Protein AF-0000000081288080 (afdb_homodimer)

Secondary structure (DSSP, 8-state):
----------------------TTTTTT-EE-HHHHHHHHTT--EEEE-SHHHHHSS-TTHHHHHHHHHHHHHHHTT-EEEEEEEETTEEEES--HHHHHHHHHHGGGSEEE-GGGHHHHHHTT--EEE-HHHHHHHHHHTT--EEE-S-B--BBTTHHHH--B-HHHHHHTTS--EEEESBB-TTB-HHHHHHHHHHTT-EEEEES-SBPPBTTBS--S-B-SEEE-SHHHHHHHHHHHHHTT----EEEE-PPPGGG---HHHHHHHHHHHHHHHHHTT--GGGHHHHHHHHHHHHTTTHHHHHHHHHHHHHHHHHHHHHHHHHHHHHHHHHHT-/-GGGGGSTTGGG----------TTTTTT-EE-HHHHHHHHTT--EEEE-SHHHHHSS-TTHHHHHHHHHHHHHHHTT-EEEEEEEETTEEEES--HHHHHHHHHHGGGSEEE-GGGHHHHHHTT--EEE-HHHHHHHHHHTT--EEE-S-B--BPTTHHHH--B-HHHHHHTTS--EEEESBB-TTS-HHHHHHHHHHTT-EEEEES-SBPPBTTBS--S-B-SEEE-SHHHHHHHHHHHHHTT----EEEE-PPPGGG---HHHHHHHHHHHHHHHHHTT--GGGHHHHHHHHHHHHTTTHHHHHHHHHHHHHHHHHHHHHHHHHHHHHHHHHHT-

Nearest PDB structures (foldseek):
  8k07-assembly1_B  TM=9.884E-01  e=4.188E-47  Arabidopsis thaliana
  8k05-assembly1_A  TM=9.373E-01  e=7.970E-45  Arabidopsis thaliana
  4gil-assembly1_C  TM=9.895E-01  e=1.368E-37  Escherichia coli
  4gim-assembly1_C  TM=9.884E-01  e=1.419E-36  Escherichia coli
  4gij-assembly1_A  TM=9.857E-01  e=8.991E-37  Escherichia coli

InterPro domains:
  IPR007342 Pseudouridine-5'-phosphate glycosidase [MF_01876] (33-327)
  IPR007342 Pseudouridine-5'-phosphate glycosidase [PF04227] (34-323)
  IPR022830 Indigoidine synthase A-like [G3DSA:3.40.1790.10] (25-330)
  IPR022830 Indigoidine synthase A-like [SSF110581] (27-325)

Organism: NCBI:txid529605

Radius of gyration: 26.55 Å; Cα contacts (8 Å, |Δi|>4): 1440; chains: 2; bounding box: 75×71×62 Å

pLDDT: mean 89.88, std 18.44, range [20.34, 98.94]

Sequence (674 aa):
MALARLTNLNNHLNPAKTFVPKDGITGLIRMSNEVSEALSCGGAVVALESTIISHGMPYPENLEVAKAVEAIVRHHGAVPATVAILDGIPFIGLDSQQLERLAKLGPKVRKTARRDIAHVVATRGNGATTVSATMVFASMVGIPIFVTGGIGGVHRHGENTMDVSSDLTELGRTPVAVVSAGVKSILDIPRTLEYLETQGVCVAAYKTDEFPAFFTPISGCKAPCRIDTPEDCARLIDGNLKLNLQSGILIAVPIPQKHSASGNMIESAIQQAIQEARERRVTGSAETPFLLARVNELTGGASLFANIALVKNNAAIGAQAAVALAKLRRATGADSCMALARLTNLNNHLNPAKTFVPKDGITGLIRMSNEVSEALSCGGAVVALESTIISHGMPYPENLEVAKAVEAIVRHHGAVPATVAILDGIPFIGLDSQQLERLAKLGPKVRKTARRDIAHVVATRGNGATTVSATMVFASMVGIPIFVTGGIGGVHRHGENTMDVSSDLTELGRTPVAVVSAGVKSILDIPRTLEYLETQGVCVAAYKTDEFPAFFTPISGCKAPCRIDTPEDCARLIDGNLKLNLQSGILIAVPIPQKHSASGNMIESAIQQAIQEARERRVTGSAETPFLLARVNELTGGASLFANIALVKNNAAIGAQAAVALAKLRRATGADSC

Solvent-accessible surface area (backbone atoms only — not comparable to full-atom values): 32852 Å² total; per-residue (Å²): 137,89,82,68,89,73,76,82,84,73,70,84,73,75,72,80,78,65,84,61,53,65,80,80,56,60,81,61,49,47,62,29,69,69,51,50,52,31,56,76,70,52,43,22,45,34,34,30,51,27,26,57,29,21,62,63,40,58,75,65,56,16,44,52,50,53,52,49,37,41,49,43,13,42,72,48,64,14,43,53,23,40,24,35,26,56,63,27,32,40,32,40,25,62,53,73,66,57,47,48,51,48,22,70,50,18,72,77,37,39,80,20,38,59,88,40,47,65,57,33,38,75,65,44,28,46,26,21,15,29,70,30,27,34,46,53,56,31,46,60,71,67,38,51,35,32,32,41,48,47,41,62,38,25,36,72,65,16,66,78,71,66,46,58,38,61,35,45,61,37,32,28,58,38,57,30,35,36,23,14,16,27,38,42,63,80,35,30,62,72,42,28,52,30,45,31,45,24,42,32,28,28,47,31,11,51,72,38,60,41,27,23,24,31,55,22,49,60,60,89,43,74,30,86,31,67,36,76,46,40,57,49,49,17,40,29,53,47,39,34,59,58,65,60,66,48,28,14,33,42,39,21,36,48,30,56,74,91,51,40,46,59,58,65,62,51,48,53,28,40,53,52,28,52,52,50,31,58,75,67,65,51,57,75,86,56,32,60,54,51,39,55,53,45,26,19,62,68,51,74,44,47,52,52,54,25,49,54,50,34,29,43,51,25,24,42,52,42,16,39,18,30,34,38,31,30,53,52,52,51,54,53,56,50,68,74,96,134,84,79,69,81,72,64,83,74,68,72,76,68,73,73,79,72,69,75,62,49,65,83,82,38,63,84,61,48,48,63,30,69,69,50,50,51,30,55,76,69,52,42,22,44,34,33,28,51,27,26,57,29,22,61,63,39,59,76,65,58,16,45,54,50,52,50,50,36,40,48,42,13,41,73,48,64,14,43,53,23,38,24,34,28,54,64,27,32,40,32,39,25,62,53,74,66,57,46,49,50,47,22,70,50,19,72,76,35,40,80,20,39,52,29,39,47,29,54,34,37,49,66,43,30,46,27,22,15,30,69,30,28,33,47,54,58,31,46,56,69,59,36,51,35,33,32,42,49,45,41,61,39,23,35,70,63,17,72,70,52,44,41,37,37,31,34,46,53,38,32,30,58,37,57,29,33,37,24,16,15,27,38,42,62,80,37,31,63,72,59,28,52,53,50,31,53,75,41,64,35,50,47,31,9,52,71,38,62,42,28,23,24,30,54,20,47,60,60,88,43,72,32,87,34,68,36,75,46,40,56,50,48,18,53,52,50,48,52,44,58,75,67,60,67,45,30,13,32,40,38,23,36,45,29,56,74,91,50,40,47,60,58,65,60,50,49,52,28,38,54,52,30,52,54,50,32,58,75,67,68,53,58,75,87,56,31,58,57,50,38,55,53,44,26,20,60,68,51,75,43,47,53,54,54,25,49,54,49,34,29,44,50,24,26,42,50,40,13,38,17,31,33,37,32,29,51,53,51,51,56,53,54,54,67,73,97

Foldseek 3Di:
DPPDDPDDPPDDLPDPPLPPQPVPCVVQAAEDPVVVVCSVVLHFEEEEFQLCLQQVDAPPVSVVLVVLLQVLLVVLRYGYFYWWQAQLGIYTRDDSVRSVVSNVCRPVAAADAPVCNVVCNVRRGIYGYALRRSLVVCQSNPNAEYEDAAHEAQADVCVPVVQGDVNLLSQLAGRHEYQYQYHALLGDRVRRVVSNVVSVEAEEEECDQARGHSLAHHDPDGTPYYDYALLSLLVVSVVCVVVVSRGYYYYHYHQDPVLRDDPVQLVVQSVVQVVVCVVVVPDHPRSVSSSSVSSCVSNVNSSVSSSSRRSSVSSNSRSNSSRSNSVVVVVVSVVSD/DVPPPPPDPPPPLPDDPLPPQPVPCVVQAAEDPVQVVCSVVLHFEEEEFQLCLQQVDAPPVSLVLVVLLQVLLVVLRYHYFYWWQAQLGIYTRDDSVRSVVSNVCRPVAAADAPVCNVVCNVRRGIYTYALRRRLVVCQSNPNAEYEDAAHEAQADVCVPVVQGDCNLLSLLAGRHEYQYQYHALLGDRVRRVVSNVVSVEAEEEECDQARGHSLFHHDPDGTPYYDYALLSLLVVSSVCVSVVSRGYYYYHYHQDPVLRDDPVLLVVQSVVQVVVCVVVVPDHPRSVSSSSVSSCVSNVNSSVSSSSRRSSVSSNSRSNSSRSNSVVVVVVVVVVD

Structure (mmCIF, N/CA/C/O backbone):
data_AF-0000000081288080-model_v1
#
loop_
_entity.id
_entity.type
_entity.pdbx_description
1 polymer OLC1v1026735C1
#
loop_
_atom_site.group_PDB
_atom_site.id
_atom_site.type_symbol
_atom_site.label_atom_id
_atom_site.label_alt_id
_atom_site.label_comp_id
_atom_site.label_asym_id
_atom_site.label_entity_id
_atom_site.label_seq_id
_atom_site.pdbx_PDB_ins_code
_atom_site.Cartn_x
_atom_site.Cartn_y
_atom_site.Cartn_z
_atom_site.occupancy
_atom_site.B_iso_or_equiv
_atom_site.auth_seq_id
_atom_site.auth_comp_id
_atom_site.auth_asym_id
_atom_site.auth_atom_id
_atom_site.pdbx_PDB_model_num
ATOM 1 N N . MET A 1 1 ? 42.614 36.399 -30.601 1 20.34 1 MET A N 1
ATOM 2 C CA . MET A 1 1 ? 43.258 35.578 -29.58 1 20.34 1 MET A CA 1
ATOM 3 C C . MET A 1 1 ? 42.22 34.834 -28.746 1 20.34 1 MET A C 1
ATOM 5 O O . MET A 1 1 ? 42.567 34.155 -27.778 1 20.34 1 MET A O 1
ATOM 9 N N . ALA A 1 2 ? 40.936 35.307 -28.717 1 20.51 2 ALA A N 1
ATOM 10 C CA . ALA A 1 2 ? 39.794 35.077 -27.836 1 20.51 2 ALA A CA 1
ATOM 11 C C . ALA A 1 2 ? 39.262 33.655 -27.989 1 20.51 2 ALA A C 1
ATOM 13 O O . ALA A 1 2 ? 38.182 33.332 -27.487 1 20.51 2 ALA A O 1
ATOM 14 N N . LEU A 1 3 ? 39.81 32.663 -28.767 1 22.35 3 LEU A N 1
ATOM 15 C CA . LEU A 1 3 ? 39.349 31.384 -29.296 1 22.35 3 LEU A CA 1
ATOM 16 C C . LEU A 1 3 ? 39.231 30.347 -28.184 1 22.35 3 LEU A C 1
ATOM 18 O O . LEU A 1 3 ? 38.923 29.182 -28.446 1 22.35 3 LEU A O 1
ATOM 22 N N . ALA A 1 4 ? 39.839 30.465 -26.928 1 21.25 4 ALA A N 1
ATOM 23 C CA . ALA A 1 4 ? 40.394 29.332 -26.193 1 21.25 4 ALA A CA 1
ATOM 24 C C . ALA A 1 4 ? 39.286 28.469 -25.597 1 21.25 4 ALA A C 1
ATOM 26 O O . ALA A 1 4 ? 39.386 27.24 -25.586 1 21.25 4 ALA A O 1
ATOM 27 N N . ARG A 1 5 ? 38.388 28.903 -24.654 1 21.84 5 ARG A N 1
ATOM 28 C CA . ARG A 1 5 ? 38.078 28.116 -23.465 1 21.84 5 ARG A CA 1
ATOM 29 C C . ARG A 1 5 ? 37.024 27.057 -23.767 1 21.84 5 ARG A C 1
ATOM 31 O O . ARG A 1 5 ? 35.835 27.27 -23.522 1 21.84 5 ARG A O 1
ATOM 38 N N . LEU A 1 6 ? 36.848 26.46 -24.914 1 23.69 6 LEU A N 1
ATOM 39 C CA . LEU A 1 6 ? 35.742 25.594 -25.308 1 23.69 6 LEU A CA 1
ATOM 40 C C . LEU A 1 6 ? 35.766 24.288 -24.522 1 23.69 6 LEU A C 1
ATOM 42 O O . LEU A 1 6 ? 35.09 23.325 -24.889 1 23.69 6 LEU A O 1
ATOM 46 N N . THR A 1 7 ? 36.692 24.108 -23.496 1 23.06 7 THR A N 1
ATOM 47 C CA . THR A 1 7 ? 37.082 22.728 -23.232 1 23.06 7 THR A CA 1
ATOM 48 C C . THR A 1 7 ? 35.864 21.878 -22.883 1 23.06 7 THR A C 1
ATOM 50 O O . THR A 1 7 ? 34.793 22.412 -22.584 1 23.06 7 THR A O 1
ATOM 53 N N . ASN A 1 8 ? 36.018 20.696 -21.99 1 23.54 8 ASN A N 1
ATOM 54 C CA . ASN A 1 8 ? 35.872 19.255 -21.809 1 23.54 8 ASN A CA 1
ATOM 55 C C . ASN A 1 8 ? 34.626 18.915 -20.997 1 23.54 8 ASN A C 1
ATOM 57 O O . ASN A 1 8 ? 34.707 18.706 -19.786 1 23.54 8 ASN A O 1
ATOM 61 N N . LEU A 1 9 ? 33.54 19.679 -20.948 1 24.07 9 LEU A N 1
ATOM 62 C CA . LEU A 1 9 ? 32.509 19.358 -19.967 1 24.07 9 LEU A CA 1
ATOM 63 C C . LEU A 1 9 ? 31.891 17.994 -20.255 1 24.07 9 LEU A C 1
ATOM 65 O O . LEU A 1 9 ? 30.747 17.909 -20.709 1 24.07 9 LEU A O 1
ATOM 69 N N . ASN A 1 10 ? 32.581 17.023 -20.933 1 24.02 10 ASN A N 1
ATOM 70 C CA . ASN A 1 10 ? 32.038 15.76 -21.422 1 24.02 10 ASN A CA 1
ATOM 71 C C . ASN A 1 10 ? 31.491 14.907 -20.281 1 24.02 10 ASN A C 1
ATOM 73 O O . ASN A 1 10 ? 30.867 13.872 -20.519 1 24.02 10 ASN A O 1
ATOM 77 N N . ASN A 1 11 ? 32.078 14.825 -19.101 1 23.66 11 ASN A N 1
ATOM 78 C CA . ASN A 1 11 ? 32.28 13.526 -18.469 1 23.66 11 ASN A CA 1
ATOM 79 C C . ASN A 1 11 ? 30.977 12.969 -17.904 1 23.66 11 ASN A C 1
ATOM 81 O O . ASN A 1 11 ? 30.861 11.764 -17.673 1 23.66 11 ASN A O 1
ATOM 85 N N . HIS A 1 12 ? 30.201 13.666 -17.014 1 24.08 12 HIS A N 1
ATOM 86 C CA . HIS A 1 12 ? 29.707 12.934 -15.853 1 24.08 12 HIS A CA 1
ATOM 87 C C . HIS A 1 12 ? 28.431 12.168 -16.187 1 24.08 12 HIS A C 1
ATOM 89 O O . HIS A 1 12 ? 27.335 12.584 -15.807 1 24.08 12 HIS A O 1
ATOM 95 N N . LEU A 1 13 ? 28.217 11.772 -17.39 1 27.26 13 LEU A N 1
ATOM 96 C CA . LEU A 1 13 ? 27.031 11.008 -17.761 1 27.26 13 LEU A CA 1
ATOM 97 C C . LEU A 1 13 ? 26.91 9.747 -16.913 1 27.26 13 LEU A C 1
ATOM 99 O O . LEU A 1 13 ? 27.758 8.855 -16.994 1 27.26 13 LEU A O 1
ATOM 103 N N . ASN A 1 14 ? 26.474 9.935 -15.686 1 27.05 14 ASN A N 1
ATOM 104 C CA . ASN A 1 14 ? 26.402 8.829 -14.737 1 27.05 14 ASN A CA 1
ATOM 105 C C . ASN A 1 14 ? 25.585 7.666 -15.292 1 27.05 14 ASN A C 1
ATOM 107 O O . ASN A 1 14 ? 24.445 7.851 -15.721 1 27.05 14 ASN A O 1
ATOM 111 N N . PRO A 1 15 ? 26.158 6.484 -15.658 1 26.04 15 PRO A N 1
ATOM 112 C CA . PRO A 1 15 ? 25.629 5.215 -16.164 1 26.04 15 PRO A CA 1
ATOM 113 C C . PRO A 1 15 ? 24.355 4.778 -15.445 1 26.04 15 PRO A C 1
ATOM 115 O O . PRO A 1 15 ? 24.084 5.232 -14.331 1 26.04 15 PRO A O 1
ATOM 118 N N . ALA A 1 16 ? 23.382 4.277 -16.102 1 29.1 16 ALA A N 1
ATOM 119 C CA . ALA A 1 16 ? 22.319 3.348 -15.727 1 29.1 16 ALA A CA 1
ATOM 120 C C . ALA A 1 16 ? 22.775 2.416 -14.607 1 29.1 16 ALA A C 1
ATOM 122 O O . ALA A 1 16 ? 23.586 1.515 -14.833 1 29.1 16 ALA A O 1
ATOM 123 N N . LYS A 1 17 ? 22.826 2.862 -13.392 1 33.48 17 LYS A N 1
ATOM 124 C CA . LYS A 1 17 ? 23.245 1.943 -12.338 1 33.48 17 LYS A CA 1
ATOM 125 C C . LYS A 1 17 ? 22.564 0.585 -12.491 1 33.48 17 LYS A C 1
ATOM 127 O O . LYS A 1 17 ? 21.348 0.472 -12.321 1 33.48 17 LYS A O 1
ATOM 132 N N . THR A 1 18 ? 23.005 -0.27 -13.409 1 29.85 18 THR A N 1
ATOM 133 C CA . THR A 1 18 ? 22.685 -1.693 -13.457 1 29.85 18 THR A CA 1
ATOM 134 C C . THR A 1 18 ? 22.483 -2.249 -12.051 1 29.85 18 THR A C 1
ATOM 136 O O . THR A 1 18 ? 23.315 -2.035 -11.167 1 29.85 18 THR A O 1
ATOM 139 N N . PHE A 1 19 ? 21.233 -2.597 -11.703 1 31.15 19 PHE A N 1
ATOM 140 C CA . PHE A 1 19 ? 21.068 -3.361 -10.471 1 31.15 19 PHE A CA 1
ATOM 141 C C . PHE A 1 19 ? 22.162 -4.412 -10.335 1 31.15 19 PHE A C 1
ATOM 143 O O . PHE A 1 19 ? 22.238 -5.345 -11.138 1 31.15 19 PHE A O 1
ATOM 150 N N . VAL A 1 20 ? 23.313 -4.052 -9.91 1 37.55 20 VAL A N 1
ATOM 151 C CA . VAL A 1 20 ? 24.279 -5.053 -9.471 1 37.55 20 VAL A CA 1
ATOM 152 C C . VAL A 1 20 ? 23.757 -5.764 -8.224 1 37.55 20 VAL A C 1
ATOM 154 O O . VAL A 1 20 ? 23.393 -5.116 -7.239 1 37.55 20 VAL A O 1
ATOM 157 N N . PRO A 1 21 ? 23.268 -7.015 -8.399 1 45.92 21 PRO A N 1
ATOM 158 C CA . PRO A 1 21 ? 22.921 -7.696 -7.149 1 45.92 21 PRO A CA 1
ATOM 159 C C . PRO A 1 21 ? 23.821 -7.288 -5.985 1 45.92 21 PRO A C 1
ATOM 161 O O . PRO A 1 21 ? 25.001 -6.99 -6.187 1 45.92 21 PRO A O 1
ATOM 164 N N . LYS A 1 22 ? 23.245 -6.933 -5.009 1 45.22 22 LYS A N 1
ATOM 165 C CA . LYS A 1 22 ? 24.106 -6.635 -3.868 1 45.22 22 LYS A CA 1
ATOM 166 C C . LYS A 1 22 ? 25.277 -7.612 -3.794 1 45.22 22 LYS A C 1
ATOM 168 O O . LYS A 1 22 ? 25.094 -8.821 -3.949 1 45.22 22 LYS A O 1
ATOM 173 N N . ASP A 1 23 ? 26.39 -7.382 -3.962 1 47.13 23 ASP A N 1
ATOM 174 C CA . ASP A 1 23 ? 27.668 -8.083 -4.037 1 47.13 23 ASP A CA 1
ATOM 175 C C . ASP A 1 23 ? 27.594 -9.438 -3.336 1 47.13 23 ASP A C 1
ATOM 177 O O . ASP A 1 23 ? 28.117 -10.433 -3.841 1 47.13 23 ASP A O 1
ATOM 181 N N . GLY A 1 24 ? 27.033 -9.607 -2.151 1 47.81 24 GLY A N 1
ATOM 182 C CA . GLY A 1 24 ? 27.213 -10.791 -1.326 1 47.81 24 GLY A CA 1
ATOM 183 C C . GLY A 1 24 ? 26.196 -11.879 -1.615 1 47.81 24 GLY A C 1
ATOM 184 O O . GLY A 1 24 ? 26.299 -12.988 -1.087 1 47.81 24 GLY A O 1
ATOM 185 N N . ILE A 1 25 ? 25.064 -11.599 -2.154 1 57.29 25 ILE A N 1
ATOM 186 C CA . ILE A 1 25 ? 23.977 -12.556 -2.335 1 57.29 25 ILE A CA 1
ATOM 187 C C . ILE A 1 25 ? 24.262 -13.435 -3.551 1 57.29 25 ILE A C 1
ATOM 189 O O . ILE A 1 25 ? 23.762 -14.559 -3.642 1 57.29 25 ILE A O 1
ATOM 193 N N . THR A 1 26 ? 25.066 -13.025 -4.461 1 58.2 26 THR A N 1
ATOM 194 C CA . THR A 1 26 ? 25.257 -13.683 -5.749 1 58.2 26 THR A CA 1
ATOM 195 C C . THR A 1 26 ? 25.738 -15.119 -5.556 1 58.2 26 THR A C 1
ATOM 197 O O . THR A 1 26 ? 25.367 -16.011 -6.322 1 58.2 26 THR A O 1
ATOM 200 N N . GLY A 1 27 ? 26.281 -15.355 -4.457 1 70.28 27 GLY A N 1
ATOM 201 C CA . GLY A 1 27 ? 26.777 -16.718 -4.357 1 70.28 27 GLY A CA 1
ATOM 202 C C . GLY A 1 27 ? 25.739 -17.694 -3.836 1 70.28 27 GLY A C 1
ATOM 203 O O . GLY A 1 27 ? 25.87 -18.905 -4.022 1 70.28 27 GLY A O 1
ATOM 204 N N . LEU A 1 28 ? 24.598 -17.226 -3.433 1 87.04 28 LEU A N 1
ATOM 205 C CA . LEU A 1 28 ? 23.628 -18.093 -2.775 1 87.04 28 LEU A CA 1
ATOM 206 C C . LEU A 1 28 ? 22.451 -18.391 -3.698 1 87.04 28 LEU A C 1
ATOM 208 O O . LEU A 1 28 ? 21.678 -19.318 -3.446 1 87.04 28 LEU A O 1
ATOM 212 N N . ILE A 1 29 ? 22.35 -17.723 -4.82 1 94.49 29 ILE A N 1
ATOM 213 C CA . ILE A 1 29 ? 21.269 -17.886 -5.786 1 94.49 29 ILE A CA 1
ATOM 214 C C . ILE A 1 29 ? 21.847 -18.27 -7.147 1 94.49 29 ILE A C 1
ATOM 216 O O . ILE A 1 29 ? 22.865 -17.72 -7.574 1 94.49 29 ILE A O 1
ATOM 220 N N . ARG A 1 30 ? 21.283 -19.263 -7.743 1 96.47 30 ARG A N 1
ATOM 221 C CA . ARG A 1 30 ? 21.68 -19.666 -9.088 1 96.47 30 ARG A CA 1
ATOM 222 C C . ARG A 1 30 ? 20.657 -19.208 -10.122 1 96.47 30 ARG A C 1
ATOM 224 O O . ARG A 1 30 ? 19.452 -19.385 -9.931 1 96.47 30 ARG A O 1
ATOM 231 N N . MET A 1 31 ? 21.115 -18.591 -11.147 1 96.51 31 MET A N 1
ATOM 232 C CA . MET A 1 31 ? 20.28 -18.127 -12.251 1 96.51 31 MET A CA 1
ATOM 233 C C . MET A 1 31 ? 20.631 -18.857 -13.543 1 96.51 31 MET A C 1
ATOM 235 O O . MET A 1 31 ? 21.807 -19.076 -13.838 1 96.51 31 MET A O 1
ATOM 239 N N . SER A 1 32 ? 19.671 -19.289 -14.278 1 97.05 32 SER A N 1
ATOM 240 C CA . SER A 1 32 ? 19.958 -19.905 -15.569 1 97.05 32 SER A CA 1
ATOM 241 C C . SER A 1 32 ? 20.667 -18.928 -16.502 1 97.05 32 SER A C 1
ATOM 243 O O . SER A 1 32 ? 20.539 -17.712 -16.349 1 97.05 32 SER A O 1
ATOM 245 N N . ASN A 1 33 ? 21.382 -19.461 -17.466 1 96.36 33 ASN A N 1
ATOM 246 C CA . ASN A 1 33 ? 22.085 -18.624 -18.433 1 96.36 33 ASN A CA 1
ATOM 247 C C . ASN A 1 33 ? 21.118 -17.743 -19.219 1 96.36 33 ASN A C 1
ATOM 249 O O . ASN A 1 33 ? 21.405 -16.571 -19.471 1 96.36 33 ASN A O 1
ATOM 253 N N . GLU A 1 34 ? 20.054 -18.306 -19.543 1 97.25 34 GLU A N 1
ATOM 254 C CA . GLU A 1 34 ? 19.062 -17.58 -20.331 1 97.25 34 GLU A CA 1
ATOM 255 C C . GLU A 1 34 ? 18.54 -16.362 -19.574 1 97.25 34 GLU A C 1
ATOM 257 O O . GLU A 1 34 ? 18.44 -15.27 -20.138 1 97.25 34 GLU A O 1
ATOM 262 N N . VAL A 1 35 ? 18.232 -16.538 -18.321 1 98 35 VAL A N 1
ATOM 263 C CA . VAL A 1 35 ? 17.698 -15.459 -17.497 1 98 35 VAL A CA 1
ATOM 264 C C . VAL A 1 35 ? 18.776 -14.403 -17.265 1 98 35 VAL A C 1
ATOM 266 O O . VAL A 1 35 ? 18.519 -13.204 -17.399 1 98 35 VAL A O 1
ATOM 269 N N . SER A 1 36 ? 19.952 -14.866 -16.964 1 96.67 36 SER A N 1
ATOM 270 C CA . SER A 1 36 ? 21.065 -13.956 -16.714 1 96.67 36 SER A CA 1
ATOM 271 C C . SER A 1 36 ? 21.351 -13.084 -17.932 1 96.67 36 SER A C 1
ATOM 273 O O . SER A 1 36 ? 21.55 -11.874 -17.803 1 96.67 36 SER A O 1
ATOM 275 N N . GLU A 1 37 ? 21.363 -13.675 -19.064 1 96.6 37 GLU A N 1
ATOM 276 C CA . GLU A 1 37 ? 21.626 -12.956 -20.307 1 96.6 37 GLU A CA 1
ATOM 277 C C . GLU A 1 37 ? 20.529 -11.935 -20.596 1 96.6 37 GLU A C 1
ATOM 279 O O . GLU A 1 37 ? 20.816 -10.802 -20.987 1 96.6 37 GLU A O 1
ATOM 284 N N . ALA A 1 38 ? 19.348 -12.362 -20.417 1 97.22 38 ALA A N 1
ATOM 285 C CA . ALA A 1 38 ? 18.226 -11.464 -20.674 1 97.22 38 ALA A CA 1
ATOM 286 C C . ALA A 1 38 ? 18.285 -10.238 -19.767 1 97.22 38 ALA A C 1
ATOM 288 O O . ALA A 1 38 ? 18.106 -9.108 -20.227 1 97.22 38 ALA A O 1
ATOM 289 N N . LEU A 1 39 ? 18.527 -10.464 -18.51 1 95.64 39 LEU A N 1
ATOM 290 C CA . LEU A 1 39 ? 18.577 -9.363 -17.553 1 95.64 39 LEU A CA 1
ATOM 291 C C . LEU A 1 39 ? 19.733 -8.42 -17.868 1 95.64 39 LEU A C 1
ATOM 293 O O . LEU A 1 39 ? 19.579 -7.199 -17.803 1 95.64 39 LEU A O 1
ATOM 297 N N . SER A 1 40 ? 20.885 -8.953 -18.214 1 94.45 40 SER A N 1
ATOM 298 C CA . SER A 1 40 ? 22.071 -8.151 -18.493 1 94.45 40 SER A CA 1
ATOM 299 C C . SER A 1 40 ? 21.873 -7.281 -19.73 1 94.45 40 SER A C 1
ATOM 301 O O . SER A 1 40 ? 22.459 -6.202 -19.837 1 94.45 40 SER A O 1
ATOM 303 N N . CYS A 1 41 ? 21.022 -7.7 -20.597 1 94.45 41 CYS A N 1
ATOM 304 C CA . CYS A 1 41 ? 20.802 -6.97 -21.84 1 94.45 41 CYS A CA 1
ATOM 305 C C . CYS A 1 41 ? 19.545 -6.112 -21.754 1 94.45 41 CYS A C 1
ATOM 307 O O . CYS A 1 41 ? 19.1 -5.554 -22.758 1 94.45 41 CYS A O 1
ATOM 309 N N . GLY A 1 42 ? 18.974 -6.144 -20.649 1 93.49 42 GLY A N 1
ATOM 310 C CA . GLY A 1 42 ? 17.777 -5.34 -20.46 1 93.49 42 GLY A CA 1
ATOM 311 C C . GLY A 1 42 ? 16.539 -5.958 -21.082 1 93.49 42 GLY A C 1
ATOM 312 O O . GLY A 1 42 ? 15.603 -5.247 -21.454 1 93.49 42 GLY A O 1
ATOM 313 N N . GLY A 1 43 ? 16.609 -7.238 -21.254 1 96.12 43 GLY A N 1
ATOM 314 C CA . GLY A 1 43 ? 15.499 -7.961 -21.855 1 96.12 43 GLY A CA 1
ATOM 315 C C . GLY A 1 43 ? 14.355 -8.207 -20.889 1 96.12 43 GLY A C 1
ATOM 316 O O . GLY A 1 43 ? 14.47 -7.917 -19.696 1 96.12 43 GLY A O 1
ATOM 317 N N . ALA A 1 44 ? 13.242 -8.66 -21.438 1 98.48 44 ALA A N 1
ATOM 318 C CA . ALA A 1 44 ? 12.032 -8.946 -20.671 1 98.48 44 ALA A CA 1
ATOM 319 C C . ALA A 1 44 ? 12.118 -10.315 -20.002 1 98.48 44 ALA A C 1
ATOM 321 O O . ALA A 1 44 ? 12.366 -11.323 -20.667 1 98.48 44 ALA A O 1
ATOM 322 N N . VAL A 1 45 ? 12.008 -10.347 -18.727 1 98.83 45 VAL A N 1
ATOM 323 C CA . VAL A 1 45 ? 11.989 -11.586 -17.956 1 98.83 45 VAL A CA 1
ATOM 324 C C . VAL A 1 45 ? 10.735 -11.634 -17.086 1 98.83 45 VAL A C 1
ATOM 326 O O . VAL A 1 45 ? 10.325 -10.618 -16.521 1 98.83 45 VAL A O 1
ATOM 329 N N . VAL A 1 46 ? 10.095 -12.775 -16.995 1 98.93 46 VAL A N 1
ATOM 330 C CA . VAL A 1 46 ? 8.909 -12.98 -16.171 1 98.93 46 VAL A CA 1
ATOM 331 C C . VAL A 1 46 ? 9.164 -14.102 -15.167 1 98.93 46 VAL A C 1
ATOM 333 O O . VAL A 1 46 ? 9.469 -15.232 -15.554 1 98.93 46 VAL A O 1
ATOM 336 N N . ALA A 1 47 ? 9.072 -13.813 -13.891 1 98.92 47 ALA A N 1
ATOM 337 C CA . ALA A 1 47 ? 9.183 -14.84 -12.858 1 98.92 47 ALA A CA 1
ATOM 338 C C . ALA A 1 47 ? 7.912 -15.68 -12.78 1 98.92 47 ALA A C 1
ATOM 340 O O . ALA A 1 47 ? 6.811 -15.174 -13.011 1 98.92 47 ALA A O 1
ATOM 341 N N . LEU A 1 48 ? 8.044 -16.934 -12.483 1 98.79 48 LEU A N 1
ATOM 342 C CA . LEU A 1 48 ? 6.962 -17.893 -12.29 1 98.79 48 LEU A CA 1
ATOM 343 C C . LEU A 1 48 ? 7.149 -18.67 -10.992 1 98.79 48 LEU A C 1
ATOM 345 O O . LEU A 1 48 ? 8.279 -18.971 -10.601 1 98.79 48 LEU A O 1
ATOM 349 N N . GLU A 1 49 ? 6.033 -18.947 -10.344 1 96.97 49 GLU A N 1
ATOM 350 C CA . GLU A 1 49 ? 6.141 -19.699 -9.098 1 96.97 49 GLU A CA 1
ATOM 351 C C . GLU A 1 49 ? 6.139 -21.203 -9.359 1 96.97 49 GLU A C 1
ATOM 353 O O . GLU A 1 49 ? 5.745 -21.65 -10.438 1 96.97 49 GLU A O 1
ATOM 358 N N . SER A 1 50 ? 6.573 -21.942 -8.373 1 98.03 50 SER A N 1
ATOM 359 C CA . SER A 1 50 ? 6.656 -23.389 -8.548 1 98.03 50 SER A CA 1
ATOM 360 C C . SER A 1 50 ? 5.633 -24.111 -7.677 1 98.03 50 SER A C 1
ATOM 362 O O . SER A 1 50 ? 5.393 -25.306 -7.855 1 98.03 50 SER A O 1
ATOM 364 N N . THR A 1 51 ? 4.99 -23.429 -6.754 1 95.44 51 THR A N 1
ATOM 365 C CA . THR A 1 51 ? 3.985 -24.064 -5.909 1 95.44 51 THR A CA 1
ATOM 366 C C . THR A 1 51 ? 2.829 -24.598 -6.752 1 95.44 51 THR A C 1
ATOM 368 O O . THR A 1 51 ? 2.262 -25.648 -6.443 1 95.44 51 THR A O 1
ATOM 371 N N . ILE A 1 52 ? 2.43 -23.873 -7.785 1 92.06 52 ILE A N 1
ATOM 372 C CA . ILE A 1 52 ? 1.334 -24.319 -8.638 1 92.06 52 ILE A CA 1
ATOM 373 C C . ILE A 1 52 ? 1.711 -25.634 -9.316 1 92.06 52 ILE A C 1
ATOM 375 O O . ILE A 1 52 ? 0.842 -26.456 -9.617 1 92.06 52 ILE A O 1
ATOM 379 N N . ILE A 1 53 ? 2.984 -25.884 -9.53 1 95.25 53 ILE A N 1
ATOM 380 C CA . ILE A 1 53 ? 3.482 -27.082 -10.196 1 95.25 53 ILE A CA 1
ATOM 381 C C . ILE A 1 53 ? 3.455 -28.261 -9.227 1 95.25 53 ILE A C 1
ATOM 383 O O . ILE A 1 53 ? 3.003 -29.353 -9.58 1 95.25 53 ILE A O 1
ATOM 387 N N . SER A 1 54 ? 3.806 -28.044 -8.008 1 94.09 54 SER A N 1
ATOM 388 C CA . SER A 1 54 ? 3.94 -29.132 -7.046 1 94.09 54 SER A CA 1
ATOM 389 C C . SER A 1 54 ? 2.635 -29.37 -6.295 1 94.09 54 SER A C 1
ATOM 391 O O . SER A 1 54 ? 2.333 -30.501 -5.906 1 94.09 54 SER A O 1
ATOM 393 N N . HIS A 1 55 ? 1.832 -28.333 -6.068 1 90.88 55 HIS A N 1
ATOM 394 C CA . HIS A 1 55 ? 0.71 -28.436 -5.142 1 90.88 55 HIS A CA 1
ATOM 395 C C . HIS A 1 55 ? -0.605 -28.077 -5.826 1 90.88 55 HIS A C 1
ATOM 397 O O . HIS A 1 55 ? -1.681 -28.285 -5.261 1 90.88 55 HIS A O 1
ATOM 403 N N . GLY A 1 56 ? -0.524 -27.604 -7.022 1 86.08 56 GLY A N 1
ATOM 404 C CA . GLY A 1 56 ? -1.734 -27.064 -7.621 1 86.08 56 GLY A CA 1
ATOM 405 C C . GLY A 1 56 ? -2.41 -28.031 -8.575 1 86.08 56 GLY A C 1
ATOM 406 O O . GLY A 1 56 ? -3.596 -27.883 -8.879 1 86.08 56 GLY A O 1
ATOM 407 N N . MET A 1 57 ? -1.665 -28.989 -9.101 1 88.41 57 MET A N 1
ATOM 408 C CA . MET A 1 57 ? -2.161 -29.93 -10.102 1 88.41 57 MET A CA 1
ATOM 409 C C . MET A 1 57 ? -1.446 -31.272 -9.988 1 88.41 57 MET A C 1
ATOM 411 O O . MET A 1 57 ? -0.3 -31.334 -9.538 1 88.41 57 MET A O 1
ATOM 415 N N . PRO A 1 58 ? -2.142 -32.279 -10.493 1 89.78 58 PRO A N 1
ATOM 416 C CA . PRO A 1 58 ? -1.495 -33.591 -10.425 1 89.78 58 PRO A CA 1
ATOM 417 C C . PRO A 1 58 ? -0.512 -33.824 -11.57 1 89.78 58 PRO A C 1
ATOM 419 O O . PRO A 1 58 ? -0.668 -33.246 -12.649 1 89.78 58 PRO A O 1
ATOM 422 N N . TYR A 1 59 ? 0.472 -34.691 -11.332 1 93.39 59 TYR A N 1
ATOM 423 C CA . TYR A 1 59 ? 1.342 -35.169 -12.4 1 93.39 59 TYR A CA 1
ATOM 424 C C . TYR A 1 59 ? 0.591 -36.111 -13.334 1 93.39 59 TYR A C 1
ATOM 426 O O . TYR A 1 59 ? -0.192 -36.95 -12.881 1 93.39 59 TYR A O 1
ATOM 434 N N . PRO A 1 60 ? 0.774 -35.978 -14.629 1 95.35 60 PRO A N 1
ATOM 435 C CA . PRO A 1 60 ? 1.765 -35.164 -15.337 1 95.35 60 PRO A CA 1
ATOM 436 C C . PRO A 1 60 ? 1.202 -33.823 -15.803 1 95.35 60 PRO A C 1
ATOM 438 O O . PRO A 1 60 ? 1.893 -33.064 -16.488 1 95.35 60 PRO A O 1
ATOM 441 N N . GLU A 1 61 ? -0.056 -33.538 -15.498 1 94.32 61 GLU A N 1
ATOM 442 C CA . GLU A 1 61 ? -0.711 -32.305 -15.922 1 94.32 61 GLU A CA 1
ATOM 443 C C . GLU A 1 61 ? 0.052 -31.077 -15.431 1 94.32 61 GLU A C 1
ATOM 445 O O . GLU A 1 61 ? 0.156 -30.078 -16.146 1 94.32 61 GLU A O 1
ATOM 450 N N . ASN A 1 62 ? 0.541 -31.168 -14.231 1 96.32 62 ASN A N 1
ATOM 451 C CA . ASN A 1 62 ? 1.312 -30.069 -13.658 1 96.32 62 ASN A CA 1
ATOM 452 C C . ASN A 1 62 ? 2.53 -29.733 -14.513 1 96.32 62 ASN A C 1
ATOM 454 O O . ASN A 1 62 ? 2.789 -28.563 -14.799 1 96.32 62 ASN A O 1
ATOM 458 N N . LEU A 1 63 ? 3.237 -30.73 -14.986 1 97.46 63 LEU A N 1
ATOM 459 C CA . LEU A 1 63 ? 4.402 -30.522 -15.838 1 97.46 63 LEU A CA 1
ATOM 460 C C . LEU A 1 63 ? 3.993 -29.931 -17.184 1 97.46 63 LEU A C 1
ATOM 462 O O . LEU A 1 63 ? 4.642 -29.011 -17.686 1 97.46 63 LEU A O 1
ATOM 466 N N . GLU A 1 64 ? 2.976 -30.46 -17.757 1 97.55 64 GLU A N 1
ATOM 467 C CA . GLU A 1 64 ? 2.484 -29.983 -19.047 1 97.55 64 GLU A CA 1
ATOM 468 C C . GLU A 1 64 ? 2.084 -28.513 -18.976 1 97.55 64 GLU A C 1
ATOM 470 O O . GLU A 1 64 ? 2.418 -27.729 -19.867 1 97.55 64 GLU A O 1
ATOM 475 N N . VAL A 1 65 ? 1.384 -28.178 -17.943 1 97.4 65 VAL A N 1
ATOM 476 C CA . VAL A 1 65 ? 0.927 -26.803 -17.773 1 97.4 65 VAL A CA 1
ATOM 477 C C . VAL A 1 65 ? 2.125 -25.885 -17.54 1 97.4 65 VAL A C 1
ATOM 479 O O . VAL A 1 65 ? 2.184 -24.78 -18.086 1 97.4 65 VAL A O 1
ATOM 482 N N . ALA A 1 66 ? 3.076 -26.335 -16.714 1 98.15 66 ALA A N 1
ATOM 483 C CA . ALA A 1 66 ? 4.28 -25.545 -16.47 1 98.15 66 ALA A CA 1
ATOM 484 C C . ALA A 1 66 ? 5.001 -25.226 -17.777 1 98.15 66 ALA A C 1
ATOM 486 O O . ALA A 1 66 ? 5.399 -24.082 -18.01 1 98.15 66 ALA A O 1
ATOM 487 N N . LYS A 1 67 ? 5.135 -26.219 -18.608 1 98.36 67 LYS A N 1
ATOM 488 C CA . LYS A 1 67 ? 5.792 -26.042 -19.9 1 98.36 67 LYS A CA 1
ATOM 489 C C . LYS A 1 67 ? 4.987 -25.113 -20.803 1 98.36 67 LYS A C 1
ATOM 491 O O . LYS A 1 67 ? 5.557 -24.283 -21.516 1 98.36 67 LYS A O 1
ATOM 496 N N . ALA A 1 68 ? 3.736 -25.313 -20.795 1 98.47 68 ALA A N 1
ATOM 497 C CA . ALA A 1 68 ? 2.864 -24.482 -21.621 1 98.47 68 ALA A CA 1
ATOM 498 C C . ALA A 1 68 ? 2.956 -23.015 -21.211 1 98.47 68 ALA A C 1
ATOM 500 O O . ALA A 1 68 ? 2.981 -22.126 -22.066 1 98.47 68 ALA A O 1
ATOM 501 N N . VAL A 1 69 ? 2.965 -22.745 -19.939 1 98.64 69 VAL A N 1
ATOM 502 C CA . VAL A 1 69 ? 3.045 -21.383 -19.422 1 98.64 69 VAL A CA 1
ATOM 503 C C . VAL A 1 69 ? 4.371 -20.749 -19.839 1 98.64 69 VAL A C 1
ATOM 505 O O . VAL A 1 69 ? 4.403 -19.602 -20.29 1 98.64 69 VAL A O 1
ATOM 508 N N . GLU A 1 70 ? 5.468 -21.44 -19.686 1 98.73 70 GLU A N 1
ATOM 509 C CA . GLU A 1 70 ? 6.76 -20.923 -20.126 1 98.73 70 GLU A CA 1
ATOM 510 C C . GLU A 1 70 ? 6.759 -20.64 -21.626 1 98.73 70 GLU A C 1
ATOM 512 O O . GLU A 1 70 ? 7.327 -19.642 -22.075 1 98.73 70 GLU A O 1
ATOM 517 N N . ALA A 1 71 ? 6.14 -21.536 -22.378 1 98.73 71 ALA A N 1
ATOM 518 C CA . ALA A 1 71 ? 6.066 -21.358 -23.826 1 98.73 71 ALA A CA 1
ATOM 519 C C . ALA A 1 71 ? 5.292 -20.092 -24.183 1 98.73 71 ALA A C 1
ATOM 521 O O . ALA A 1 71 ? 5.648 -19.386 -25.13 1 98.73 71 ALA A O 1
ATOM 522 N N . ILE A 1 72 ? 4.256 -19.862 -23.508 1 98.82 72 ILE A N 1
ATOM 523 C CA . ILE A 1 72 ? 3.453 -18.667 -23.746 1 98.82 72 ILE A CA 1
ATOM 524 C C . ILE A 1 72 ? 4.29 -17.42 -23.469 1 98.82 72 ILE A C 1
ATOM 526 O O . ILE A 1 72 ? 4.262 -16.462 -24.245 1 98.82 72 ILE A O 1
ATOM 530 N N . VAL A 1 73 ? 5.04 -17.424 -22.346 1 98.86 73 VAL A N 1
ATOM 531 C CA . VAL A 1 73 ? 5.909 -16.302 -22.005 1 98.86 73 VAL A CA 1
ATOM 532 C C . VAL A 1 73 ? 6.908 -16.06 -23.134 1 98.86 73 VAL A C 1
ATOM 534 O O . VAL A 1 73 ? 7.08 -14.926 -23.587 1 98.86 73 VAL A O 1
ATOM 537 N N . ARG A 1 74 ? 7.494 -17.117 -23.679 1 98.68 74 ARG A N 1
ATOM 538 C CA . ARG A 1 74 ? 8.461 -17.018 -24.768 1 98.68 74 ARG A CA 1
ATOM 539 C C . ARG A 1 74 ? 7.8 -16.499 -26.04 1 98.68 74 ARG A C 1
ATOM 541 O O . ARG A 1 74 ? 8.38 -15.682 -26.759 1 98.68 74 ARG A O 1
ATOM 548 N N . HIS A 1 75 ? 6.675 -17.032 -26.28 1 98.67 75 HIS A N 1
ATOM 549 C CA . HIS A 1 75 ? 5.943 -16.666 -27.487 1 98.67 75 HIS A CA 1
ATOM 550 C C . HIS A 1 75 ? 5.689 -15.164 -27.544 1 98.67 75 HIS A C 1
ATOM 552 O O . HIS A 1 75 ? 5.668 -14.574 -28.627 1 98.67 75 HIS A O 1
ATOM 558 N N . HIS A 1 76 ? 5.546 -14.556 -26.406 1 98.62 76 HIS A N 1
ATOM 559 C CA . HIS A 1 76 ? 5.243 -13.13 -26.362 1 98.62 76 HIS A CA 1
ATOM 560 C C . HIS A 1 76 ? 6.507 -12.305 -26.142 1 98.62 76 HIS A C 1
ATOM 562 O O . HIS A 1 76 ? 6.43 -11.122 -25.801 1 98.62 76 HIS A O 1
ATOM 568 N N . GLY A 1 77 ? 7.686 -12.939 -26.205 1 98.28 77 GLY A N 1
ATOM 569 C CA . GLY A 1 77 ? 8.931 -12.199 -26.329 1 98.28 77 GLY A CA 1
ATOM 570 C C . GLY A 1 77 ? 9.669 -12.046 -25.013 1 98.28 77 GLY A C 1
ATOM 571 O O . GLY A 1 77 ? 10.653 -11.308 -24.928 1 98.28 77 GLY A O 1
ATOM 572 N N . ALA A 1 78 ? 9.203 -12.726 -23.983 1 98.8 78 ALA A N 1
ATOM 573 C CA . ALA A 1 78 ? 9.872 -12.644 -22.687 1 98.8 78 ALA A CA 1
ATOM 574 C C . ALA A 1 78 ? 10.524 -13.974 -22.321 1 98.8 78 ALA A C 1
ATOM 576 O O . ALA A 1 78 ? 10.205 -15.011 -22.907 1 98.8 78 ALA A O 1
ATOM 577 N N . VAL A 1 79 ? 11.431 -13.942 -21.411 1 98.84 79 VAL A N 1
ATOM 578 C CA . VAL A 1 79 ? 12.108 -15.136 -20.916 1 98.84 79 VAL A CA 1
ATOM 579 C C . VAL A 1 79 ? 11.47 -15.585 -19.603 1 98.84 79 VAL A C 1
ATOM 581 O O . VAL A 1 79 ? 11.384 -14.807 -18.649 1 98.84 79 VAL A O 1
ATOM 584 N N . PRO A 1 80 ? 10.968 -16.821 -19.576 1 98.85 80 PRO A N 1
ATOM 585 C CA . PRO A 1 80 ? 10.402 -17.313 -18.318 1 98.85 80 PRO A CA 1
ATOM 586 C C . PRO A 1 80 ? 11.471 -17.663 -17.286 1 98.85 80 PRO A C 1
ATOM 588 O O . PRO A 1 80 ? 12.533 -18.18 -17.643 1 98.85 80 PRO A O 1
ATOM 591 N N . ALA A 1 81 ? 11.227 -17.325 -16.03 1 98.85 81 ALA A N 1
ATOM 592 C CA . ALA A 1 81 ? 12.099 -17.658 -14.906 1 98.85 81 ALA A CA 1
ATOM 593 C C . ALA A 1 81 ? 11.317 -18.347 -13.791 1 98.85 81 ALA A C 1
ATOM 595 O O . ALA A 1 81 ? 10.903 -17.703 -12.824 1 98.85 81 ALA A O 1
ATOM 596 N N . THR A 1 82 ? 11.145 -19.65 -13.93 1 98.8 82 THR A N 1
ATOM 597 C CA . THR A 1 82 ? 10.523 -20.414 -12.854 1 98.8 82 THR A CA 1
ATOM 598 C C . THR A 1 82 ? 11.447 -20.492 -11.642 1 98.8 82 THR A C 1
ATOM 600 O O . THR A 1 82 ? 12.623 -20.837 -11.773 1 98.8 82 THR A O 1
ATOM 603 N N . VAL A 1 83 ? 10.907 -20.191 -10.471 1 98.76 83 VAL A N 1
ATOM 604 C CA . VAL A 1 83 ? 11.722 -20.07 -9.266 1 98.76 83 VAL A CA 1
ATOM 605 C C . VAL A 1 83 ? 11.429 -21.236 -8.325 1 98.76 83 VAL A C 1
ATOM 607 O O . VAL A 1 83 ? 10.266 -21.565 -8.077 1 98.76 83 VAL A O 1
ATOM 610 N N . ALA A 1 84 ? 12.447 -21.862 -7.793 1 98.71 84 ALA A N 1
ATOM 611 C CA . ALA A 1 84 ? 12.338 -22.933 -6.806 1 98.71 84 ALA A CA 1
ATOM 612 C C . ALA A 1 84 ? 13.626 -23.069 -5.999 1 98.71 84 ALA A C 1
ATOM 614 O O . ALA A 1 84 ? 14.647 -22.467 -6.342 1 98.71 84 ALA A O 1
ATOM 615 N N . ILE A 1 85 ? 13.516 -23.733 -4.927 1 98.29 85 ILE A N 1
ATOM 616 C CA . ILE A 1 85 ? 14.697 -24.128 -4.166 1 98.29 85 ILE A CA 1
ATOM 617 C C . ILE A 1 85 ? 14.95 -25.623 -4.344 1 98.29 85 ILE A C 1
ATOM 619 O O . ILE A 1 85 ? 14.071 -26.444 -4.071 1 98.29 85 ILE A O 1
ATOM 623 N N . LEU A 1 86 ? 16.081 -25.959 -4.876 1 97.71 86 LEU A N 1
ATOM 624 C CA . LEU A 1 86 ? 16.467 -27.355 -5.049 1 97.71 86 LEU A CA 1
ATOM 625 C C . LEU A 1 86 ? 17.729 -27.673 -4.254 1 97.71 86 LEU A C 1
ATOM 627 O O . LEU A 1 86 ? 18.771 -27.045 -4.458 1 97.71 86 LEU A O 1
ATOM 631 N N . ASP A 1 87 ? 17.621 -28.613 -3.341 1 97.07 87 ASP A N 1
ATOM 632 C CA . ASP A 1 87 ? 18.732 -29.028 -2.49 1 97.07 87 ASP A CA 1
ATOM 633 C C . ASP A 1 87 ? 19.334 -27.835 -1.752 1 97.07 87 ASP A C 1
ATOM 635 O O . ASP A 1 87 ? 20.556 -27.675 -1.713 1 97.07 87 ASP A O 1
ATOM 639 N N . GLY A 1 88 ? 18.448 -26.985 -1.371 1 97.23 88 GLY A N 1
ATOM 640 C CA . GLY A 1 88 ? 18.847 -25.855 -0.549 1 97.23 88 GLY A CA 1
ATOM 641 C C . GLY A 1 88 ? 19.316 -24.662 -1.361 1 97.23 88 GLY A C 1
ATOM 642 O O . GLY A 1 88 ? 19.726 -23.644 -0.799 1 97.23 88 GLY A O 1
ATOM 643 N N . ILE A 1 89 ? 19.281 -24.768 -2.652 1 97.59 89 ILE A N 1
ATOM 644 C CA . ILE A 1 89 ? 19.774 -23.696 -3.51 1 97.59 89 ILE A CA 1
ATOM 645 C C . ILE A 1 89 ? 18.607 -23.052 -4.255 1 97.59 89 ILE A C 1
ATOM 647 O O . ILE A 1 89 ? 17.89 -23.725 -5 1 97.59 89 ILE A O 1
ATOM 651 N N . PRO A 1 90 ? 18.364 -21.741 -4.042 1 98.2 90 PRO A N 1
ATOM 652 C CA . PRO A 1 90 ? 17.363 -21.051 -4.858 1 98.2 90 PRO A CA 1
ATOM 653 C C . PRO A 1 90 ? 17.772 -20.939 -6.325 1 98.2 90 PRO A C 1
ATOM 655 O O . PRO A 1 90 ? 18.898 -20.534 -6.626 1 98.2 90 PRO A O 1
ATOM 658 N N . PHE A 1 91 ? 16.897 -21.342 -7.192 1 98.13 91 PHE A N 1
ATOM 659 C CA . PHE A 1 91 ? 17.105 -21.27 -8.633 1 98.13 91 PHE A CA 1
ATOM 660 C C . PHE A 1 91 ? 16.132 -20.286 -9.272 1 98.13 91 PHE A C 1
ATOM 662 O O . PHE A 1 91 ? 14.937 -20.303 -8.97 1 98.13 91 PHE A O 1
ATOM 669 N N . ILE A 1 92 ? 16.636 -19.413 -10.092 1 98.35 92 ILE A N 1
ATOM 670 C CA . ILE A 1 92 ? 15.846 -18.517 -10.929 1 98.35 92 ILE A CA 1
ATOM 671 C C . ILE A 1 92 ? 15.952 -18.948 -12.39 1 98.35 92 ILE A C 1
ATOM 673 O O . ILE A 1 92 ? 16.917 -18.603 -13.077 1 98.35 92 ILE A O 1
ATOM 677 N N . GLY A 1 93 ? 14.897 -19.558 -12.877 1 98.35 93 GLY A N 1
ATOM 678 C CA . GLY A 1 93 ? 14.943 -20.223 -14.169 1 98.35 93 GLY A CA 1
ATOM 679 C C . GLY A 1 93 ? 15.377 -21.674 -14.078 1 98.35 93 GLY A C 1
ATOM 680 O O . GLY A 1 93 ? 16.572 -21.966 -14.007 1 98.35 93 GLY A O 1
ATOM 681 N N . LEU A 1 94 ? 14.429 -22.562 -14.196 1 98.08 94 LEU A N 1
ATOM 682 C CA . LEU A 1 94 ? 14.713 -23.992 -14.135 1 98.08 94 LEU A CA 1
ATOM 683 C C . LEU A 1 94 ? 14.91 -24.567 -15.533 1 98.08 94 LEU A C 1
ATOM 685 O O . LEU A 1 94 ? 14.229 -24.161 -16.478 1 98.08 94 LEU A O 1
ATOM 689 N N . ASP A 1 95 ? 15.811 -25.466 -15.629 1 96.62 95 ASP A N 1
ATOM 690 C CA . ASP A 1 95 ? 15.88 -26.212 -16.882 1 96.62 95 ASP A CA 1
ATOM 691 C C . ASP A 1 95 ? 14.84 -27.33 -16.913 1 96.62 95 ASP A C 1
ATOM 693 O O . ASP A 1 95 ? 14.092 -27.515 -15.951 1 96.62 95 ASP A O 1
ATOM 697 N N . SER A 1 96 ? 14.804 -28.064 -18.013 1 96.51 96 SER A N 1
ATOM 698 C CA . SER A 1 96 ? 13.758 -29.058 -18.231 1 96.51 96 SER A CA 1
ATOM 699 C C . SER A 1 96 ? 13.845 -30.185 -17.207 1 96.51 96 SER A C 1
ATOM 701 O O . SER A 1 96 ? 12.821 -30.698 -16.753 1 96.51 96 SER A O 1
ATOM 703 N N . GLN A 1 97 ? 15.005 -30.558 -16.843 1 97.34 97 GLN A N 1
ATOM 704 C CA . GLN A 1 97 ? 15.186 -31.648 -15.89 1 97.34 97 GLN A CA 1
ATOM 705 C C . GLN A 1 97 ? 14.762 -31.227 -14.486 1 97.34 97 GLN A C 1
ATOM 707 O O . GLN A 1 97 ? 14.12 -31.997 -13.769 1 97.34 97 GLN A O 1
ATOM 712 N N . GLN A 1 98 ? 15.188 -30.109 -14.112 1 97.58 98 GLN A N 1
ATOM 713 C CA . GLN A 1 98 ? 14.817 -29.568 -12.809 1 97.58 98 GLN A CA 1
ATOM 714 C C . GLN A 1 98 ? 13.304 -29.408 -12.691 1 97.58 98 GLN A C 1
ATOM 716 O O . GLN A 1 98 ? 12.718 -29.738 -11.658 1 97.58 98 GLN A O 1
ATOM 721 N N . LEU A 1 99 ? 12.71 -28.911 -13.751 1 97.73 99 LEU A N 1
ATOM 722 C CA . LEU A 1 99 ? 11.264 -28.725 -13.79 1 97.73 99 LEU A CA 1
ATOM 723 C C . LEU A 1 99 ? 10.54 -30.06 -13.646 1 97.73 99 LEU A C 1
ATOM 725 O O . LEU A 1 99 ? 9.562 -30.164 -12.902 1 97.73 99 LEU A O 1
ATOM 729 N N . GLU A 1 100 ? 11.004 -31.017 -14.359 1 97.57 100 GLU A N 1
ATOM 730 C CA . GLU A 1 100 ? 10.409 -32.349 -14.296 1 97.57 100 GLU A CA 1
ATOM 731 C C . GLU A 1 100 ? 10.567 -32.958 -12.906 1 97.57 100 GLU A C 1
ATOM 733 O O . GLU A 1 100 ? 9.642 -33.59 -12.391 1 97.57 100 GLU A O 1
ATOM 738 N N . ARG A 1 101 ? 11.694 -32.781 -12.381 1 97.06 101 ARG A N 1
ATOM 739 C CA . ARG A 1 101 ? 11.945 -33.282 -11.034 1 97.06 101 ARG A CA 1
ATOM 740 C C . ARG A 1 101 ? 10.961 -32.684 -10.035 1 97.06 101 ARG A C 1
ATOM 742 O O . ARG A 1 101 ? 10.355 -33.408 -9.242 1 97.06 101 ARG A O 1
ATOM 749 N N . LEU A 1 102 ? 10.802 -31.45 -10.093 1 96.78 102 LEU A N 1
ATOM 750 C CA . LEU A 1 102 ? 9.88 -30.749 -9.207 1 96.78 102 LEU A CA 1
ATOM 751 C C . LEU A 1 102 ? 8.454 -31.257 -9.394 1 96.78 102 LEU A C 1
ATOM 753 O O . LEU A 1 102 ? 7.736 -31.476 -8.416 1 96.78 102 LEU A O 1
ATOM 757 N N . ALA A 1 103 ? 8.02 -31.408 -10.634 1 97.04 103 ALA A N 1
ATOM 758 C CA . ALA A 1 103 ? 6.671 -31.861 -10.962 1 97.04 103 ALA A CA 1
ATOM 759 C C . ALA A 1 103 ? 6.421 -33.269 -10.43 1 97.04 103 ALA A C 1
ATOM 761 O O . ALA A 1 103 ? 5.34 -33.562 -9.913 1 97.04 103 ALA A O 1
ATOM 762 N N . LYS A 1 104 ? 7.412 -34.091 -10.522 1 97.07 104 LYS A N 1
ATOM 763 C CA . LYS A 1 104 ? 7.287 -35.484 -10.102 1 97.07 104 LYS A CA 1
ATOM 764 C C . LYS A 1 104 ? 7.245 -35.597 -8.58 1 97.07 104 LYS A C 1
ATOM 766 O O . LYS A 1 104 ? 6.521 -36.432 -8.034 1 97.07 104 LYS A O 1
ATOM 771 N N . LEU A 1 105 ? 8.012 -34.8 -7.933 1 95.3 105 LEU A N 1
ATOM 772 C CA . LEU A 1 105 ? 8.032 -34.834 -6.475 1 95.3 105 LEU A CA 1
ATOM 773 C C . LEU A 1 105 ? 6.696 -34.374 -5.902 1 95.3 105 LEU A C 1
ATOM 775 O O . LEU A 1 105 ? 6.267 -34.857 -4.851 1 95.3 105 LEU A O 1
ATOM 779 N N . GLY A 1 106 ? 6.148 -33.435 -6.573 1 92.38 106 GLY A N 1
ATOM 780 C CA . GLY A 1 106 ? 4.818 -32.989 -6.188 1 92.38 106 GLY A CA 1
ATOM 781 C C . GLY A 1 106 ? 4.74 -32.517 -4.749 1 92.38 106 GLY A C 1
ATOM 782 O O . GLY A 1 106 ? 5.556 -31.701 -4.313 1 92.38 106 GLY A O 1
ATOM 783 N N . PRO A 1 107 ? 3.799 -32.986 -3.998 1 89.77 107 PRO A N 1
ATOM 784 C CA . PRO A 1 107 ? 3.541 -32.495 -2.642 1 89.77 107 PRO A CA 1
ATOM 785 C C . PRO A 1 107 ? 4.631 -32.898 -1.651 1 89.77 107 PRO A C 1
ATOM 787 O O . PRO A 1 107 ? 4.621 -32.451 -0.502 1 89.77 107 PRO A O 1
ATOM 790 N N . LYS A 1 108 ? 5.6 -33.667 -2.078 1 93.12 108 LYS A N 1
ATOM 791 C CA . LYS A 1 108 ? 6.734 -33.998 -1.22 1 93.12 108 LYS A CA 1
ATOM 792 C C . LYS A 1 108 ? 7.67 -32.804 -1.061 1 93.12 108 LYS A C 1
ATOM 794 O O . LYS A 1 108 ? 8.466 -32.753 -0.121 1 93.12 108 LYS A O 1
ATOM 799 N N . VAL A 1 109 ? 7.558 -31.93 -2.009 1 95.88 109 VAL A N 1
ATOM 800 C CA . VAL A 1 109 ? 8.327 -30.694 -1.912 1 95.88 109 VAL A CA 1
ATOM 801 C C . VAL A 1 109 ? 7.651 -29.741 -0.929 1 95.88 109 VAL A C 1
ATOM 803 O O . VAL A 1 109 ? 6.422 -29.634 -0.904 1 95.88 109 VAL A O 1
ATOM 806 N N . ARG A 1 110 ? 8.406 -29.058 -0.149 1 96.28 110 ARG A N 1
ATOM 807 C CA . ARG A 1 110 ? 7.842 -28.145 0.84 1 96.28 110 ARG A CA 1
ATOM 808 C C . ARG A 1 110 ? 7.25 -26.91 0.171 1 96.28 110 ARG A C 1
ATOM 810 O O . ARG A 1 110 ? 7.917 -26.253 -0.632 1 96.28 110 ARG A O 1
ATOM 817 N N . LYS A 1 111 ? 6.017 -26.709 0.467 1 96.13 111 LYS A N 1
ATOM 818 C CA . LYS A 1 111 ? 5.469 -25.403 0.11 1 96.13 111 LYS A CA 1
ATOM 819 C C . LYS A 1 111 ? 6.219 -24.28 0.821 1 96.13 111 LYS A C 1
ATOM 821 O O . LYS A 1 111 ? 6.21 -24.203 2.051 1 96.13 111 LYS A O 1
ATOM 826 N N . THR A 1 112 ? 6.837 -23.383 0.1 1 97.82 112 THR A N 1
ATOM 827 C CA . THR A 1 112 ? 7.816 -22.473 0.685 1 97.82 112 THR A CA 1
ATOM 828 C C . THR A 1 112 ? 7.373 -21.022 0.517 1 97.82 112 THR A C 1
ATOM 830 O O . THR A 1 112 ? 7.418 -20.478 -0.588 1 97.82 112 THR A O 1
ATOM 833 N N . ALA A 1 113 ? 6.947 -20.441 1.568 1 97.75 113 ALA A N 1
ATOM 834 C CA . ALA A 1 113 ? 6.695 -19.004 1.643 1 97.75 113 ALA A CA 1
ATOM 835 C C . ALA A 1 113 ? 7.907 -18.264 2.202 1 97.75 113 ALA A C 1
ATOM 837 O O . ALA A 1 113 ? 8.919 -18.882 2.54 1 97.75 113 ALA A O 1
ATOM 838 N N . ARG A 1 114 ? 7.821 -17.017 2.284 1 97.08 114 ARG A N 1
ATOM 839 C CA . ARG A 1 114 ? 8.929 -16.194 2.758 1 97.08 114 ARG A CA 1
ATOM 840 C C . ARG A 1 114 ? 9.513 -16.753 4.051 1 97.08 114 ARG A C 1
ATOM 842 O O . ARG A 1 114 ? 10.733 -16.856 4.194 1 97.08 114 ARG A O 1
ATOM 849 N N . ARG A 1 115 ? 8.678 -17.146 4.969 1 96.88 115 ARG A N 1
ATOM 850 C CA . ARG A 1 115 ? 9.096 -17.56 6.304 1 96.88 115 ARG A CA 1
ATOM 851 C C . ARG A 1 115 ? 9.855 -18.882 6.255 1 96.88 115 ARG A C 1
ATOM 853 O O . ARG A 1 115 ? 10.586 -19.219 7.189 1 96.88 115 ARG A O 1
ATOM 860 N N . ASP A 1 116 ? 9.679 -19.64 5.207 1 97.67 116 ASP A N 1
ATOM 861 C CA . ASP A 1 116 ? 10.202 -20.999 5.116 1 97.67 116 ASP A CA 1
ATOM 862 C C . ASP A 1 116 ? 11.568 -21.017 4.435 1 97.67 116 ASP A C 1
ATOM 864 O O . ASP A 1 116 ? 12.288 -22.016 4.501 1 97.67 116 ASP A O 1
ATOM 868 N N . ILE A 1 117 ? 11.913 -19.941 3.803 1 97.86 117 ILE A N 1
ATOM 869 C CA . ILE A 1 117 ? 13.075 -19.906 2.921 1 97.86 117 ILE A CA 1
ATOM 870 C C . ILE A 1 117 ? 14.326 -20.3 3.702 1 97.86 117 ILE A C 1
ATOM 872 O O . ILE A 1 117 ? 15.075 -21.185 3.282 1 97.86 117 ILE A O 1
ATOM 876 N N . ALA A 1 118 ? 14.517 -19.692 4.877 1 97.33 118 ALA A N 1
ATOM 877 C CA . ALA A 1 118 ? 15.731 -19.925 5.654 1 97.33 118 ALA A CA 1
ATOM 878 C C . ALA A 1 118 ? 15.857 -21.394 6.048 1 97.33 118 ALA A C 1
ATOM 880 O O . ALA A 1 118 ? 16.946 -21.969 5.982 1 97.33 118 ALA A O 1
ATOM 881 N N . HIS A 1 119 ? 14.756 -21.954 6.407 1 97.76 119 HIS A N 1
ATOM 882 C CA . HIS A 1 119 ? 14.761 -23.344 6.848 1 97.76 119 HIS A CA 1
ATOM 883 C C . HIS A 1 119 ? 15.079 -24.287 5.693 1 97.76 119 HIS A C 1
ATOM 885 O O . HIS A 1 119 ? 15.878 -25.214 5.845 1 97.76 119 HIS A O 1
ATOM 891 N N . VAL A 1 120 ? 14.426 -24.045 4.553 1 97.66 120 VAL A N 1
ATOM 892 C CA . VAL A 1 120 ? 14.612 -24.911 3.394 1 97.66 120 VAL A CA 1
ATOM 893 C C . VAL A 1 120 ? 16.064 -24.842 2.924 1 97.66 120 VAL A C 1
ATOM 895 O O . VAL A 1 120 ? 16.669 -25.868 2.605 1 97.66 120 VAL A O 1
ATOM 898 N N . VAL A 1 121 ? 16.64 -23.703 2.908 1 96.83 121 VAL A N 1
ATOM 899 C CA . VAL A 1 121 ? 18.031 -23.522 2.505 1 96.83 121 VAL A CA 1
ATOM 900 C C . VAL A 1 121 ? 18.954 -24.185 3.525 1 96.83 121 VAL A C 1
ATOM 902 O O . VAL A 1 121 ? 19.851 -24.948 3.157 1 96.83 121 VAL A O 1
ATOM 905 N N . ALA A 1 122 ? 18.71 -23.934 4.829 1 96.73 122 ALA A N 1
ATOM 906 C CA . ALA A 1 122 ? 19.572 -24.422 5.902 1 96.73 122 ALA A CA 1
ATOM 907 C C . ALA A 1 122 ? 19.57 -25.947 5.958 1 96.73 122 ALA A C 1
ATOM 909 O O . ALA A 1 122 ? 20.581 -26.563 6.303 1 96.73 122 ALA A O 1
ATOM 910 N N . THR A 1 123 ? 18.516 -26.584 5.518 1 97.57 123 THR A N 1
ATOM 911 C CA . THR A 1 123 ? 18.39 -28.033 5.616 1 97.57 123 THR A CA 1
ATOM 912 C C . THR A 1 123 ? 18.683 -28.694 4.272 1 97.57 123 THR A C 1
ATOM 914 O O . THR A 1 123 ? 18.481 -29.9 4.11 1 97.57 123 THR A O 1
ATOM 917 N N . ARG A 1 124 ? 19.05 -27.908 3.279 1 97.11 124 ARG A N 1
ATOM 918 C CA . ARG A 1 124 ? 19.353 -28.384 1.933 1 97.11 124 ARG A CA 1
ATOM 919 C C . ARG A 1 124 ? 18.167 -29.136 1.339 1 97.11 124 ARG A C 1
ATOM 921 O O . ARG A 1 124 ? 18.333 -30.219 0.773 1 97.11 124 ARG A O 1
ATOM 928 N N . GLY A 1 125 ? 17.018 -28.588 1.628 1 97.22 125 GLY A N 1
ATOM 929 C CA . GLY A 1 125 ? 15.786 -29.211 1.172 1 97.22 125 GLY A CA 1
ATOM 930 C C . GLY A 1 125 ? 15.308 -28.679 -0.165 1 97.22 125 GLY A C 1
ATOM 931 O O . GLY A 1 125 ? 15.993 -27.875 -0.801 1 97.22 125 GLY A O 1
ATOM 932 N N . ASN A 1 126 ? 14.158 -29.282 -0.632 1 98.17 126 ASN A N 1
ATOM 933 C CA . ASN A 1 126 ? 13.462 -28.815 -1.826 1 98.17 126 ASN A CA 1
ATOM 934 C C . ASN A 1 126 ? 12.235 -27.982 -1.47 1 98.17 126 ASN A C 1
ATOM 936 O O . ASN A 1 126 ? 11.467 -28.348 -0.578 1 98.17 126 ASN A O 1
ATOM 940 N N . GLY A 1 127 ? 12.17 -26.808 -2.099 1 98.42 127 GLY A N 1
ATOM 941 C CA . GLY A 1 127 ? 11.062 -25.907 -1.826 1 98.42 127 GLY A CA 1
ATOM 942 C C . GLY A 1 127 ? 10.374 -25.409 -3.083 1 98.42 127 GLY A C 1
ATOM 943 O O . GLY A 1 127 ? 11.033 -24.932 -4.009 1 98.42 127 GLY A O 1
ATOM 944 N N . ALA A 1 128 ? 9.072 -25.594 -3.14 1 98.23 128 ALA A N 1
ATOM 945 C CA . ALA A 1 128 ? 8.231 -24.949 -4.146 1 98.23 128 ALA A CA 1
ATOM 946 C C . ALA A 1 128 ? 7.796 -23.56 -3.688 1 98.23 128 ALA A C 1
ATOM 948 O O . ALA A 1 128 ? 7.118 -23.42 -2.668 1 98.23 128 ALA A O 1
ATOM 949 N N . THR A 1 129 ? 8.127 -22.599 -4.433 1 98.51 129 THR A N 1
ATOM 950 C CA . THR A 1 129 ? 7.989 -21.228 -3.956 1 98.51 129 THR A CA 1
ATOM 951 C C . THR A 1 129 ? 6.568 -20.718 -4.181 1 98.51 129 THR A C 1
ATOM 953 O O . THR A 1 129 ? 6.01 -20.879 -5.268 1 98.51 129 THR A O 1
ATOM 956 N N . THR A 1 130 ? 5.977 -20.148 -3.151 1 97.92 130 THR A N 1
ATOM 957 C CA . THR A 1 130 ? 4.706 -19.434 -3.221 1 97.92 130 THR A CA 1
ATOM 958 C C . THR A 1 130 ? 4.901 -18.04 -3.811 1 97.92 130 THR A C 1
ATOM 960 O O . THR A 1 130 ? 6.01 -17.679 -4.21 1 97.92 130 THR A O 1
ATOM 963 N N . VAL A 1 131 ? 3.834 -17.28 -3.819 1 98.53 131 VAL A N 1
ATOM 964 C CA . VAL A 1 131 ? 3.867 -15.905 -4.305 1 98.53 131 VAL A CA 1
ATOM 965 C C . VAL A 1 131 ? 4.892 -15.099 -3.51 1 98.53 131 VAL A C 1
ATOM 967 O O . VAL A 1 131 ? 5.769 -14.455 -4.089 1 98.53 131 VAL A O 1
ATOM 970 N N . SER A 1 132 ? 4.889 -15.146 -2.193 1 98.59 132 SER A N 1
ATOM 971 C CA . SER A 1 132 ? 5.771 -14.334 -1.362 1 98.59 132 SER A CA 1
ATOM 972 C C . SER A 1 132 ? 7.234 -14.706 -1.58 1 98.59 132 SER A C 1
ATOM 974 O O . SER A 1 132 ? 8.084 -13.829 -1.749 1 98.59 132 SER A O 1
ATOM 976 N N . ALA A 1 133 ? 7.539 -15.984 -1.615 1 98.67 133 ALA A N 1
ATOM 977 C CA . ALA A 1 133 ? 8.919 -16.42 -1.809 1 98.67 133 ALA A CA 1
ATOM 978 C C . ALA A 1 133 ? 9.412 -16.072 -3.211 1 98.67 133 ALA A C 1
ATOM 980 O O . ALA A 1 133 ? 10.559 -15.652 -3.386 1 98.67 133 ALA A O 1
ATOM 981 N N . THR A 1 134 ? 8.562 -16.282 -4.205 1 98.79 134 THR A N 1
ATOM 982 C CA . THR A 1 134 ? 8.933 -15.95 -5.576 1 98.79 134 THR A CA 1
ATOM 983 C C . THR A 1 134 ? 9.231 -14.459 -5.71 1 98.79 134 THR A C 1
ATOM 985 O O . THR A 1 134 ? 10.194 -14.07 -6.374 1 98.79 134 THR A O 1
ATOM 988 N N . MET A 1 135 ? 8.421 -13.65 -5.057 1 98.74 135 MET A N 1
ATOM 989 C CA . MET A 1 135 ? 8.657 -12.21 -5.074 1 98.74 135 MET A CA 1
ATOM 990 C C . MET A 1 135 ? 10.028 -11.876 -4.495 1 98.74 135 MET A C 1
ATOM 992 O O . MET A 1 135 ? 10.758 -11.054 -5.052 1 98.74 135 MET A O 1
ATOM 996 N N . VAL A 1 136 ? 10.373 -12.476 -3.361 1 98.16 136 VAL A N 1
ATOM 997 C CA . VAL A 1 136 ? 11.653 -12.236 -2.702 1 98.16 136 VAL A CA 1
ATOM 998 C C . VAL A 1 136 ? 12.796 -12.518 -3.675 1 98.16 136 VAL A C 1
ATOM 1000 O O . VAL A 1 136 ? 13.654 -11.661 -3.899 1 98.16 136 VAL A O 1
ATOM 1003 N N . PHE A 1 137 ? 12.793 -13.638 -4.303 1 98.17 137 PHE A N 1
ATOM 1004 C CA . PHE A 1 137 ? 13.892 -14.049 -5.168 1 98.17 137 PHE A CA 1
ATOM 1005 C C . PHE A 1 137 ? 13.912 -13.223 -6.448 1 98.17 137 PHE A C 1
ATOM 1007 O O . PHE A 1 137 ? 14.981 -12.863 -6.945 1 98.17 137 PHE A O 1
ATOM 1014 N N . ALA A 1 138 ? 12.731 -12.958 -7.036 1 98.38 138 ALA A N 1
ATOM 1015 C CA . ALA A 1 138 ? 12.661 -12.116 -8.227 1 98.38 138 ALA A CA 1
ATOM 1016 C C . ALA A 1 138 ? 13.261 -10.738 -7.961 1 98.38 138 ALA A C 1
ATOM 1018 O O . ALA A 1 138 ? 14.066 -10.242 -8.753 1 98.38 138 ALA A O 1
ATOM 1019 N N . SER A 1 139 ? 12.869 -10.159 -6.858 1 97.69 139 SER A N 1
ATOM 1020 C CA . SER A 1 139 ? 13.358 -8.833 -6.491 1 97.69 139 SER A CA 1
ATOM 1021 C C . SER A 1 139 ? 14.871 -8.836 -6.299 1 97.69 139 SER A C 1
ATOM 1023 O O . SER A 1 139 ? 15.552 -7.882 -6.68 1 97.69 139 SER A O 1
ATOM 1025 N N . MET A 1 140 ? 15.405 -9.857 -5.752 1 96.12 140 MET A N 1
ATOM 1026 C CA . MET A 1 140 ? 16.83 -9.967 -5.454 1 96.12 140 MET A CA 1
ATOM 1027 C C . MET A 1 140 ? 17.662 -9.855 -6.727 1 96.12 140 MET A C 1
ATOM 1029 O O . MET A 1 140 ? 18.804 -9.393 -6.69 1 96.12 140 MET A O 1
ATOM 1033 N N . VAL A 1 141 ? 17.066 -10.254 -7.819 1 95.72 141 VAL A N 1
ATOM 1034 C CA . VAL A 1 141 ? 17.875 -10.306 -9.032 1 95.72 141 VAL A CA 1
ATOM 1035 C C . VAL A 1 141 ? 17.357 -9.284 -10.042 1 95.72 141 VAL A C 1
ATOM 1037 O O . VAL A 1 141 ? 17.757 -9.298 -11.209 1 95.72 141 VAL A O 1
ATOM 1040 N N . GLY A 1 142 ? 16.341 -8.532 -9.658 1 96.2 142 GLY A N 1
ATOM 1041 C CA . GLY A 1 142 ? 15.932 -7.388 -10.458 1 96.2 142 GLY A CA 1
ATOM 1042 C C . GLY A 1 142 ? 14.853 -7.723 -11.47 1 96.2 142 GLY A C 1
ATOM 1043 O O . GLY A 1 142 ? 14.71 -7.034 -12.483 1 96.2 142 GLY A O 1
ATOM 1044 N N . ILE A 1 143 ? 14.131 -8.807 -11.287 1 98.2 143 ILE A N 1
ATOM 1045 C CA . ILE A 1 143 ? 12.986 -9.117 -12.137 1 98.2 143 ILE A CA 1
ATOM 1046 C C . ILE A 1 143 ? 11.754 -8.367 -11.637 1 98.2 143 ILE A C 1
ATOM 1048 O O . ILE A 1 143 ? 11.252 -8.643 -10.545 1 98.2 143 ILE A O 1
ATOM 1052 N N . PRO A 1 144 ? 11.207 -7.562 -12.396 1 98.12 144 PRO A N 1
ATOM 1053 C CA . PRO A 1 144 ? 10.172 -6.671 -11.865 1 98.12 144 PRO A CA 1
ATOM 1054 C C . PRO A 1 144 ? 8.764 -7.237 -12.032 1 98.12 144 PRO A C 1
ATOM 1056 O O . PRO A 1 144 ? 7.799 -6.662 -11.522 1 98.12 144 PRO A O 1
ATOM 1059 N N . ILE A 1 145 ? 8.559 -8.382 -12.75 1 98.86 145 ILE A N 1
ATOM 1060 C CA . ILE A 1 145 ? 7.226 -8.903 -13.033 1 98.86 145 ILE A CA 1
ATOM 1061 C C . ILE A 1 145 ? 7.175 -10.394 -12.706 1 98.86 145 ILE A C 1
ATOM 1063 O O 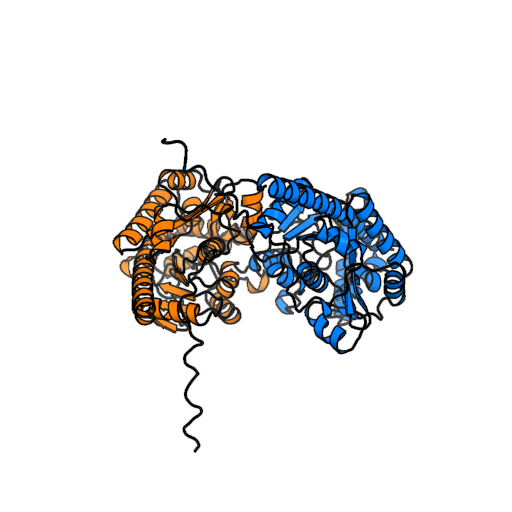. ILE A 1 145 ? 8.081 -11.147 -13.07 1 98.86 145 ILE A O 1
ATOM 1067 N N . PHE A 1 146 ? 6.143 -10.749 -12.035 1 98.84 146 PHE A N 1
ATOM 1068 C CA . PHE A 1 146 ? 5.846 -12.109 -11.602 1 98.84 146 PHE A CA 1
ATOM 1069 C C . PHE A 1 146 ? 4.419 -12.496 -11.974 1 98.84 146 PHE A C 1
ATOM 1071 O O . PHE A 1 146 ? 3.489 -11.707 -11.793 1 98.84 146 PHE A O 1
ATOM 1078 N N . VAL A 1 147 ? 4.27 -13.724 -12.542 1 98.81 147 VAL A N 1
ATOM 1079 C CA . VAL A 1 147 ? 2.955 -14.211 -12.945 1 98.81 147 VAL A CA 1
ATOM 1080 C C . VAL A 1 147 ? 2.556 -15.401 -12.075 1 98.81 147 VAL A C 1
ATOM 1082 O O . VAL A 1 147 ? 3.382 -16.268 -11.781 1 98.81 147 VAL A O 1
ATOM 1085 N N . THR A 1 148 ? 1.325 -15.445 -11.666 1 98.35 148 THR A N 1
ATOM 1086 C CA . THR A 1 148 ? 0.755 -16.549 -10.901 1 98.35 148 THR A CA 1
ATOM 1087 C C . THR A 1 148 ? -0.728 -16.717 -11.217 1 98.35 148 THR A C 1
ATOM 1089 O O . THR A 1 148 ? -1.29 -15.955 -12.007 1 98.35 148 THR A O 1
ATOM 1092 N N . GLY A 1 149 ? -1.31 -17.764 -10.787 1 96.66 149 GLY A N 1
ATOM 1093 C CA . GLY A 1 149 ? -2.747 -17.931 -10.937 1 96.66 149 GLY A CA 1
ATOM 1094 C C . GLY A 1 149 ? -3.552 -16.956 -10.099 1 96.66 149 GLY A C 1
ATOM 1095 O O . GLY A 1 149 ? -4.381 -16.212 -10.627 1 96.66 149 GLY A O 1
ATOM 1096 N N . GLY A 1 150 ? -3.328 -16.961 -8.876 1 97.31 150 GLY A N 1
ATOM 1097 C CA . GLY A 1 150 ? -3.947 -16.115 -7.869 1 97.31 150 GLY A CA 1
ATOM 1098 C C . GLY A 1 150 ? -3.074 -15.907 -6.645 1 97.31 150 GLY A C 1
ATOM 1099 O O . GLY A 1 150 ? -2.24 -16.754 -6.321 1 97.31 150 GLY A O 1
ATOM 1100 N N . ILE A 1 151 ? -3.295 -14.819 -5.983 1 98.31 151 ILE A N 1
ATOM 1101 C CA . ILE A 1 151 ? -2.516 -14.595 -4.77 1 98.31 151 ILE A CA 1
ATOM 1102 C C . ILE A 1 151 ? -3.298 -15.092 -3.556 1 98.31 151 ILE A C 1
ATOM 1104 O O . ILE A 1 151 ? -4.504 -15.335 -3.643 1 98.31 151 ILE A O 1
ATOM 1108 N N . GLY A 1 152 ? -2.578 -15.338 -2.458 1 97.46 152 GLY A N 1
ATOM 1109 C CA . GLY A 1 152 ? -3.23 -15.51 -1.169 1 97.46 152 GLY A CA 1
ATOM 1110 C C . GLY A 1 152 ? -3.849 -14.23 -0.639 1 97.46 152 GLY A C 1
ATOM 1111 O O . GLY A 1 152 ? -3.692 -13.164 -1.237 1 97.46 152 GLY A O 1
ATOM 1112 N N . GLY A 1 153 ? -4.525 -14.374 0.425 1 97.71 153 GLY A N 1
ATOM 1113 C CA . GLY A 1 153 ? -5.237 -13.257 1.023 1 97.71 153 GLY A CA 1
ATOM 1114 C C . GLY A 1 153 ? -5.689 -13.53 2.445 1 97.71 153 GLY A C 1
ATOM 1115 O O . GLY A 1 153 ? -5.05 -14.298 3.168 1 97.71 153 GLY A O 1
ATOM 1116 N N . VAL A 1 154 ? -6.685 -12.783 2.813 1 97.72 154 VAL A N 1
ATOM 1117 C CA . VAL A 1 154 ? -7.33 -13.043 4.095 1 97.72 154 VAL A CA 1
ATOM 1118 C C . VAL A 1 154 ? -8.249 -14.257 3.975 1 97.72 154 VAL A C 1
ATOM 1120 O O . VAL A 1 154 ? -9.089 -14.321 3.073 1 97.72 154 VAL A O 1
ATOM 1123 N N . HIS A 1 155 ? -8.017 -15.202 4.82 1 95.37 155 HIS A N 1
ATOM 1124 C CA . HIS A 1 155 ? -8.884 -16.375 4.809 1 95.37 155 HIS A CA 1
ATOM 1125 C C . HIS A 1 155 ? -10.27 -16.04 5.351 1 95.37 155 HIS A C 1
ATOM 1127 O O . HIS A 1 155 ? -10.434 -15.064 6.087 1 95.37 155 HIS A O 1
ATOM 1133 N N . ARG A 1 156 ? -11.246 -16.83 4.871 1 92.06 156 ARG A N 1
ATOM 1134 C CA . ARG A 1 156 ? -12.581 -16.67 5.439 1 92.06 156 ARG A CA 1
ATOM 1135 C C . ARG A 1 156 ? -12.551 -16.814 6.957 1 92.06 156 ARG A C 1
ATOM 1137 O O . ARG A 1 156 ? -11.916 -17.729 7.486 1 92.06 156 ARG A O 1
ATOM 1144 N N . HIS A 1 157 ? -13.054 -15.795 7.696 1 90.24 157 HIS A N 1
ATOM 1145 C CA . HIS A 1 157 ? -13.044 -15.672 9.149 1 90.24 157 HIS A CA 1
ATOM 1146 C C . HIS A 1 157 ? -11.657 -15.297 9.661 1 90.24 157 HIS A C 1
ATOM 1148 O O . HIS A 1 157 ? -11.36 -15.471 10.845 1 90.24 157 HIS A O 1
ATOM 1154 N N . GLY A 1 158 ? -10.898 -14.861 8.767 1 91.35 158 GLY A N 1
ATOM 1155 C CA . GLY A 1 158 ? -9.546 -14.467 9.131 1 91.35 158 GLY A CA 1
ATOM 1156 C C . GLY A 1 158 ? -9.506 -13.369 10.177 1 91.35 158 GLY A C 1
ATOM 1157 O O . GLY A 1 158 ? -8.538 -13.259 10.932 1 91.35 158 GLY A O 1
ATOM 1158 N N . GLU A 1 159 ? -10.557 -12.53 10.222 1 90.88 159 GLU A N 1
ATOM 1159 C CA . GLU A 1 159 ? -10.628 -11.484 11.237 1 90.88 159 GLU A CA 1
ATOM 1160 C C . GLU A 1 159 ? -10.659 -12.079 12.642 1 90.88 159 GLU A C 1
ATOM 1162 O O . GLU A 1 159 ? -10.242 -11.432 13.605 1 90.88 159 GLU A O 1
ATOM 1167 N N . ASN A 1 160 ? -11.046 -13.308 12.778 1 91.09 160 ASN A N 1
ATOM 1168 C CA . ASN A 1 160 ? -11.107 -14.001 14.061 1 91.09 160 ASN A CA 1
ATOM 1169 C C . ASN A 1 160 ? -9.869 -14.863 14.291 1 91.09 160 ASN A C 1
ATOM 1171 O O . ASN A 1 160 ? -9.34 -14.913 15.403 1 91.09 160 ASN A O 1
ATOM 1175 N N . THR A 1 161 ? -9.378 -15.501 13.188 1 91.71 161 THR A N 1
ATOM 1176 C CA . THR A 1 161 ? -8.288 -16.461 13.322 1 91.71 161 THR A CA 1
ATOM 1177 C C . THR A 1 161 ? -6.94 -15.785 13.092 1 91.71 161 THR A C 1
ATOM 1179 O O . THR A 1 161 ? -5.892 -16.355 13.403 1 91.71 161 THR A O 1
ATOM 1182 N N . MET A 1 162 ? -6.995 -14.624 12.421 1 93.22 162 MET A N 1
ATOM 1183 C CA . MET A 1 162 ? -5.804 -13.874 12.033 1 93.22 162 MET A CA 1
ATOM 1184 C C . MET A 1 162 ? -5.018 -14.619 10.958 1 93.22 162 MET A C 1
ATOM 1186 O O . MET A 1 162 ? -3.796 -14.49 10.875 1 93.22 162 MET A O 1
ATOM 1190 N N . ASP A 1 163 ? -5.712 -15.533 10.276 1 94.57 163 ASP A N 1
ATOM 1191 C CA . ASP A 1 163 ? -5.1 -16.254 9.163 1 94.57 163 ASP A CA 1
ATOM 1192 C C . ASP A 1 163 ? -5.039 -15.381 7.912 1 94.57 163 ASP A C 1
ATOM 1194 O O . ASP A 1 163 ? -5.988 -15.346 7.126 1 94.57 163 ASP A O 1
ATOM 1198 N N . VAL A 1 164 ? -3.951 -14.653 7.699 1 96.7 164 VAL A N 1
ATOM 1199 C CA . VAL A 1 164 ? -3.696 -13.729 6.599 1 96.7 164 VAL A CA 1
ATOM 1200 C C . VAL A 1 164 ? -2.417 -14.132 5.87 1 96.7 164 VAL A C 1
ATOM 1202 O O . VAL A 1 164 ? -1.364 -14.291 6.492 1 96.7 164 VAL A O 1
ATOM 1205 N N . SER A 1 165 ? -2.489 -14.318 4.629 1 97.4 165 SER A N 1
ATOM 1206 C CA . SER A 1 165 ? -1.375 -14.779 3.807 1 97.4 165 SER A CA 1
ATOM 1207 C C . SER A 1 165 ? -0.221 -13.784 3.831 1 97.4 165 SER A C 1
ATOM 1209 O O . SER A 1 165 ? -0.438 -12.571 3.774 1 97.4 165 SER A O 1
ATOM 1211 N N . SER A 1 166 ? 1.023 -14.302 3.79 1 97.45 166 SER A N 1
ATOM 1212 C CA . SER A 1 166 ? 2.223 -13.474 3.719 1 97.45 166 SER A CA 1
ATOM 1213 C C . SER A 1 166 ? 2.352 -12.803 2.355 1 97.45 166 SER A C 1
ATOM 1215 O O . SER A 1 166 ? 3.158 -11.887 2.182 1 97.45 166 SER A O 1
ATOM 1217 N N . ASP A 1 167 ? 1.572 -13.275 1.336 1 98.32 167 ASP A N 1
ATOM 1218 C CA . ASP A 1 167 ? 1.566 -12.608 0.037 1 98.32 167 ASP A CA 1
ATOM 1219 C C . ASP A 1 167 ? 1.275 -11.116 0.187 1 98.32 167 ASP A C 1
ATOM 1221 O O . ASP A 1 167 ? 1.873 -10.289 -0.504 1 98.32 167 ASP A O 1
ATOM 1225 N N . LEU A 1 168 ? 0.392 -10.817 1.104 1 98.51 168 LEU A N 1
ATOM 1226 C CA . LEU A 1 168 ? -0.098 -9.449 1.231 1 98.51 168 LEU A CA 1
ATOM 1227 C C . LEU A 1 168 ? 0.973 -8.542 1.829 1 98.51 168 LEU A C 1
ATOM 1229 O O . LEU A 1 168 ? 1.19 -7.429 1.345 1 98.51 168 LEU A O 1
ATOM 1233 N N . THR A 1 169 ? 1.661 -8.966 2.898 1 97.92 169 THR A N 1
ATOM 1234 C CA . THR A 1 169 ? 2.721 -8.156 3.487 1 97.92 169 THR A CA 1
ATOM 1235 C C . THR A 1 169 ? 3.932 -8.093 2.56 1 97.92 169 THR A C 1
A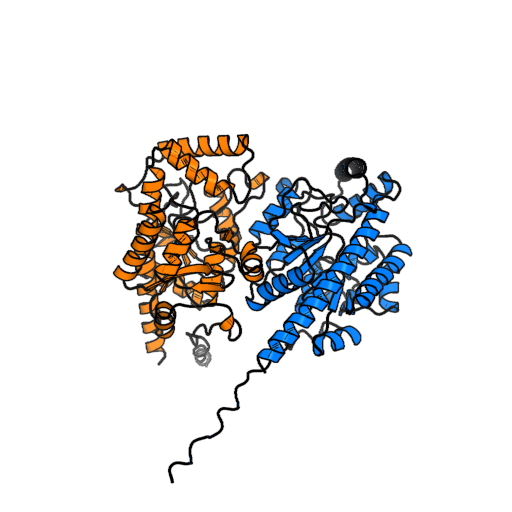TOM 1237 O O . THR A 1 169 ? 4.634 -7.081 2.515 1 97.92 169 THR A O 1
ATOM 1240 N N . GLU A 1 170 ? 4.162 -9.17 1.799 1 98.52 170 GLU A N 1
ATOM 1241 C CA . GLU A 1 170 ? 5.263 -9.149 0.841 1 98.52 170 GLU A CA 1
ATOM 1242 C C . GLU A 1 170 ? 5.025 -8.112 -0.253 1 98.52 170 GLU A C 1
ATOM 1244 O O . GLU A 1 170 ? 5.932 -7.355 -0.606 1 98.52 170 GLU A O 1
ATOM 1249 N N . LEU A 1 171 ? 3.797 -8.081 -0.754 1 98.67 171 LEU A N 1
ATOM 1250 C CA . LEU A 1 171 ? 3.435 -7.052 -1.723 1 98.67 171 LEU A CA 1
ATOM 1251 C C . LEU A 1 171 ? 3.664 -5.658 -1.148 1 98.67 171 LEU A C 1
ATOM 1253 O O . LEU A 1 171 ? 3.977 -4.721 -1.886 1 98.67 171 LEU A O 1
ATOM 1257 N N . GLY A 1 172 ? 3.54 -5.546 0.095 1 97.88 172 GLY A N 1
ATOM 1258 C CA . GLY A 1 172 ? 3.686 -4.258 0.755 1 97.88 172 GLY A CA 1
ATOM 1259 C C . GLY A 1 172 ? 5.132 -3.83 0.915 1 97.88 172 GLY A C 1
ATOM 1260 O O . GLY A 1 172 ? 5.411 -2.664 1.202 1 97.88 172 GLY A O 1
ATOM 1261 N N . ARG A 1 173 ? 6.087 -4.73 0.639 1 96.8 173 ARG A N 1
ATOM 1262 C CA . ARG A 1 173 ? 7.455 -4.361 0.989 1 96.8 173 ARG A CA 1
ATOM 1263 C C . ARG A 1 173 ? 8.43 -4.764 -0.112 1 96.8 173 ARG A C 1
ATOM 1265 O O . ARG A 1 173 ? 9.633 -4.52 -0.003 1 96.8 173 ARG A O 1
ATOM 1272 N N . THR A 1 174 ? 7.977 -5.491 -1.164 1 97.9 174 THR A N 1
ATOM 1273 C CA . THR A 1 174 ? 8.836 -5.965 -2.243 1 97.9 174 THR A CA 1
ATOM 1274 C C . THR A 1 174 ? 8.377 -5.404 -3.586 1 97.9 174 THR A C 1
ATOM 1276 O O . THR A 1 174 ? 7.232 -5.611 -3.993 1 97.9 174 THR A O 1
ATOM 1279 N N . PRO A 1 175 ? 9.224 -4.684 -4.301 1 97.85 175 PRO A N 1
ATOM 1280 C CA . PRO A 1 175 ? 8.82 -3.97 -5.514 1 97.85 175 PRO A CA 1
ATOM 1281 C C . PRO A 1 175 ? 8.744 -4.881 -6.738 1 97.85 175 PRO A C 1
ATOM 1283 O O . PRO A 1 175 ? 9.528 -4.725 -7.677 1 97.85 175 PRO A O 1
ATOM 1286 N N . VAL A 1 176 ? 7.834 -5.814 -6.763 1 98.74 176 VAL A N 1
ATOM 1287 C CA . VAL A 1 176 ? 7.543 -6.715 -7.873 1 98.74 176 VAL A CA 1
ATOM 1288 C C . VAL A 1 176 ? 6.063 -6.625 -8.237 1 98.74 176 VAL A C 1
ATOM 1290 O O . VAL A 1 176 ? 5.2 -6.612 -7.356 1 98.74 176 VAL A O 1
ATOM 1293 N N . ALA A 1 177 ? 5.766 -6.462 -9.512 1 98.9 177 ALA A N 1
ATOM 1294 C CA . ALA A 1 177 ? 4.382 -6.504 -9.979 1 98.9 177 ALA A CA 1
ATOM 1295 C C . ALA A 1 177 ? 3.9 -7.943 -10.138 1 98.9 177 ALA A C 1
ATOM 1297 O O . ALA A 1 177 ? 4.543 -8.748 -10.816 1 98.9 177 ALA A O 1
ATOM 1298 N N . VAL A 1 178 ? 2.825 -8.241 -9.529 1 98.93 178 VAL A N 1
ATOM 1299 C CA . VAL A 1 178 ? 2.268 -9.588 -9.594 1 98.93 178 VAL A CA 1
ATOM 1300 C C . VAL A 1 178 ? 1.026 -9.593 -10.482 1 98.93 178 VAL A C 1
ATOM 1302 O O . VAL A 1 178 ? 0.045 -8.904 -10.192 1 98.93 178 VAL A O 1
ATOM 1305 N N . VAL A 1 179 ? 1.095 -10.328 -11.572 1 98.9 179 VAL A N 1
ATOM 1306 C CA . VAL A 1 179 ? -0.032 -10.516 -12.479 1 98.9 179 VAL A CA 1
ATOM 1307 C C . VAL A 1 179 ? -0.799 -11.78 -12.096 1 98.9 179 VAL A C 1
ATOM 1309 O O . VAL A 1 179 ? -0.235 -12.876 -12.085 1 98.9 179 VAL A O 1
ATOM 1312 N N . SER A 1 180 ? -2.06 -11.656 -11.804 1 98.68 180 SER A N 1
ATOM 1313 C CA . SER A 1 180 ? -2.874 -12.772 -11.334 1 98.68 180 SER A CA 1
ATOM 1314 C C . SER A 1 180 ? -4.336 -12.595 -11.73 1 98.68 180 SER A C 1
ATOM 1316 O O . SER A 1 180 ? -4.722 -11.544 -12.245 1 98.68 180 SER A O 1
ATOM 1318 N N . ALA A 1 181 ? -5.095 -13.611 -11.521 1 97.66 181 ALA A N 1
ATOM 1319 C CA . ALA A 1 181 ? -6.541 -13.527 -11.714 1 97.66 181 ALA A CA 1
ATOM 1320 C C . ALA A 1 181 ? -7.229 -12.978 -10.468 1 97.66 181 ALA A C 1
ATOM 1322 O O . ALA A 1 181 ? -8.354 -13.369 -10.149 1 97.66 181 ALA A O 1
ATOM 1323 N N . GLY A 1 182 ? -6.476 -12.131 -9.762 1 97.33 182 GLY A N 1
ATOM 1324 C CA . GLY A 1 182 ? -6.955 -11.588 -8.501 1 97.33 182 GLY A CA 1
ATOM 1325 C C . GLY A 1 182 ? -6.551 -12.422 -7.3 1 97.33 182 GLY A C 1
ATOM 1326 O O . GLY A 1 182 ? -5.388 -12.81 -7.17 1 97.33 182 GLY A O 1
ATOM 1327 N N . VAL A 1 183 ? -7.486 -12.566 -6.416 1 96.77 183 VAL A N 1
ATOM 1328 C CA . VAL A 1 183 ? -7.345 -13.339 -5.186 1 96.77 183 VAL A CA 1
ATOM 1329 C C . VAL A 1 183 ? -8.113 -14.653 -5.311 1 96.77 183 VAL A C 1
ATOM 1331 O O . VAL A 1 183 ? -9.219 -14.684 -5.854 1 96.77 183 VAL A O 1
ATOM 1334 N N . LYS A 1 184 ? -7.5 -15.711 -4.781 1 94.05 184 LYS A N 1
ATOM 1335 C CA . LYS A 1 184 ? -8.172 -17.006 -4.855 1 94.05 184 LYS A CA 1
ATOM 1336 C C . LYS A 1 184 ? -9.574 -16.933 -4.257 1 94.05 184 LYS A C 1
ATOM 1338 O O . LYS A 1 184 ? -9.768 -16.355 -3.185 1 94.05 184 LYS A O 1
ATOM 1343 N N . SER A 1 185 ? -10.558 -17.477 -4.932 1 90.72 185 SER A N 1
ATOM 1344 C CA . SER A 1 185 ? -11.979 -17.327 -4.636 1 90.72 185 SER A CA 1
ATOM 1345 C C . SER A 1 185 ? -12.329 -17.934 -3.281 1 90.72 185 SER A C 1
ATOM 1347 O O . SER A 1 185 ? -13.36 -17.602 -2.693 1 90.72 185 SER A O 1
ATOM 1349 N N . ILE A 1 186 ? -11.535 -18.802 -2.818 1 91.7 186 ILE A N 1
ATOM 1350 C CA . ILE A 1 186 ? -11.791 -19.471 -1.547 1 91.7 186 ILE A CA 1
ATOM 1351 C C . ILE A 1 186 ? -11.514 -18.511 -0.393 1 91.7 186 ILE A C 1
ATOM 1353 O O . ILE A 1 186 ? -11.81 -18.819 0.764 1 91.7 186 ILE A O 1
ATOM 1357 N N . LEU A 1 187 ? -11.001 -17.392 -0.681 1 95.76 187 LEU A N 1
ATOM 1358 C CA . LEU A 1 187 ? -10.575 -16.428 0.327 1 95.76 187 LEU A CA 1
ATOM 1359 C C . LEU A 1 187 ? -11.579 -15.286 0.445 1 95.76 187 LEU A C 1
ATOM 1361 O O . LEU A 1 187 ? -12.589 -15.266 -0.262 1 95.76 187 LEU A O 1
ATOM 1365 N N . ASP A 1 188 ? -11.382 -14.425 1.422 1 95.89 188 ASP A N 1
ATOM 1366 C CA . ASP A 1 188 ? -12.217 -13.252 1.663 1 95.89 188 ASP A CA 1
ATOM 1367 C C . ASP A 1 188 ? -11.708 -12.044 0.879 1 95.89 188 ASP A C 1
ATOM 1369 O O . ASP A 1 188 ? -10.821 -11.325 1.344 1 95.89 188 ASP A O 1
ATOM 1373 N N . ILE A 1 189 ? -12.298 -11.766 -0.261 1 96.47 189 ILE A N 1
ATOM 1374 C CA . ILE A 1 189 ? -11.776 -10.794 -1.216 1 96.47 189 ILE A CA 1
ATOM 1375 C C . ILE A 1 189 ? -11.927 -9.384 -0.652 1 96.47 189 ILE A C 1
ATOM 1377 O O . ILE A 1 189 ? -10.976 -8.599 -0.661 1 96.47 189 ILE A O 1
ATOM 1381 N N . PRO A 1 190 ? -13.12 -8.958 -0.038 1 95.82 190 PRO A N 1
ATOM 1382 C CA . PRO A 1 190 ? -13.237 -7.61 0.524 1 95.82 190 PRO A CA 1
ATOM 1383 C C . PRO A 1 190 ? -12.182 -7.322 1.59 1 95.82 190 PRO A C 1
ATOM 1385 O O . PRO A 1 190 ? -11.544 -6.266 1.563 1 95.82 190 PRO A O 1
ATOM 1388 N N . ARG A 1 191 ? -11.964 -8.252 2.497 1 97.22 191 ARG A N 1
ATOM 1389 C CA . ARG A 1 191 ? -10.976 -8.05 3.552 1 97.22 191 ARG A CA 1
ATOM 1390 C C . ARG A 1 191 ? -9.562 -8.032 2.982 1 97.22 191 ARG A C 1
ATOM 1392 O O . ARG A 1 191 ? -8.697 -7.307 3.478 1 97.22 191 ARG A O 1
ATOM 1399 N N . THR A 1 192 ? -9.316 -8.847 1.967 1 98.27 192 THR A N 1
ATOM 1400 C CA . THR A 1 192 ? -8.01 -8.855 1.319 1 98.27 192 THR A CA 1
ATOM 1401 C C . THR A 1 192 ? -7.706 -7.494 0.699 1 98.27 192 THR A C 1
ATOM 1403 O O . THR A 1 192 ? -6.598 -6.973 0.845 1 98.27 192 THR A O 1
ATOM 1406 N N . LEU A 1 193 ? -8.664 -6.888 0.072 1 97.87 193 LEU A N 1
ATOM 1407 C CA . LEU A 1 193 ? -8.474 -5.588 -0.563 1 97.87 193 LEU A CA 1
ATOM 1408 C C . LEU A 1 193 ? -8.208 -4.507 0.48 1 97.87 193 LEU A C 1
ATOM 1410 O O . LEU A 1 193 ? -7.37 -3.628 0.269 1 97.87 193 LEU A O 1
ATOM 1414 N N . GLU A 1 194 ? -8.917 -4.531 1.572 1 97.04 194 GLU A N 1
ATOM 1415 C CA . GLU A 1 194 ? -8.67 -3.583 2.654 1 97.04 194 GLU A CA 1
ATOM 1416 C C . GLU A 1 194 ? -7.261 -3.744 3.218 1 97.04 194 GLU A C 1
ATOM 1418 O O . GLU A 1 194 ? -6.581 -2.754 3.494 1 97.04 194 GLU A O 1
ATOM 1423 N N . TYR A 1 195 ? -6.881 -5.016 3.395 1 97.76 195 TYR A N 1
ATOM 1424 C CA . TYR A 1 195 ? -5.547 -5.292 3.917 1 97.76 195 TYR A CA 1
ATOM 1425 C C . TYR A 1 195 ? -4.473 -4.768 2.972 1 97.76 195 TYR A C 1
ATOM 1427 O O . TYR A 1 195 ? -3.477 -4.19 3.413 1 97.76 195 TYR A O 1
ATOM 1435 N N . LEU A 1 196 ? -4.685 -4.945 1.701 1 98.46 196 LEU A N 1
ATOM 1436 C CA . LEU A 1 196 ? -3.735 -4.455 0.707 1 98.46 196 LEU A CA 1
ATOM 1437 C C . LEU A 1 196 ? -3.661 -2.932 0.73 1 98.46 196 LEU A C 1
ATOM 1439 O O . LEU A 1 196 ? -2.582 -2.357 0.571 1 98.46 196 LEU A O 1
ATOM 1443 N N . GLU A 1 197 ? -4.757 -2.27 0.887 1 97.28 197 GLU A N 1
ATOM 1444 C CA . GLU A 1 197 ? -4.758 -0.817 1.024 1 97.28 197 GLU A CA 1
ATOM 1445 C C . GLU A 1 197 ? -3.914 -0.374 2.215 1 97.28 197 GLU A C 1
ATOM 1447 O O . GLU A 1 197 ? -3.129 0.571 2.11 1 97.28 197 GLU A O 1
ATOM 1452 N N . THR A 1 198 ? -4.097 -1.04 3.349 1 97.42 198 THR A N 1
ATOM 1453 C CA . THR A 1 198 ? -3.346 -0.738 4.563 1 97.42 198 THR A CA 1
ATOM 1454 C C . THR A 1 198 ? -1.847 -0.893 4.325 1 97.42 198 THR A C 1
ATOM 1456 O O . THR A 1 198 ? -1.049 -0.091 4.814 1 97.42 198 THR A O 1
ATOM 1459 N N . GLN A 1 199 ? -1.497 -1.88 3.483 1 97.65 199 GLN A N 1
ATOM 1460 C CA . GLN A 1 199 ? -0.093 -2.157 3.195 1 97.65 199 GLN A CA 1
ATOM 1461 C C . GLN A 1 199 ? 0.443 -1.218 2.119 1 97.65 199 GLN A C 1
ATOM 1463 O O . GLN A 1 199 ? 1.612 -1.306 1.737 1 97.65 199 GLN A O 1
ATOM 1468 N N . GLY A 1 200 ? -0.431 -0.314 1.58 1 97.37 200 GLY A N 1
ATOM 1469 C CA . GLY A 1 200 ? 0.002 0.654 0.586 1 97.37 200 GLY A CA 1
ATOM 1470 C C . GLY A 1 200 ? 0.25 0.039 -0.778 1 97.37 200 GLY A C 1
ATOM 1471 O O . GLY A 1 200 ? 1.08 0.532 -1.546 1 97.37 200 GLY A O 1
ATOM 1472 N N . VAL A 1 201 ? -0.465 -1.053 -1.125 1 98.52 201 VAL A N 1
ATOM 1473 C CA . VAL A 1 201 ? -0.243 -1.775 -2.373 1 98.52 201 VAL A CA 1
ATOM 1474 C C . VAL A 1 201 ? -1.155 -1.217 -3.463 1 98.52 201 VAL A C 1
ATOM 1476 O O . VAL A 1 201 ? -2.359 -1.056 -3.251 1 98.52 201 VAL A O 1
ATOM 1479 N N . CYS A 1 202 ? -0.585 -0.897 -4.606 1 98.59 202 CYS A N 1
ATOM 1480 C CA . CYS A 1 202 ? -1.382 -0.515 -5.766 1 98.59 202 CYS A CA 1
ATOM 1481 C C . CYS A 1 202 ? -2.064 -1.73 -6.383 1 98.59 202 CYS A C 1
ATOM 1483 O O . CYS A 1 202 ? -1.404 -2.716 -6.716 1 98.59 202 CYS A O 1
ATOM 1485 N N . VAL A 1 203 ? -3.343 -1.681 -6.48 1 98.67 203 VAL A N 1
ATOM 1486 C CA . VAL A 1 203 ? -4.138 -2.755 -7.067 1 98.67 203 VAL A CA 1
ATOM 1487 C C . VAL A 1 203 ? -4.849 -2.246 -8.319 1 98.67 203 VAL A C 1
ATOM 1489 O O . VAL A 1 203 ? -5.654 -1.314 -8.248 1 98.67 203 VAL A O 1
ATOM 1492 N N . ALA A 1 204 ? -4.53 -2.871 -9.451 1 98.57 204 ALA A N 1
ATOM 1493 C CA . ALA A 1 204 ? -5.134 -2.48 -10.722 1 98.57 204 ALA A CA 1
ATOM 1494 C C . ALA A 1 204 ? -5.813 -3.669 -11.395 1 98.57 204 ALA A C 1
ATOM 1496 O O . ALA A 1 204 ? -5.29 -4.785 -11.373 1 98.57 204 ALA A O 1
ATOM 1497 N N . ALA A 1 205 ? -6.928 -3.449 -11.953 1 98.54 205 ALA A N 1
ATOM 1498 C CA . ALA A 1 205 ? -7.603 -4.47 -12.75 1 98.54 205 ALA A CA 1
ATOM 1499 C C . ALA A 1 205 ? -7.406 -4.22 -14.242 1 98.54 205 ALA A C 1
ATOM 1501 O O . ALA A 1 205 ? -7.434 -3.074 -14.695 1 98.54 205 ALA A O 1
ATOM 1502 N N . TYR A 1 206 ? -7.205 -5.246 -15.004 1 98.57 206 TYR A N 1
ATOM 1503 C CA . TYR A 1 206 ? -6.9 -5.175 -16.429 1 98.57 206 TYR A CA 1
ATOM 1504 C C . TYR A 1 206 ? -8.177 -5.196 -17.261 1 98.57 206 TYR A C 1
ATOM 1506 O O . TYR A 1 206 ? -8.892 -6.201 -17.287 1 98.57 206 TYR A O 1
ATOM 1514 N N . LYS A 1 207 ? -8.569 -4.048 -17.927 1 97.88 207 LYS A N 1
ATOM 1515 C CA . LYS A 1 207 ? -9.653 -3.878 -18.89 1 97.88 207 LYS A CA 1
ATOM 1516 C C . LYS A 1 207 ? -11.015 -4.015 -18.214 1 97.88 207 LYS A C 1
ATOM 1518 O O . LYS A 1 207 ? -11.971 -4.499 -18.824 1 97.88 207 LYS A O 1
ATOM 1523 N N . THR A 1 208 ? -11.074 -3.717 -16.888 1 97.4 208 THR A N 1
ATOM 1524 C CA . THR A 1 208 ? -12.324 -3.784 -16.14 1 97.4 208 THR A CA 1
ATOM 1525 C C . THR A 1 208 ? -12.27 -2.877 -14.913 1 97.4 208 THR A C 1
ATOM 1527 O O . THR A 1 208 ? -11.187 -2.552 -14.423 1 97.4 208 THR A O 1
ATOM 1530 N N . ASP A 1 209 ? -13.385 -2.449 -14.397 1 96.4 209 ASP A N 1
ATOM 1531 C CA . ASP A 1 209 ? -13.501 -1.679 -13.162 1 96.4 209 ASP A CA 1
ATOM 1532 C C . ASP A 1 209 ? -13.817 -2.588 -11.976 1 96.4 209 ASP A C 1
ATOM 1534 O O . ASP A 1 209 ? -13.827 -2.138 -10.828 1 96.4 209 ASP A O 1
ATOM 1538 N N . GLU A 1 210 ? -14.017 -3.836 -12.34 1 96.03 210 GLU A N 1
ATOM 1539 C CA . GLU A 1 210 ? -14.363 -4.833 -11.331 1 96.03 210 GLU A CA 1
ATOM 1540 C C . GLU A 1 210 ? -13.154 -5.688 -10.963 1 96.03 210 GLU A C 1
ATOM 1542 O O . GLU A 1 210 ? -12.387 -6.097 -11.837 1 96.03 210 GLU A O 1
ATOM 1547 N N . PHE A 1 211 ? -13.028 -5.868 -9.634 1 97.58 211 PHE A N 1
ATOM 1548 C CA . PHE A 1 211 ? -11.959 -6.765 -9.211 1 97.58 211 PHE A CA 1
ATOM 1549 C C . PHE A 1 211 ? -12.342 -8.219 -9.46 1 97.58 211 PHE A C 1
ATOM 1551 O O . PHE A 1 211 ? -13.403 -8.67 -9.024 1 97.58 211 PHE A O 1
ATOM 1558 N N . PRO A 1 212 ? -11.537 -9.004 -10.179 1 96.16 212 PRO A N 1
ATOM 1559 C CA . PRO A 1 212 ? -11.904 -10.388 -10.491 1 96.16 212 PRO A CA 1
ATOM 1560 C C . PRO A 1 212 ? -11.738 -11.326 -9.297 1 96.16 212 PRO A C 1
ATOM 1562 O O . PRO A 1 212 ? -10.984 -11.022 -8.369 1 96.16 212 PRO A O 1
ATOM 1565 N N . ALA A 1 213 ? -12.462 -12.439 -9.393 1 93.71 213 ALA A N 1
ATOM 1566 C CA . ALA A 1 213 ? -12.476 -13.436 -8.326 1 93.71 213 ALA A CA 1
ATOM 1567 C C . ALA A 1 213 ? -11.965 -14.784 -8.828 1 93.71 213 ALA A C 1
ATOM 1569 O O . ALA A 1 213 ? -12.654 -15.8 -8.707 1 93.71 213 ALA A O 1
ATOM 1570 N N . PHE A 1 214 ? -10.787 -14.824 -9.319 1 95 214 PHE A N 1
ATOM 1571 C CA . PHE A 1 214 ? -10.053 -16.031 -9.683 1 95 214 PHE A CA 1
ATOM 1572 C C . PHE A 1 214 ? -10.817 -16.833 -10.73 1 95 214 PHE A C 1
ATOM 1574 O O . PHE A 1 214 ? -10.676 -16.59 -11.93 1 95 214 PHE A O 1
ATOM 1581 N N . PHE A 1 215 ? -11.939 -17.495 -10.371 1 92.79 215 PHE A N 1
ATOM 1582 C CA . PHE A 1 215 ? -12.677 -18.348 -11.295 1 92.79 215 PHE A CA 1
ATOM 1583 C C . PHE A 1 215 ? -13.766 -17.557 -12.009 1 92.79 215 PHE A C 1
ATOM 1585 O O . PHE A 1 215 ? -14.406 -18.066 -12.933 1 92.79 215 PHE A O 1
ATOM 1592 N N . THR A 1 216 ? -13.991 -16.351 -11.602 1 91.27 216 THR A N 1
ATOM 1593 C CA . THR A 1 216 ? -15.01 -15.488 -12.189 1 91.27 216 THR A CA 1
ATOM 1594 C C . THR A 1 216 ? -14.465 -14.08 -12.409 1 91.27 216 THR A C 1
ATOM 1596 O O . THR A 1 216 ? -13.668 -13.585 -11.609 1 91.27 216 THR A O 1
ATOM 1599 N N . PRO A 1 217 ? -14.932 -13.461 -13.428 1 92.67 217 PRO A N 1
ATOM 1600 C CA . PRO A 1 217 ? -14.435 -12.11 -13.698 1 92.67 217 PRO A CA 1
ATOM 1601 C C . PRO A 1 217 ? -14.984 -11.073 -12.721 1 92.67 217 PRO A C 1
ATOM 1603 O O . PRO A 1 217 ? -14.508 -9.935 -12.69 1 92.67 217 PRO A O 1
ATOM 1606 N N . ILE A 1 218 ? -15.924 -11.523 -11.855 1 90.85 218 ILE A N 1
ATOM 1607 C CA . ILE A 1 218 ? -16.619 -10.576 -10.99 1 90.85 218 ILE A CA 1
ATOM 1608 C C . ILE A 1 218 ? -16.557 -11.059 -9.542 1 90.85 218 ILE A C 1
ATOM 1610 O O . ILE A 1 218 ? -16.79 -12.238 -9.264 1 90.85 218 ILE A O 1
ATOM 1614 N N . SER A 1 219 ? -16.233 -10.153 -8.614 1 91.97 219 SER A N 1
ATOM 1615 C CA . SER A 1 219 ? -16.198 -10.478 -7.192 1 91.97 219 SER A CA 1
ATOM 1616 C C . SER A 1 219 ? -17.246 -9.686 -6.418 1 91.97 219 SER A C 1
ATOM 1618 O O . SER A 1 219 ? -17.542 -10 -5.263 1 91.97 219 SER A O 1
ATOM 1620 N N . GLY A 1 220 ? -17.819 -8.671 -7.08 1 91.84 220 GLY A N 1
ATOM 1621 C CA . GLY A 1 220 ? -18.696 -7.736 -6.394 1 91.84 220 GLY A CA 1
ATOM 1622 C C . GLY A 1 220 ? -17.956 -6.561 -5.785 1 91.84 220 GLY A C 1
ATOM 1623 O O . GLY A 1 220 ? -18.571 -5.681 -5.177 1 91.84 220 GLY A O 1
ATOM 1624 N N . CYS A 1 221 ? -16.653 -6.507 -5.917 1 94.92 221 CYS A N 1
ATOM 1625 C CA . CYS A 1 221 ? -15.833 -5.41 -5.416 1 94.92 221 CYS A CA 1
ATOM 1626 C C . CYS A 1 221 ? -15.3 -4.559 -6.563 1 94.92 221 CYS A C 1
ATOM 1628 O O . CYS A 1 221 ? -14.915 -5.088 -7.607 1 94.92 221 CYS A O 1
ATOM 1630 N N . LYS A 1 222 ? -15.288 -3.279 -6.36 1 94.94 222 LYS A N 1
ATOM 1631 C CA . LYS A 1 222 ? -14.689 -2.373 -7.335 1 94.94 222 LYS A CA 1
ATOM 1632 C C . LYS A 1 222 ? -13.166 -2.399 -7.247 1 94.94 222 LYS A C 1
ATOM 1634 O O . LYS A 1 222 ? -12.603 -2.439 -6.151 1 94.94 222 LYS A O 1
ATOM 1639 N N . ALA A 1 223 ? -12.516 -2.399 -8.397 1 95.67 223 ALA A N 1
ATOM 1640 C CA . ALA A 1 223 ? -11.059 -2.295 -8.41 1 95.67 223 ALA A CA 1
ATOM 1641 C C . ALA A 1 223 ? -10.607 -0.875 -8.083 1 95.67 223 ALA A C 1
ATOM 1643 O O . ALA A 1 223 ? -11.21 0.097 -8.545 1 95.67 223 ALA A O 1
ATOM 1644 N N . PRO A 1 224 ? -9.551 -0.719 -7.303 1 94.55 224 PRO A N 1
ATOM 1645 C CA . PRO A 1 224 ? -9.051 0.615 -6.96 1 94.55 224 PRO A CA 1
ATOM 1646 C C . PRO A 1 224 ? -8.614 1.414 -8.185 1 94.55 224 PRO A C 1
ATOM 1648 O O . PRO A 1 224 ? -8.755 2.639 -8.21 1 94.55 224 PRO A O 1
ATOM 1651 N N . CYS A 1 225 ? -8.037 0.705 -9.137 1 95.54 225 CYS A N 1
ATOM 1652 C CA . CYS A 1 225 ? -7.637 1.338 -10.389 1 95.54 225 CYS A CA 1
ATOM 1653 C C . CYS A 1 225 ? -7.844 0.394 -11.568 1 95.54 225 CYS A C 1
ATOM 1655 O O . CYS A 1 225 ? -8.007 -0.813 -11.38 1 95.54 225 CYS A O 1
ATOM 1657 N N . ARG A 1 226 ? -7.855 1.033 -12.76 1 96.75 226 ARG A N 1
ATOM 1658 C CA . ARG A 1 226 ? -8.006 0.286 -14.005 1 96.75 226 ARG A CA 1
ATOM 1659 C C . ARG A 1 226 ? -6.842 0.558 -14.952 1 96.75 226 ARG A C 1
ATOM 1661 O O . ARG A 1 226 ? -6.361 1.689 -15.043 1 96.75 226 ARG A O 1
ATOM 1668 N N . ILE A 1 227 ? -6.389 -0.467 -15.615 1 97.42 227 ILE A N 1
ATOM 1669 C CA . ILE A 1 227 ? -5.444 -0.355 -16.72 1 97.42 227 ILE A CA 1
ATOM 1670 C C . ILE A 1 227 ? -5.979 -1.108 -17.936 1 97.42 227 ILE A C 1
ATOM 1672 O O . ILE A 1 227 ? -6.661 -2.126 -17.793 1 97.42 227 ILE A O 1
ATOM 1676 N N . ASP A 1 228 ? -5.552 -0.68 -19.173 1 98.04 228 ASP A N 1
ATOM 1677 C CA . ASP A 1 228 ? -6.268 -1.208 -20.331 1 98.04 228 ASP A CA 1
ATOM 1678 C C . ASP A 1 228 ? -5.308 -1.881 -21.31 1 98.04 228 ASP A C 1
ATOM 1680 O O . ASP A 1 228 ? -5.737 -2.628 -22.192 1 98.04 228 ASP A O 1
ATOM 1684 N N . THR A 1 229 ? -3.995 -1.581 -21.191 1 98.38 229 THR A N 1
ATOM 1685 C CA . THR A 1 229 ? -3.037 -2.138 -22.139 1 98.38 229 THR A CA 1
ATOM 1686 C C . THR A 1 229 ? -1.772 -2.6 -21.421 1 98.38 229 THR A C 1
ATOM 1688 O O . THR A 1 229 ? -1.497 -2.171 -20.299 1 98.38 229 THR A O 1
ATOM 1691 N N . PRO A 1 230 ? -1.025 -3.503 -22.054 1 98.44 230 PRO A N 1
ATOM 1692 C CA . PRO A 1 230 ? 0.282 -3.87 -21.504 1 98.44 230 PRO A CA 1
ATOM 1693 C C . PRO A 1 230 ? 1.2 -2.665 -21.311 1 98.44 230 PRO A C 1
ATOM 1695 O O . PRO A 1 230 ? 2 -2.638 -20.372 1 98.44 230 PRO A O 1
ATOM 1698 N N . GLU A 1 231 ? 1.088 -1.7 -22.149 1 98.27 231 GLU A N 1
ATOM 1699 C CA . GLU A 1 231 ? 1.878 -0.479 -22.025 1 98.27 231 GLU A CA 1
ATOM 1700 C C . GLU A 1 231 ? 1.496 0.301 -20.77 1 98.27 231 GLU A C 1
ATOM 1702 O O . GLU A 1 231 ? 2.358 0.885 -20.11 1 98.27 231 GLU A O 1
ATOM 1707 N N . ASP A 1 232 ? 0.197 0.332 -20.503 1 98.08 232 ASP A N 1
ATOM 1708 C CA . ASP A 1 232 ? -0.242 0.949 -19.255 1 98.08 232 ASP A CA 1
ATOM 1709 C C . ASP A 1 232 ? 0.382 0.25 -18.049 1 98.08 232 ASP A C 1
ATOM 1711 O O . ASP A 1 232 ? 0.804 0.907 -17.095 1 98.08 232 ASP A O 1
ATOM 1715 N N . CYS A 1 233 ? 0.389 -1.072 -18.109 1 98.35 233 CYS A N 1
ATOM 1716 C CA . CYS A 1 233 ? 1.024 -1.851 -17.052 1 98.35 233 CYS A CA 1
ATOM 1717 C C . CYS A 1 233 ? 2.487 -1.458 -16.889 1 98.35 233 CYS A C 1
ATOM 1719 O O . CYS A 1 233 ? 2.955 -1.24 -15.77 1 98.35 233 CYS A O 1
ATOM 1721 N N . ALA A 1 234 ? 3.126 -1.397 -18 1 98.5 234 ALA A N 1
ATOM 1722 C CA . ALA A 1 234 ? 4.549 -1.065 -18.004 1 98.5 234 ALA A CA 1
ATOM 1723 C C . ALA A 1 234 ? 4.794 0.306 -17.381 1 98.5 234 ALA A C 1
ATOM 1725 O O . ALA A 1 234 ? 5.712 0.473 -16.574 1 98.5 234 ALA A O 1
ATOM 1726 N N . ARG A 1 235 ? 3.989 1.309 -17.712 1 97.58 235 ARG A N 1
ATOM 1727 C CA . ARG A 1 235 ? 4.147 2.655 -17.169 1 97.58 235 ARG A CA 1
ATOM 1728 C C . ARG A 1 235 ? 3.919 2.667 -15.661 1 97.58 235 ARG A C 1
ATOM 1730 O O . ARG A 1 235 ? 4.62 3.367 -14.927 1 97.58 235 ARG A O 1
ATOM 1737 N N . LEU A 1 236 ? 2.941 1.93 -15.274 1 98 236 LEU A N 1
ATOM 1738 C CA . LEU A 1 236 ? 2.637 1.823 -13.851 1 98 236 LEU A CA 1
ATOM 1739 C C . LEU A 1 236 ? 3.818 1.235 -13.086 1 98 236 LEU A C 1
ATOM 1741 O O . LEU A 1 236 ? 4.231 1.779 -12.059 1 98 236 LEU A O 1
ATOM 1745 N N . ILE A 1 237 ? 4.333 0.151 -13.599 1 98.33 237 ILE A N 1
ATOM 1746 C CA . ILE A 1 237 ? 5.457 -0.532 -12.967 1 98.33 237 ILE A CA 1
ATOM 1747 C C . ILE A 1 237 ? 6.681 0.38 -12.967 1 98.33 237 ILE A C 1
ATOM 1749 O O . ILE A 1 237 ? 7.363 0.515 -11.949 1 98.33 237 ILE A O 1
ATOM 1753 N N . ASP A 1 238 ? 6.932 0.988 -14.042 1 96.64 238 ASP A N 1
ATOM 1754 C CA . ASP A 1 238 ? 8.08 1.88 -14.169 1 96.64 238 ASP A CA 1
ATOM 1755 C C . ASP A 1 238 ? 7.987 3.039 -13.18 1 96.64 238 ASP A C 1
ATOM 1757 O O . ASP A 1 238 ? 8.982 3.408 -12.552 1 96.64 238 ASP A O 1
ATOM 1761 N N . GLY A 1 239 ? 6.803 3.65 -13.11 1 94.6 239 GLY A N 1
ATOM 1762 C CA . GLY A 1 239 ? 6.603 4.722 -12.148 1 94.6 239 GLY A CA 1
ATOM 1763 C C . GLY A 1 239 ? 6.875 4.298 -10.717 1 94.6 239 GLY A C 1
ATOM 1764 O O . GLY A 1 239 ? 7.521 5.026 -9.96 1 94.6 239 GLY A O 1
ATOM 1765 N N . ASN A 1 240 ? 6.403 3.125 -10.356 1 97.05 240 ASN A N 1
ATOM 1766 C CA . ASN A 1 240 ? 6.613 2.574 -9.022 1 97.05 240 ASN A CA 1
ATOM 1767 C C . ASN A 1 240 ? 8.096 2.379 -8.723 1 97.05 240 ASN A C 1
ATOM 1769 O O . ASN A 1 240 ? 8.562 2.703 -7.629 1 97.05 240 ASN A O 1
ATOM 1773 N N . LEU A 1 241 ? 8.805 1.872 -9.675 1 95.57 241 LEU A N 1
ATOM 1774 C CA . LEU A 1 241 ? 10.227 1.584 -9.518 1 95.57 241 LEU A CA 1
ATOM 1775 C C . LEU A 1 241 ? 11.043 2.873 -9.497 1 95.57 241 LEU A C 1
ATOM 1777 O O . LEU A 1 241 ? 11.923 3.041 -8.65 1 95.57 241 LEU A O 1
ATOM 1781 N N . LYS A 1 242 ? 10.73 3.776 -10.354 1 93.45 242 LYS A N 1
ATOM 1782 C CA . LYS A 1 242 ? 11.481 5.024 -10.455 1 93.45 242 LYS A CA 1
ATOM 1783 C C . LYS A 1 242 ? 11.318 5.867 -9.193 1 93.45 242 LYS A C 1
ATOM 1785 O O . LYS A 1 242 ? 12.258 6.541 -8.765 1 93.45 242 LYS A O 1
ATOM 1790 N N . LEU A 1 243 ? 10.182 5.791 -8.607 1 94.44 243 LEU A N 1
ATOM 1791 C CA . LEU A 1 243 ? 9.923 6.559 -7.394 1 94.44 243 LEU A CA 1
ATOM 1792 C C . LEU A 1 243 ? 10.401 5.803 -6.159 1 94.44 243 LEU A C 1
ATOM 1794 O O . LEU A 1 243 ? 10.27 6.294 -5.036 1 94.44 243 LEU A O 1
ATOM 1798 N N . ASN A 1 244 ? 10.877 4.632 -6.402 1 93.82 244 ASN A N 1
ATOM 1799 C CA . ASN A 1 244 ? 11.392 3.801 -5.319 1 93.82 244 ASN A CA 1
ATOM 1800 C C . ASN A 1 244 ? 10.376 3.658 -4.19 1 93.82 244 ASN A C 1
ATOM 1802 O O . ASN A 1 244 ? 10.701 3.886 -3.024 1 93.82 244 ASN A O 1
ATOM 1806 N N . LEU A 1 245 ? 9.154 3.336 -4.531 1 94.67 245 LEU A N 1
ATOM 1807 C CA . LEU A 1 245 ? 8.08 3.241 -3.548 1 94.67 245 LEU A CA 1
ATOM 1808 C C . LEU A 1 245 ? 8.233 1.987 -2.695 1 94.67 245 LEU A C 1
ATOM 1810 O O . LEU A 1 245 ? 7.596 1.862 -1.647 1 94.67 245 LEU A O 1
ATOM 1814 N N . GLN A 1 246 ? 9.025 1.04 -3.069 1 92.91 246 GLN A N 1
ATOM 1815 C CA . GLN A 1 246 ? 9.415 -0.133 -2.294 1 92.91 246 GLN A CA 1
ATOM 1816 C C . GLN A 1 246 ? 8.205 -1.004 -1.969 1 92.91 246 GLN A C 1
ATOM 1818 O O . GLN A 1 246 ? 8.121 -1.578 -0.881 1 92.91 246 GLN A O 1
ATOM 1823 N N . SER A 1 247 ? 7.208 -1.019 -2.777 1 96.35 247 SER A N 1
ATOM 1824 C CA . SER A 1 247 ? 6.044 -1.896 -2.69 1 96.35 247 SER A CA 1
ATOM 1825 C C . SER A 1 247 ? 5.761 -2.574 -4.027 1 96.35 247 SER A C 1
ATOM 1827 O O . SER A 1 247 ? 6.227 -2.115 -5.072 1 96.35 247 SER A O 1
ATOM 1829 N N . GLY A 1 248 ? 5.094 -3.685 -3.959 1 98.2 248 GLY A N 1
ATOM 1830 C CA . GLY A 1 248 ? 4.644 -4.35 -5.171 1 98.2 248 GLY A CA 1
ATOM 1831 C C . GLY A 1 248 ? 3.371 -3.753 -5.742 1 98.2 248 GLY A C 1
ATOM 1832 O O . GLY A 1 248 ? 2.869 -2.749 -5.233 1 98.2 248 GLY A O 1
ATOM 1833 N N . ILE A 1 249 ? 2.965 -4.251 -6.899 1 98.82 249 ILE A N 1
ATOM 1834 C CA . ILE A 1 249 ? 1.714 -3.942 -7.583 1 98.82 249 ILE A CA 1
ATOM 1835 C C . ILE A 1 249 ? 0.949 -5.233 -7.865 1 98.82 249 ILE A C 1
ATOM 1837 O O . ILE A 1 249 ? 1.542 -6.241 -8.255 1 98.82 249 ILE A O 1
ATOM 1841 N N . LEU A 1 250 ? -0.289 -5.214 -7.585 1 98.9 250 LEU A N 1
ATOM 1842 C CA .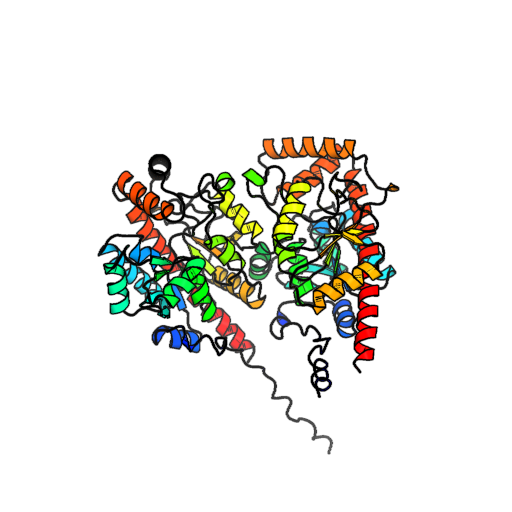 LEU A 1 250 ? -1.137 -6.323 -8.011 1 98.9 250 LEU A CA 1
ATOM 1843 C C . LEU A 1 250 ? -1.917 -5.958 -9.269 1 98.9 250 LEU A C 1
ATOM 1845 O O . LEU A 1 250 ? -2.707 -5.011 -9.262 1 98.9 250 LEU A O 1
ATOM 1849 N N . ILE A 1 251 ? -1.639 -6.615 -10.344 1 98.84 251 ILE A N 1
ATOM 1850 C CA . ILE A 1 251 ? -2.393 -6.489 -11.586 1 98.84 251 ILE A CA 1
ATOM 1851 C C . ILE A 1 251 ? -3.363 -7.661 -11.722 1 98.84 251 ILE A C 1
ATOM 1853 O O . ILE A 1 251 ? -2.949 -8.788 -12.004 1 98.84 251 ILE A O 1
ATOM 1857 N N . ALA A 1 252 ? -4.597 -7.374 -11.534 1 98.8 252 ALA A N 1
ATOM 1858 C CA . ALA A 1 252 ? -5.63 -8.406 -11.56 1 98.8 252 ALA A CA 1
ATOM 1859 C C . ALA A 1 252 ? -6.232 -8.545 -12.955 1 98.8 252 ALA A C 1
ATOM 1861 O O . ALA A 1 252 ? -6.811 -7.594 -13.486 1 98.8 252 ALA A O 1
ATOM 1862 N N . VAL A 1 253 ? -6.128 -9.711 -13.513 1 98.65 253 VAL A N 1
ATOM 1863 C CA . VAL A 1 253 ? -6.6 -10.004 -14.862 1 98.65 253 VAL A CA 1
ATOM 1864 C C . VAL A 1 253 ? -7.804 -10.942 -14.796 1 98.65 253 VAL A C 1
ATOM 1866 O O . VAL A 1 253 ? -7.688 -12.08 -14.335 1 98.65 253 VAL A O 1
ATOM 1869 N N . PRO A 1 254 ? -8.923 -10.496 -15.287 1 97.58 254 PRO A N 1
ATOM 1870 C CA . PRO A 1 254 ? -10.085 -11.387 -15.26 1 97.58 254 PRO A CA 1
ATOM 1871 C C . PRO A 1 254 ? -9.907 -12.617 -16.147 1 97.58 254 PRO A C 1
ATOM 1873 O O . PRO A 1 254 ? -9.328 -12.521 -17.232 1 97.58 254 PRO A O 1
ATOM 1876 N N . ILE A 1 255 ? -10.37 -13.72 -15.665 1 96.26 255 ILE A N 1
ATOM 1877 C CA . ILE A 1 255 ? -10.391 -14.914 -16.503 1 96.26 255 ILE A CA 1
ATOM 1878 C C . ILE A 1 255 ? -11.251 -14.661 -17.74 1 96.26 255 ILE A C 1
ATOM 1880 O O . ILE A 1 255 ? -12.306 -14.03 -17.651 1 96.26 255 ILE A O 1
ATOM 1884 N N . PRO A 1 256 ? -10.794 -15.115 -18.887 1 94.37 256 PRO A N 1
ATOM 1885 C CA . PRO A 1 256 ? -11.636 -14.961 -20.075 1 94.37 256 PRO A CA 1
ATOM 1886 C C . PRO A 1 256 ? -13.024 -15.572 -19.898 1 94.37 256 PRO A C 1
ATOM 1888 O O . PRO A 1 256 ? -13.16 -16.641 -19.297 1 94.37 256 PRO A O 1
ATOM 1891 N N . GLN A 1 257 ? -13.953 -14.925 -20.421 1 90.08 257 GLN A N 1
ATOM 1892 C CA . GLN A 1 257 ? -15.353 -15.298 -20.244 1 90.08 257 GLN A CA 1
ATOM 1893 C C . GLN A 1 257 ? -15.594 -16.745 -20.662 1 90.08 257 GLN A C 1
ATOM 1895 O O . GLN A 1 257 ? -16.335 -17.474 -19.998 1 90.08 257 GLN A O 1
ATOM 1900 N N . LYS A 1 258 ? -14.97 -17.22 -21.68 1 89.67 258 LYS A N 1
ATOM 1901 C CA . LYS A 1 258 ? -15.181 -18.554 -22.233 1 89.67 258 LYS A CA 1
ATOM 1902 C C . LYS A 1 258 ? -14.671 -19.631 -21.28 1 89.67 258 LYS A C 1
ATOM 1904 O O . LYS A 1 258 ? -15.058 -20.797 -21.387 1 89.67 258 LYS A O 1
ATOM 1909 N N . HIS A 1 259 ? -13.845 -19.26 -20.395 1 89.01 259 HIS A N 1
ATOM 1910 C CA . HIS A 1 259 ? -13.255 -20.241 -19.492 1 89.01 259 HIS A CA 1
ATOM 1911 C C . HIS A 1 259 ? -13.803 -20.087 -18.077 1 89.01 259 HIS A C 1
ATOM 1913 O O . HIS A 1 259 ? -13.409 -20.823 -17.17 1 89.01 259 HIS A O 1
ATOM 1919 N N . SER A 1 260 ? -14.669 -19.057 -17.962 1 85.15 260 SER A N 1
ATOM 1920 C CA . SER A 1 260 ? -15.204 -18.803 -16.628 1 85.15 260 SER A CA 1
ATOM 1921 C C . SER A 1 260 ? -16.166 -19.906 -16.199 1 85.15 260 SER A C 1
ATOM 1923 O O . SER A 1 260 ? -16.943 -20.411 -17.012 1 85.15 260 SER A O 1
ATOM 1925 N N . ALA A 1 261 ? -15.866 -20.494 -15.083 1 72.96 261 ALA A N 1
ATOM 1926 C CA . ALA A 1 261 ? -16.806 -21.461 -14.521 1 72.96 261 ALA A CA 1
ATOM 1927 C C . ALA A 1 261 ? -18.062 -20.767 -14.002 1 72.96 261 ALA A C 1
ATOM 1929 O O . ALA A 1 261 ? -18.042 -19.568 -13.713 1 72.96 261 ALA A O 1
ATOM 1930 N N . SER A 1 262 ? -19.075 -21.506 -14.041 1 74.41 262 SER A N 1
ATOM 1931 C CA . SER A 1 262 ? -20.294 -20.922 -13.492 1 74.41 262 SER A CA 1
ATOM 1932 C C . SER A 1 262 ? -20.079 -20.436 -12.062 1 74.41 262 SER A C 1
ATOM 1934 O O . SER A 1 262 ? -19.733 -21.224 -11.179 1 74.41 262 SER A O 1
ATOM 1936 N N . GLY A 1 263 ? -20.09 -19.22 -11.948 1 73.39 263 GLY A N 1
ATOM 1937 C CA . GLY A 1 263 ? -19.872 -18.575 -10.663 1 73.39 263 GLY A CA 1
ATOM 1938 C C . GLY A 1 263 ? -20.644 -19.224 -9.531 1 73.39 263 GLY A C 1
ATOM 1939 O O . GLY A 1 263 ? -20.093 -19.467 -8.455 1 73.39 263 GLY A O 1
ATOM 1940 N N . ASN A 1 264 ? -21.825 -19.586 -9.837 1 81.03 264 ASN A N 1
ATOM 1941 C CA . ASN A 1 264 ? -22.685 -20.16 -8.808 1 81.03 264 ASN A CA 1
ATOM 1942 C C . ASN A 1 264 ? -22.234 -21.565 -8.421 1 81.03 264 ASN A C 1
ATOM 1944 O O . ASN A 1 264 ? -22.247 -21.923 -7.242 1 81.03 264 ASN A O 1
ATOM 1948 N N . MET A 1 265 ? -21.915 -22.351 -9.43 1 86.21 265 MET A N 1
ATOM 1949 C CA . MET A 1 265 ? -21.462 -23.715 -9.169 1 86.21 265 MET A CA 1
ATOM 1950 C C . MET A 1 265 ? -20.18 -23.714 -8.344 1 86.21 265 MET A C 1
ATOM 1952 O O . MET A 1 265 ? -20.05 -24.484 -7.391 1 86.21 265 MET A O 1
ATOM 1956 N N . ILE A 1 266 ? -19.321 -22.864 -8.675 1 86.91 266 ILE A N 1
ATOM 1957 C CA . ILE A 1 266 ? -18.039 -22.795 -7.983 1 86.91 266 ILE A CA 1
ATOM 1958 C C . ILE A 1 266 ? -18.248 -22.281 -6.56 1 86.91 266 ILE A C 1
ATOM 1960 O O . ILE A 1 266 ? -17.671 -22.815 -5.609 1 86.91 266 ILE A O 1
ATOM 1964 N N . GLU A 1 267 ? -19.098 -21.31 -6.479 1 86.46 267 GLU A N 1
ATOM 1965 C CA . GLU A 1 267 ? -19.346 -20.741 -5.157 1 86.46 267 GLU A CA 1
ATOM 1966 C C . GLU A 1 267 ? -19.949 -21.778 -4.214 1 86.46 267 GLU A C 1
ATOM 1968 O O . GLU A 1 267 ? -19.578 -21.846 -3.04 1 86.46 267 GLU A O 1
ATOM 1973 N N . SER A 1 268 ? -20.85 -22.498 -4.763 1 92.05 268 SER A N 1
ATOM 1974 C CA . SER A 1 268 ? -21.448 -23.557 -3.955 1 92.05 268 SER A CA 1
ATOM 1975 C C . SER A 1 268 ? -20.405 -24.587 -3.535 1 92.05 268 SER A C 1
ATOM 1977 O O . SER A 1 268 ? -20.398 -25.039 -2.388 1 92.05 268 SER A O 1
ATOM 1979 N N . ALA A 1 269 ? -19.598 -24.951 -4.45 1 94.47 269 ALA A N 1
ATOM 1980 C CA . ALA A 1 269 ? -18.525 -25.899 -4.162 1 94.47 269 ALA A CA 1
ATOM 1981 C C . ALA A 1 269 ? -17.569 -25.342 -3.11 1 94.47 269 ALA A C 1
ATOM 1983 O O . ALA A 1 269 ? -17.107 -26.075 -2.233 1 94.47 269 ALA A O 1
ATOM 1984 N N . ILE A 1 270 ? -17.271 -24.077 -3.154 1 91.87 270 ILE A N 1
ATOM 1985 C CA . ILE A 1 270 ? -16.367 -23.421 -2.216 1 91.87 270 ILE A CA 1
ATOM 1986 C C . ILE A 1 270 ? -16.962 -23.464 -0.81 1 91.87 270 ILE A C 1
ATOM 1988 O O . ILE A 1 270 ? -16.276 -23.82 0.151 1 91.87 270 ILE A O 1
ATOM 1992 N N . GLN A 1 271 ? -18.23 -23.155 -0.743 1 92.84 271 GLN A N 1
ATOM 1993 C CA . GLN A 1 271 ? -18.891 -23.155 0.558 1 92.84 271 GLN A CA 1
ATOM 1994 C C . GLN A 1 271 ? -18.865 -24.544 1.188 1 92.84 271 GLN A C 1
ATOM 1996 O O . GLN A 1 271 ? -18.601 -24.685 2.384 1 92.84 271 GLN A O 1
ATOM 2001 N N . GLN A 1 272 ? -19.158 -25.482 0.383 1 95.37 272 GLN A N 1
ATOM 2002 C CA . GLN A 1 272 ? -19.121 -26.855 0.875 1 95.37 272 GLN A CA 1
ATOM 2003 C C . GLN A 1 272 ? -17.714 -27.242 1.319 1 95.37 272 GLN A C 1
ATOM 2005 O O . GLN A 1 272 ? -17.538 -27.865 2.368 1 95.37 272 GLN A O 1
ATOM 2010 N N . ALA A 1 273 ? -16.767 -26.889 0.498 1 95.41 273 ALA A N 1
ATOM 2011 C CA . ALA A 1 273 ? -15.379 -27.211 0.819 1 95.41 273 ALA A CA 1
ATOM 2012 C C . ALA A 1 273 ? -14.948 -26.541 2.121 1 95.41 273 ALA A C 1
ATOM 2014 O O . ALA A 1 273 ? -14.228 -27.137 2.924 1 95.41 273 ALA A O 1
ATOM 2015 N N . ILE A 1 274 ? -15.354 -25.315 2.349 1 93.21 274 ILE A N 1
ATOM 2016 C CA . ILE A 1 274 ? -15.011 -24.571 3.556 1 93.21 274 ILE A CA 1
ATOM 2017 C C . ILE A 1 274 ? -15.612 -25.263 4.777 1 93.21 274 ILE A C 1
ATOM 2019 O O . ILE A 1 274 ? -14.948 -25.406 5.807 1 93.21 274 ILE A O 1
ATOM 2023 N N . GLN A 1 275 ? -16.833 -25.647 4.654 1 94.4 275 GLN A N 1
ATOM 2024 C CA . GLN A 1 275 ? -17.494 -26.362 5.742 1 94.4 275 GLN A CA 1
ATOM 2025 C C . GLN A 1 275 ? -16.763 -27.66 6.071 1 94.4 275 GLN A C 1
ATOM 2027 O O . GLN A 1 275 ? -16.56 -27.984 7.243 1 94.4 275 GLN A O 1
ATOM 2032 N N . GLU A 1 276 ? -16.399 -28.351 5.073 1 95.64 276 GLU A N 1
ATOM 2033 C CA . GLU A 1 276 ? -15.688 -29.611 5.268 1 95.64 276 GLU A CA 1
ATOM 2034 C C . GLU A 1 276 ? -14.32 -29.38 5.904 1 95.64 276 GLU A C 1
ATOM 2036 O O . GLU A 1 276 ? -13.874 -30.173 6.736 1 95.64 276 GLU A O 1
ATOM 2041 N N . ALA A 1 277 ? -13.663 -28.32 5.442 1 93.83 277 ALA A N 1
ATOM 2042 C CA . ALA A 1 277 ? -12.376 -27.987 6.048 1 93.83 277 ALA A CA 1
ATOM 2043 C C . ALA A 1 277 ? -12.524 -27.74 7.547 1 93.83 277 ALA A C 1
ATOM 2045 O O . ALA A 1 277 ? -11.683 -28.173 8.339 1 93.83 277 ALA A O 1
ATOM 2046 N N . ARG A 1 278 ? -13.538 -27.07 7.897 1 91.23 278 ARG A N 1
ATOM 2047 C CA . ARG A 1 278 ? -13.805 -26.788 9.303 1 91.23 278 ARG A CA 1
ATOM 2048 C C . ARG A 1 278 ? -14.094 -28.073 10.073 1 91.23 278 ARG A C 1
ATOM 2050 O O . ARG A 1 278 ? -13.587 -28.267 11.18 1 91.23 278 ARG A O 1
ATOM 2057 N N . GLU A 1 279 ? -14.869 -28.912 9.497 1 94.41 279 GLU A N 1
ATOM 2058 C CA . GLU A 1 279 ? -15.229 -30.177 10.129 1 94.41 279 GLU A CA 1
ATOM 2059 C C . GLU A 1 279 ? -14.004 -31.065 10.324 1 94.41 279 GLU A C 1
ATOM 2061 O O . GLU A 1 279 ? -13.902 -31.781 11.323 1 94.41 279 GLU A O 1
ATOM 2066 N N . ARG A 1 280 ? -13.149 -30.975 9.421 1 94.74 280 ARG A N 1
ATOM 2067 C CA . ARG A 1 280 ? -11.954 -31.812 9.46 1 94.74 280 ARG A CA 1
ATOM 2068 C C . ARG A 1 280 ? -10.804 -31.092 10.157 1 94.74 280 ARG A C 1
ATOM 2070 O O . ARG A 1 280 ? -9.688 -31.612 10.221 1 94.74 280 ARG A O 1
ATOM 2077 N N . ARG A 1 281 ? -11.001 -29.824 10.575 1 92.32 281 ARG A N 1
ATOM 2078 C CA . ARG A 1 281 ? -10.043 -29.009 11.315 1 92.32 281 ARG A CA 1
ATOM 2079 C C . ARG A 1 281 ? -8.78 -28.769 10.496 1 92.32 281 ARG A C 1
ATOM 2081 O O . ARG A 1 281 ? -7.667 -28.902 11.008 1 92.32 281 ARG A O 1
ATOM 2088 N N . VAL A 1 282 ? -8.963 -28.614 9.194 1 91.17 282 VAL A N 1
ATOM 2089 C CA . VAL A 1 282 ? -7.862 -28.217 8.322 1 91.17 282 VAL A CA 1
ATOM 2090 C C . VAL A 1 282 ? -7.619 -26.715 8.447 1 91.17 282 VAL A C 1
ATOM 2092 O O . VAL A 1 282 ? -8.508 -25.91 8.159 1 91.17 282 VAL A O 1
ATOM 2095 N N . THR A 1 283 ? -6.43 -26.287 8.949 1 88.7 283 THR A N 1
ATOM 2096 C CA . THR A 1 283 ? -6.159 -24.883 9.239 1 88.7 283 THR A CA 1
ATOM 2097 C C . THR A 1 283 ? -4.788 -24.476 8.707 1 88.7 283 THR A C 1
ATOM 2099 O O . THR A 1 283 ? -4.017 -25.323 8.251 1 88.7 283 THR A O 1
ATOM 2102 N N . GLY A 1 284 ? -4.558 -23.147 8.668 1 86.47 284 GLY A N 1
ATOM 2103 C CA . GLY A 1 284 ? -3.245 -22.626 8.322 1 86.47 284 GLY A CA 1
ATOM 2104 C C . GLY A 1 284 ? -2.867 -22.874 6.874 1 86.47 284 GLY A C 1
ATOM 2105 O O . GLY A 1 284 ? -3.703 -22.739 5.978 1 86.47 284 GLY A O 1
ATOM 2106 N N . SER A 1 285 ? -1.629 -23.25 6.656 1 85.62 285 SER A N 1
ATOM 2107 C CA . SER A 1 285 ? -1.051 -23.342 5.319 1 85.62 285 SER A CA 1
ATOM 2108 C C . SER A 1 285 ? -1.619 -24.531 4.552 1 85.62 285 SER A C 1
ATOM 2110 O O . SER A 1 285 ? -1.507 -24.596 3.326 1 85.62 285 SER A O 1
ATOM 2112 N N . ALA A 1 286 ? -2.238 -25.444 5.206 1 89.59 286 ALA A N 1
ATOM 2113 C CA . ALA A 1 286 ? -2.799 -26.638 4.579 1 89.59 286 ALA A CA 1
ATOM 2114 C C . ALA A 1 286 ? -4.183 -26.355 4.002 1 89.59 286 ALA A C 1
ATOM 2116 O O . ALA A 1 286 ? -4.701 -27.138 3.202 1 89.59 286 ALA A O 1
ATOM 2117 N N . GLU A 1 287 ? -4.758 -25.304 4.389 1 91.65 287 GLU A N 1
ATOM 2118 C CA . GLU A 1 287 ? -6.149 -25.031 4.042 1 91.65 287 GLU A CA 1
ATOM 2119 C C . GLU A 1 287 ? -6.307 -24.79 2.543 1 91.65 287 GLU A C 1
ATOM 2121 O O . GLU A 1 287 ? -7.198 -25.357 1.908 1 91.65 287 GLU A O 1
ATOM 2126 N N . THR A 1 288 ? -5.439 -24.016 1.968 1 91.07 288 THR A N 1
ATOM 2127 C CA . THR A 1 288 ? -5.589 -23.628 0.57 1 91.07 288 THR A CA 1
ATOM 2128 C C . THR A 1 288 ? -5.475 -24.844 -0.344 1 91.07 288 THR A C 1
ATOM 2130 O O . THR A 1 288 ? -6.36 -25.095 -1.165 1 91.07 288 THR A O 1
ATOM 2133 N N . PRO A 1 289 ? -4.43 -25.658 -0.229 1 89.82 289 PRO A N 1
ATOM 2134 C CA . PRO A 1 289 ? -4.37 -26.854 -1.074 1 89.82 289 PRO A CA 1
ATOM 2135 C C . PRO A 1 289 ? -5.573 -27.774 -0.881 1 89.82 289 PRO A C 1
ATOM 2137 O O . PRO A 1 289 ? -6.084 -28.339 -1.851 1 89.82 289 PRO A O 1
ATOM 2140 N N . PHE A 1 290 ? -6.078 -27.925 0.29 1 92.51 290 PHE A N 1
ATOM 2141 C CA . PHE A 1 290 ? -7.247 -28.751 0.563 1 92.51 290 PHE A CA 1
ATOM 2142 C C . PHE A 1 290 ? -8.479 -28.197 -0.143 1 92.51 290 PHE A C 1
ATOM 2144 O O . PHE A 1 290 ? -9.202 -28.937 -0.813 1 92.51 290 PHE A O 1
ATOM 2151 N N . LEU A 1 291 ? -8.698 -26.934 0.056 1 93.94 291 LEU A N 1
ATOM 2152 C CA . LEU A 1 291 ? -9.888 -26.304 -0.507 1 93.94 291 LEU A CA 1
ATOM 2153 C C . LEU A 1 291 ? -9.867 -26.369 -2.03 1 93.94 291 LEU A C 1
ATOM 2155 O O . LEU A 1 291 ? -10.881 -26.689 -2.656 1 93.94 291 LEU A O 1
ATOM 2159 N N . LEU A 1 292 ? -8.729 -26.105 -2.615 1 90.75 292 LEU A N 1
ATOM 2160 C CA . LEU A 1 292 ? -8.631 -26.126 -4.07 1 90.75 292 LEU A CA 1
ATOM 2161 C C . LEU A 1 292 ? -8.869 -27.532 -4.611 1 90.75 292 LEU A C 1
ATOM 2163 O O . LEU A 1 292 ? -9.57 -27.708 -5.609 1 90.75 292 LEU A O 1
ATOM 2167 N N . ALA A 1 293 ? -8.298 -28.497 -3.966 1 91.68 293 ALA A N 1
ATOM 2168 C CA . ALA A 1 293 ? -8.491 -29.886 -4.373 1 91.68 293 ALA A CA 1
ATOM 2169 C C . ALA A 1 293 ? -9.952 -30.302 -4.228 1 91.68 293 ALA A C 1
ATOM 2171 O O . ALA A 1 293 ? -10.513 -30.942 -5.121 1 91.68 293 ALA A O 1
ATOM 2172 N N . ARG A 1 294 ? -10.565 -29.937 -3.128 1 94.75 294 ARG A N 1
ATOM 2173 C CA . ARG A 1 294 ? -11.941 -30.332 -2.845 1 94.75 294 ARG A CA 1
ATOM 2174 C C . ARG A 1 294 ? -12.913 -29.656 -3.806 1 94.75 294 ARG A C 1
ATOM 2176 O O . ARG A 1 294 ? -13.857 -30.287 -4.288 1 94.75 294 ARG A O 1
ATOM 2183 N N . VAL A 1 295 ? -12.698 -28.387 -4.103 1 93.84 295 VAL A N 1
ATOM 2184 C CA . VAL A 1 295 ? -13.534 -27.663 -5.055 1 93.84 295 VAL A CA 1
ATOM 2185 C C . VAL A 1 295 ? -13.439 -28.32 -6.43 1 93.84 295 VAL A C 1
ATOM 2187 O O . VAL A 1 295 ? -14.443 -28.448 -7.135 1 93.84 295 VAL A O 1
ATOM 2190 N N . ASN A 1 296 ? -12.236 -28.722 -6.803 1 92.39 296 ASN A N 1
ATOM 2191 C CA . ASN A 1 296 ? -12.059 -29.412 -8.077 1 92.39 296 ASN A CA 1
ATOM 2192 C C . ASN A 1 296 ? -12.86 -30.71 -8.127 1 92.39 296 ASN A C 1
ATOM 2194 O O . ASN A 1 296 ? -13.521 -30.998 -9.126 1 92.39 296 ASN A O 1
ATOM 2198 N N . GLU A 1 297 ? -12.863 -31.425 -7.09 1 94.53 297 GLU A N 1
ATOM 2199 C CA . GLU A 1 297 ? -13.629 -32.664 -6.995 1 94.53 297 GLU A CA 1
ATOM 2200 C C . GLU A 1 297 ? -15.128 -32.396 -7.096 1 94.53 297 GLU A C 1
ATOM 2202 O O . GLU A 1 297 ? -15.834 -33.065 -7.853 1 94.53 297 GLU A O 1
ATOM 2207 N N . LEU A 1 298 ? -15.536 -31.381 -6.387 1 95.14 298 LEU A N 1
ATOM 2208 C CA . LEU A 1 298 ? -16.958 -31.073 -6.286 1 95.14 298 LEU A CA 1
ATOM 2209 C C . LEU A 1 298 ? -17.492 -30.529 -7.607 1 95.14 298 LEU A C 1
ATOM 2211 O O . LEU A 1 298 ? -18.689 -30.629 -7.886 1 95.14 298 LEU A O 1
ATOM 2215 N N . THR A 1 299 ? -16.587 -30.011 -8.426 1 93.83 299 THR A N 1
ATOM 2216 C CA . THR A 1 299 ? -17.022 -29.4 -9.676 1 93.83 299 THR A CA 1
ATOM 2217 C C . THR A 1 299 ? -16.726 -30.317 -10.859 1 93.83 299 THR A C 1
ATOM 2219 O O . THR A 1 299 ? -16.848 -29.908 -12.015 1 93.83 299 THR A O 1
ATOM 2222 N N . GLY A 1 300 ? -16.23 -31.494 -10.657 1 91.09 300 GLY A N 1
ATOM 2223 C CA . GLY A 1 300 ? -15.937 -32.458 -11.705 1 91.09 300 GLY A CA 1
ATOM 2224 C C . GLY A 1 300 ? -14.786 -32.037 -12.599 1 91.09 300 GLY A C 1
ATOM 2225 O O . GLY A 1 300 ? -14.808 -32.286 -13.806 1 91.09 300 GLY A O 1
ATOM 2226 N N . GLY A 1 301 ? -13.902 -31.276 -12.055 1 90.85 301 GLY A N 1
ATOM 2227 C CA . GLY A 1 301 ? -12.722 -30.901 -12.818 1 90.85 301 GLY A CA 1
ATOM 2228 C C . GLY A 1 301 ? -12.83 -29.525 -13.447 1 90.85 301 GLY A C 1
ATOM 2229 O O . GLY A 1 301 ? -11.852 -29.007 -13.99 1 90.85 301 GLY A O 1
ATOM 2230 N N . ALA A 1 302 ? -13.955 -28.866 -13.313 1 91.02 302 ALA A N 1
ATOM 2231 C CA . ALA A 1 302 ? -14.197 -27.574 -13.95 1 91.02 302 ALA A CA 1
ATOM 2232 C C . ALA A 1 302 ? -13.291 -26.495 -13.363 1 91.02 302 ALA A C 1
ATOM 2234 O O . ALA A 1 302 ? -12.809 -25.62 -14.085 1 91.02 302 ALA A O 1
ATOM 2235 N N . SER A 1 303 ? -13.118 -26.547 -12.119 1 91.64 303 SER A N 1
ATOM 2236 C CA . SER A 1 303 ? -12.283 -25.534 -11.481 1 91.64 303 SER A CA 1
ATOM 2237 C C . SER A 1 303 ? -10.825 -25.673 -11.904 1 91.64 303 SER A C 1
ATOM 2239 O O . SER A 1 303 ? -10.122 -24.673 -12.067 1 91.64 303 SER A O 1
ATOM 2241 N N . LEU A 1 304 ? -10.341 -26.897 -12.059 1 91.9 304 LEU A N 1
ATOM 2242 C CA . LEU A 1 304 ? -8.974 -27.112 -12.52 1 91.9 304 LEU A CA 1
ATOM 2243 C C . LEU A 1 304 ? -8.793 -26.594 -13.943 1 91.9 304 LEU A C 1
ATOM 2245 O O . LEU A 1 304 ? -7.782 -25.96 -14.254 1 91.9 304 LEU A O 1
ATOM 2249 N N . PHE A 1 305 ? -9.749 -26.87 -14.768 1 92.78 305 PHE A N 1
ATOM 2250 C CA . PHE A 1 305 ? -9.714 -26.363 -16.135 1 92.78 305 PHE A CA 1
ATOM 2251 C C . PHE A 1 305 ? -9.664 -24.84 -16.145 1 92.78 305 PHE A C 1
ATOM 2253 O O . PHE A 1 305 ? -8.882 -24.244 -16.889 1 92.78 305 PHE A O 1
ATOM 2260 N N . ALA A 1 306 ? -10.459 -24.256 -15.338 1 93.34 306 ALA A N 1
ATOM 2261 C CA . ALA A 1 306 ? -10.479 -22.8 -15.224 1 93.34 306 ALA A CA 1
ATOM 2262 C C . ALA A 1 306 ? -9.143 -22.271 -14.711 1 93.34 306 ALA A C 1
ATOM 2264 O O . ALA A 1 306 ? -8.642 -21.254 -15.198 1 93.34 306 ALA A O 1
ATOM 2265 N N . ASN A 1 307 ? -8.588 -22.938 -13.759 1 93.41 307 ASN A N 1
ATOM 2266 C CA . ASN A 1 307 ? -7.298 -22.561 -13.19 1 93.41 307 ASN A CA 1
ATOM 2267 C C . ASN A 1 307 ? -6.198 -22.555 -14.248 1 93.41 307 ASN A C 1
ATOM 2269 O O . ASN A 1 307 ? -5.393 -21.624 -14.307 1 93.41 307 ASN A O 1
ATOM 2273 N N . ILE A 1 308 ? -6.169 -23.594 -15.053 1 95.16 308 ILE A N 1
ATOM 2274 C CA . ILE A 1 308 ? -5.179 -23.708 -16.118 1 95.16 308 ILE A CA 1
ATOM 2275 C C . ILE A 1 308 ? -5.37 -22.576 -17.124 1 95.16 308 ILE A C 1
ATOM 2277 O O . ILE A 1 308 ? -4.403 -21.928 -17.531 1 95.16 308 ILE A O 1
ATOM 2281 N N . ALA A 1 309 ? -6.613 -22.286 -17.441 1 96.13 309 ALA A N 1
ATOM 2282 C CA . ALA A 1 309 ? -6.924 -21.243 -18.416 1 96.13 309 ALA A CA 1
ATOM 2283 C C . ALA A 1 309 ? -6.506 -19.869 -17.902 1 96.13 309 ALA A C 1
ATOM 2285 O O . ALA A 1 309 ? -5.946 -19.063 -18.649 1 96.13 309 ALA A O 1
ATOM 2286 N N . LEU A 1 310 ? -6.79 -19.638 -16.676 1 96.32 310 LEU A N 1
ATOM 2287 C CA . LEU A 1 310 ? -6.487 -18.302 -16.173 1 96.32 310 LEU A CA 1
ATOM 2288 C C . LEU A 1 310 ? -4.981 -18.102 -16.034 1 96.32 310 LEU A C 1
ATOM 2290 O O . LEU A 1 310 ? -4.472 -17.006 -16.276 1 96.32 310 LEU A O 1
ATOM 2294 N N . VAL A 1 311 ? -4.205 -19.095 -15.606 1 97.42 311 VAL A N 1
ATOM 2295 C CA . VAL A 1 311 ? -2.763 -18.92 -15.464 1 97.42 311 VAL A CA 1
ATOM 2296 C C . VAL A 1 311 ? -2.133 -18.693 -16.836 1 97.42 311 VAL A C 1
ATOM 2298 O O . VAL A 1 311 ? -1.2 -17.898 -16.973 1 97.42 311 VAL A O 1
ATOM 2301 N N . LYS A 1 312 ? -2.606 -19.389 -17.862 1 98.19 312 LYS A N 1
ATOM 2302 C CA . LYS A 1 312 ? -2.117 -19.184 -19.222 1 98.19 312 LYS A CA 1
ATOM 2303 C C . LYS A 1 312 ? -2.414 -17.768 -19.706 1 98.19 312 LYS A C 1
ATOM 2305 O O . LYS A 1 312 ? -1.562 -17.127 -20.327 1 98.19 312 LYS A O 1
ATOM 2310 N N . ASN A 1 313 ? -3.596 -17.337 -19.419 1 98.33 313 ASN A N 1
ATOM 2311 C CA . ASN A 1 313 ? -3.982 -15.976 -19.777 1 98.33 313 ASN A CA 1
ATOM 2312 C C . ASN A 1 313 ? -3.113 -14.942 -19.067 1 98.33 313 ASN A C 1
ATOM 2314 O O . ASN A 1 313 ? -2.67 -13.97 -19.682 1 98.33 313 ASN A O 1
ATOM 2318 N N . ASN A 1 314 ? -2.927 -15.125 -17.774 1 98.73 314 ASN A N 1
ATOM 2319 C CA . ASN A 1 314 ? -2.068 -14.232 -17.004 1 98.73 314 ASN A CA 1
ATOM 2320 C C . ASN A 1 314 ? -0.651 -14.192 -17.568 1 98.73 314 ASN A C 1
ATOM 2322 O O . ASN A 1 314 ? -0.022 -13.133 -17.604 1 98.73 314 ASN A O 1
ATOM 2326 N N . ALA A 1 315 ? -0.155 -15.379 -17.967 1 98.84 315 ALA A N 1
ATOM 2327 C CA . ALA A 1 315 ? 1.19 -15.479 -18.528 1 98.84 315 ALA A CA 1
ATOM 2328 C C . ALA A 1 315 ? 1.319 -14.638 -19.795 1 98.84 315 ALA A C 1
ATOM 2330 O O . ALA A 1 315 ? 2.331 -13.963 -19.999 1 98.84 315 ALA A O 1
ATOM 2331 N N . ALA A 1 316 ? 0.317 -14.688 -20.611 1 98.83 316 ALA A N 1
ATOM 2332 C CA . ALA A 1 316 ? 0.325 -13.895 -21.838 1 98.83 316 ALA A CA 1
ATOM 2333 C C . ALA A 1 316 ? 0.378 -12.402 -21.527 1 98.83 316 ALA A C 1
ATOM 2335 O O . ALA A 1 316 ? 1.222 -11.68 -22.062 1 98.83 316 ALA A O 1
ATOM 2336 N N . ILE A 1 317 ? -0.459 -11.955 -20.647 1 98.8 317 ILE A N 1
ATOM 2337 C CA . ILE A 1 317 ? -0.55 -10.538 -20.314 1 98.8 317 ILE A CA 1
ATOM 2338 C C . ILE A 1 317 ? 0.721 -10.096 -19.591 1 98.8 317 ILE A C 1
ATOM 2340 O O . ILE A 1 317 ? 1.262 -9.024 -19.873 1 98.8 317 ILE A O 1
ATOM 2344 N N . GLY A 1 318 ? 1.185 -10.941 -18.628 1 98.87 318 GLY A N 1
ATOM 2345 C CA . GLY A 1 318 ? 2.421 -10.632 -17.927 1 98.87 318 GLY A CA 1
ATOM 2346 C C . GLY A 1 318 ? 3.616 -10.504 -18.852 1 98.87 318 GLY A C 1
ATOM 2347 O O . GLY A 1 318 ? 4.438 -9.599 -18.692 1 98.87 318 GLY A O 1
ATOM 2348 N N . ALA A 1 319 ? 3.707 -11.395 -19.818 1 98.9 319 ALA A N 1
ATOM 2349 C CA . ALA A 1 319 ? 4.802 -11.356 -20.784 1 98.9 319 ALA A CA 1
ATOM 2350 C C . ALA A 1 319 ? 4.734 -10.094 -21.638 1 98.9 319 ALA A C 1
ATOM 2352 O O . ALA A 1 319 ? 5.753 -9.438 -21.871 1 98.9 319 ALA A O 1
ATOM 2353 N N . GLN A 1 320 ? 3.568 -9.774 -22.102 1 98.9 320 GLN A N 1
ATOM 2354 C CA . GLN A 1 320 ? 3.381 -8.566 -22.899 1 98.9 320 GLN A CA 1
ATOM 2355 C C . GLN A 1 320 ? 3.762 -7.319 -22.107 1 98.9 320 GLN A C 1
ATOM 2357 O O . GLN A 1 320 ? 4.389 -6.404 -22.644 1 98.9 320 GLN A O 1
ATOM 2362 N N . ALA A 1 321 ? 3.38 -7.266 -20.879 1 98.85 321 ALA A N 1
ATOM 2363 C CA . ALA A 1 321 ? 3.739 -6.144 -20.016 1 98.85 321 ALA A CA 1
ATOM 2364 C C . ALA A 1 321 ? 5.251 -6.056 -19.829 1 98.85 321 ALA A C 1
ATOM 2366 O O . ALA A 1 321 ? 5.821 -4.963 -19.834 1 98.85 321 ALA A O 1
ATOM 2367 N N . ALA A 1 322 ? 5.888 -7.215 -19.616 1 98.85 322 ALA A N 1
ATOM 2368 C CA . ALA A 1 322 ? 7.337 -7.252 -19.437 1 98.85 322 ALA A CA 1
ATOM 2369 C C . ALA A 1 322 ? 8.056 -6.709 -20.669 1 98.85 322 ALA A C 1
ATOM 2371 O O . ALA A 1 322 ? 9.019 -5.949 -20.548 1 98.85 322 ALA A O 1
ATOM 2372 N N . VAL A 1 323 ? 7.614 -7.094 -21.806 1 98.8 323 VAL A N 1
ATOM 2373 C CA . VAL A 1 323 ? 8.21 -6.626 -23.053 1 98.8 323 VAL A CA 1
ATOM 2374 C C . VAL A 1 323 ? 8.001 -5.12 -23.192 1 98.8 323 VAL A C 1
ATOM 2376 O O . VAL A 1 323 ? 8.923 -4.391 -23.565 1 98.8 323 VAL A O 1
ATOM 2379 N N . ALA A 1 324 ? 6.788 -4.673 -22.902 1 98.71 324 ALA A N 1
ATOM 2380 C CA . ALA A 1 324 ? 6.499 -3.242 -22.957 1 98.71 324 ALA A CA 1
ATOM 2381 C C . ALA A 1 324 ? 7.394 -2.465 -21.996 1 98.71 324 ALA A C 1
ATOM 2383 O O . ALA A 1 324 ? 7.866 -1.373 -22.322 1 98.71 324 ALA A O 1
ATOM 2384 N N . LEU A 1 325 ? 7.596 -2.981 -20.834 1 98.47 325 LEU A N 1
ATOM 2385 C CA . LEU A 1 325 ? 8.443 -2.333 -19.839 1 98.47 325 LEU A CA 1
ATOM 2386 C C . LEU A 1 325 ? 9.885 -2.244 -20.327 1 98.47 325 LEU A C 1
ATOM 2388 O O . LEU A 1 325 ? 10.537 -1.209 -20.166 1 98.47 325 LEU A O 1
ATOM 2392 N N . ALA A 1 326 ? 10.394 -3.35 -20.872 1 97.81 326 ALA A N 1
ATOM 2393 C CA . ALA A 1 326 ? 11.752 -3.362 -21.41 1 97.81 326 ALA A CA 1
ATOM 2394 C C . ALA A 1 326 ? 11.92 -2.305 -22.498 1 97.81 326 ALA A C 1
ATOM 2396 O O . ALA A 1 326 ? 12.938 -1.61 -22.545 1 97.81 326 ALA A O 1
ATOM 2397 N N . LYS A 1 327 ? 10.948 -2.186 -23.364 1 97.17 327 LYS A N 1
ATOM 2398 C CA . LYS A 1 327 ? 10.975 -1.183 -24.424 1 97.17 327 LYS A CA 1
ATOM 2399 C C . LYS A 1 327 ? 10.98 0.229 -23.845 1 97.17 327 LYS A C 1
ATOM 2401 O O . LYS A 1 327 ? 11.715 1.098 -24.319 1 97.17 327 LYS A O 1
ATOM 2406 N N . LEU A 1 328 ? 10.135 0.396 -22.875 1 95.61 328 LEU A N 1
ATOM 2407 C CA . LEU A 1 328 ? 10.03 1.697 -22.224 1 95.61 328 LEU A CA 1
ATOM 2408 C C . LEU A 1 328 ? 11.364 2.105 -21.606 1 95.61 328 LEU A C 1
ATOM 2410 O O . LEU A 1 328 ? 11.776 3.262 -21.718 1 95.61 328 LEU A O 1
ATOM 2414 N N . ARG A 1 329 ? 12.046 1.243 -20.965 1 93.63 329 ARG A N 1
ATOM 2415 C CA . ARG A 1 329 ? 13.295 1.523 -20.263 1 93.63 329 ARG A CA 1
ATOM 2416 C C . ARG A 1 329 ? 14.44 1.738 -21.247 1 93.63 329 ARG A C 1
ATOM 2418 O O . ARG A 1 329 ? 15.366 2.504 -20.973 1 93.63 329 ARG A O 1
ATOM 2425 N N . ARG A 1 330 ? 14.441 1.083 -22.314 1 90.14 330 ARG A N 1
ATOM 2426 C CA . ARG A 1 330 ? 15.438 1.299 -23.358 1 90.14 330 ARG A CA 1
ATOM 2427 C C . ARG A 1 330 ? 15.282 2.68 -23.987 1 90.14 330 ARG A C 1
ATOM 2429 O O . ARG A 1 330 ? 16.273 3.329 -24.325 1 90.14 330 ARG A O 1
ATOM 2436 N N . ALA A 1 331 ? 14.062 3.046 -24.15 1 84.49 331 ALA A N 1
ATOM 2437 C CA . ALA A 1 331 ? 13.79 4.349 -24.753 1 84.49 331 ALA A CA 1
ATOM 2438 C C . ALA A 1 331 ? 14.241 5.482 -23.836 1 84.49 331 ALA A C 1
ATOM 2440 O O . ALA A 1 331 ? 14.74 6.508 -24.305 1 84.49 331 ALA A O 1
ATOM 2441 N N . THR A 1 332 ? 14.042 5.334 -22.615 1 72.33 332 THR A N 1
ATOM 2442 C CA . THR A 1 332 ? 14.412 6.382 -21.672 1 72.33 332 THR A CA 1
ATOM 2443 C C . THR A 1 332 ? 15.917 6.372 -21.415 1 72.33 332 THR A C 1
ATOM 2445 O O . THR A 1 332 ? 16.505 7.408 -21.097 1 72.33 332 THR A O 1
ATOM 2448 N N . GLY A 1 333 ? 16.511 5.143 -21.352 1 61.54 333 GLY A N 1
ATOM 2449 C CA . GLY A 1 333 ? 17.959 5.082 -21.235 1 61.54 333 GLY A CA 1
ATOM 2450 C C . GLY A 1 333 ? 18.68 5.651 -22.443 1 61.54 333 GLY A C 1
ATOM 2451 O O . GLY A 1 333 ? 19.78 6.194 -22.317 1 61.54 333 GLY A O 1
ATOM 2452 N N . ALA A 1 334 ? 18.057 5.481 -23.61 1 49.58 334 ALA A N 1
ATOM 2453 C CA . ALA A 1 334 ? 18.639 6.057 -24.82 1 49.58 334 ALA A CA 1
ATOM 2454 C C . ALA A 1 334 ? 18.542 7.58 -24.804 1 49.58 334 ALA A C 1
ATOM 2456 O O . ALA A 1 334 ? 19.439 8.27 -25.293 1 49.58 334 ALA A O 1
ATOM 2457 N N . ASP A 1 335 ? 17.441 8.147 -24.37 1 42.52 335 ASP A N 1
ATOM 2458 C CA . ASP A 1 335 ? 17.305 9.6 -24.352 1 42.52 335 ASP A CA 1
ATOM 2459 C C . ASP A 1 335 ? 18.287 10.231 -23.367 1 42.52 335 ASP A C 1
ATOM 2461 O O . ASP A 1 335 ? 18.504 11.444 -23.39 1 42.52 335 ASP A O 1
ATOM 2465 N N . SER A 1 336 ? 18.637 9.567 -22.386 1 39.64 336 SER A N 1
ATOM 2466 C CA . SER A 1 336 ? 19.622 10.098 -21.45 1 39.64 336 SER A CA 1
ATOM 2467 C C . SER A 1 336 ? 21.037 9.971 -22.006 1 39.64 336 SER A C 1
ATOM 2469 O O . SER A 1 336 ? 21.994 10.456 -21.399 1 39.64 336 SER A O 1
ATOM 2471 N N . CYS A 1 337 ? 21.184 9.237 -23.145 1 32.7 337 CYS A N 1
ATOM 2472 C CA . CYS A 1 337 ? 22.465 9.284 -23.842 1 32.7 337 CYS A CA 1
ATOM 2473 C C . CYS A 1 337 ? 22.487 10.412 -24.867 1 32.7 337 CYS A C 1
ATOM 2475 O O . CYS A 1 337 ? 21.501 10.634 -25.572 1 32.7 337 CYS A O 1
ATOM 2477 N N . MET B 1 1 ? 47.292 -1.944 34.059 1 21.76 1 MET B N 1
ATOM 2478 C CA . MET B 1 1 ? 47.474 -2.117 32.62 1 21.76 1 MET B CA 1
ATOM 2479 C C . MET B 1 1 ? 46.139 -2.029 31.889 1 21.76 1 MET B C 1
ATOM 2481 O O . MET B 1 1 ? 46.074 -2.247 30.678 1 21.76 1 MET B O 1
ATOM 2485 N N . ALA B 1 2 ? 44.975 -2.154 32.6 1 24.51 2 ALA B N 1
ATOM 2486 C CA . ALA B 1 2 ? 43.571 -2.251 32.212 1 24.51 2 ALA B CA 1
ATOM 2487 C C . ALA B 1 2 ? 43.09 -0.958 31.561 1 24.51 2 ALA B C 1
ATOM 2489 O O . ALA B 1 2 ? 41.968 -0.891 31.052 1 24.51 2 ALA B O 1
ATOM 2490 N N . LEU B 1 3 ? 43.809 0.198 31.613 1 23.72 3 LEU B N 1
ATOM 2491 C CA . LEU B 1 3 ? 43.366 1.557 31.318 1 23.72 3 LEU B CA 1
ATOM 2492 C C . LEU B 1 3 ? 43.225 1.768 29.814 1 23.72 3 LEU B C 1
ATOM 2494 O O . LEU B 1 3 ? 42.843 2.852 29.368 1 23.72 3 LEU B O 1
ATOM 2498 N N . ALA B 1 4 ? 43.919 1.008 28.912 1 25.44 4 ALA B N 1
ATOM 2499 C CA . ALA B 1 4 ? 44.192 1.445 27.546 1 25.44 4 ALA B CA 1
ATOM 2500 C C . ALA B 1 4 ? 42.929 1.393 26.69 1 25.44 4 ALA B C 1
ATOM 2502 O O . ALA B 1 4 ? 42.901 1.932 25.581 1 25.44 4 ALA B O 1
ATOM 2503 N N . ARG B 1 5 ? 42.026 0.434 26.858 1 26.39 5 ARG B N 1
ATOM 2504 C CA . ARG B 1 5 ? 41.195 0.09 25.708 1 26.39 5 ARG B CA 1
ATOM 2505 C C . ARG B 1 5 ? 40.107 1.135 25.487 1 26.39 5 ARG B C 1
ATOM 2507 O O . ARG B 1 5 ? 39.161 0.903 24.732 1 26.39 5 ARG B O 1
ATOM 2514 N N . LEU B 1 6 ? 40.042 2.243 26.318 1 27.42 6 LEU B N 1
ATOM 2515 C CA . LEU B 1 6 ? 38.841 3.071 26.282 1 27.42 6 LEU B CA 1
ATOM 2516 C C . LEU B 1 6 ? 38.794 3.905 25.006 1 27.42 6 LEU B C 1
ATOM 2518 O O . LEU B 1 6 ? 37.873 4.702 24.814 1 27.42 6 LEU B O 1
ATOM 2522 N N . THR B 1 7 ? 39.92 4.033 24.274 1 26.9 7 THR B N 1
ATOM 2523 C CA . THR B 1 7 ? 40.003 5.269 23.503 1 26.9 7 THR B CA 1
ATOM 2524 C C . THR B 1 7 ? 38.978 5.271 22.372 1 26.9 7 THR B C 1
ATOM 2526 O O . THR B 1 7 ? 38.345 6.294 22.103 1 26.9 7 THR B O 1
ATOM 2529 N N . ASN B 1 8 ? 39.105 4.406 21.323 1 28.19 8 ASN B N 1
ATOM 2530 C CA . ASN B 1 8 ? 38.88 4.843 19.949 1 28.19 8 ASN B CA 1
ATOM 2531 C C . ASN B 1 8 ? 37.398 4.813 19.587 1 28.19 8 ASN B C 1
ATOM 2533 O O . ASN B 1 8 ? 36.976 4.017 18.746 1 28.19 8 ASN B O 1
ATOM 2537 N N . LEU B 1 9 ? 36.43 4.718 20.538 1 29.94 9 LEU B N 1
ATOM 2538 C CA . LEU B 1 9 ? 35.034 4.629 20.126 1 29.94 9 LEU B CA 1
ATOM 2539 C C . LEU B 1 9 ? 34.593 5.905 19.417 1 29.94 9 LEU B C 1
ATOM 2541 O O . LEU B 1 9 ? 33.404 6.096 19.154 1 29.94 9 LEU B O 1
ATOM 2545 N N . ASN B 1 10 ? 35.538 6.907 19.306 1 28.58 10 ASN B N 1
ATOM 2546 C CA . ASN B 1 10 ? 35.047 8.23 18.933 1 28.58 10 ASN B CA 1
ATOM 2547 C C . ASN B 1 10 ? 34.493 8.242 17.511 1 28.58 10 ASN B C 1
ATOM 2549 O O . ASN B 1 10 ? 33.823 9.195 17.11 1 28.58 10 ASN B O 1
ATOM 2553 N N . ASN B 1 11 ? 35.151 7.544 16.579 1 30.32 11 ASN B N 1
ATOM 2554 C CA . ASN B 1 11 ? 35.051 8.028 15.206 1 30.32 11 ASN B CA 1
ATOM 2555 C C . ASN B 1 11 ? 33.69 7.707 14.596 1 30.32 11 ASN B C 1
ATOM 2557 O O . ASN B 1 11 ? 33.466 7.943 13.408 1 30.32 11 ASN B O 1
ATOM 2561 N N . HIS B 1 12 ? 32.993 6.698 15.107 1 31.37 12 HIS B N 1
ATOM 2562 C CA . HIS B 1 12 ? 31.987 6.158 14.201 1 31.37 12 HIS B CA 1
ATOM 2563 C C . HIS B 1 12 ? 30.835 7.138 14.009 1 31.37 12 HIS B C 1
ATOM 2565 O O . HIS B 1 12 ? 29.903 6.867 13.248 1 31.37 12 HIS B O 1
ATOM 2571 N N . LEU B 1 13 ? 30.717 8.095 14.981 1 30.82 13 LEU B N 1
ATOM 2572 C CA . LEU B 1 13 ? 29.418 8.757 14.937 1 30.82 13 LEU B CA 1
ATOM 2573 C C . LEU B 1 13 ? 29.406 9.862 13.886 1 30.82 13 LEU B C 1
ATOM 2575 O O . LEU B 1 13 ? 29.389 11.047 14.225 1 30.82 13 LEU B O 1
ATOM 2579 N N . ASN B 1 14 ? 30.315 9.744 12.906 1 28.94 14 ASN B N 1
ATOM 2580 C CA . ASN B 1 14 ? 30.192 10.912 12.041 1 28.94 14 ASN B CA 1
ATOM 2581 C C . ASN B 1 14 ? 28.745 11.144 11.615 1 28.94 14 ASN B C 1
ATOM 2583 O O . ASN B 1 14 ? 28.128 10.273 10.999 1 28.94 14 ASN B O 1
ATOM 2587 N N . PRO B 1 15 ? 28.172 12.288 12.114 1 29.11 15 PRO B N 1
ATOM 2588 C CA . PRO B 1 15 ? 26.784 12.75 12.054 1 29.11 15 PRO B CA 1
ATOM 2589 C C . PRO B 1 15 ? 26.206 12.701 10.641 1 29.11 15 PRO B C 1
ATOM 2591 O O . PRO B 1 15 ? 25.139 12.12 10.426 1 29.11 15 PRO B O 1
ATOM 2594 N N . ALA B 1 16 ? 26.295 13.924 10.02 1 28.42 16 ALA B N 1
ATOM 2595 C CA . ALA B 1 16 ? 25.251 14.556 9.217 1 28.42 16 ALA B CA 1
ATOM 2596 C C . ALA B 1 16 ? 25.239 14 7.796 1 28.42 16 ALA B C 1
ATOM 2598 O O . ALA B 1 16 ? 25.973 14.479 6.929 1 28.42 16 ALA B O 1
ATOM 2599 N N . LYS B 1 17 ? 25.238 12.751 7.581 1 33.35 17 LYS B N 1
ATOM 2600 C CA . LYS B 1 17 ? 25.05 12.452 6.164 1 33.35 17 LYS B CA 1
ATOM 2601 C C . LYS B 1 17 ? 23.877 13.239 5.587 1 33.35 17 LYS B C 1
ATOM 2603 O O . LYS B 1 17 ? 22.737 13.075 6.026 1 33.35 17 LYS B O 1
ATOM 2608 N N . THR B 1 18 ? 24.16 14.479 5.15 1 28.7 18 THR B N 1
ATOM 2609 C CA . THR B 1 18 ? 23.179 15.226 4.37 1 28.7 18 THR B CA 1
ATOM 2610 C C . THR B 1 18 ? 22.368 14.288 3.481 1 28.7 18 THR B C 1
ATOM 2612 O O . THR B 1 18 ? 22.933 13.472 2.751 1 28.7 18 THR B O 1
ATOM 2615 N N . PHE B 1 19 ? 21.166 14.093 3.858 1 32.45 19 PHE B N 1
ATOM 2616 C CA . PHE B 1 19 ? 20.276 13.325 2.996 1 32.45 19 PHE B CA 1
ATOM 2617 C C . PHE B 1 19 ? 20.411 13.771 1.545 1 32.45 19 PHE B C 1
ATOM 2619 O O . PHE B 1 19 ? 20.105 14.917 1.211 1 32.45 19 PHE B O 1
ATOM 2626 N N . VAL B 1 20 ? 21.436 13.414 0.835 1 35.79 20 VAL B N 1
ATOM 2627 C CA . VAL B 1 20 ? 21.438 13.534 -0.619 1 35.79 20 VAL B CA 1
ATOM 2628 C C . VAL B 1 20 ? 20.259 12.759 -1.204 1 35.79 20 VAL B C 1
ATOM 2630 O O . VAL B 1 20 ? 20.058 11.586 -0.881 1 35.79 20 VAL B O 1
ATOM 2633 N N . PRO B 1 21 ? 19.245 13.544 -1.606 1 44.51 21 PRO B N 1
ATOM 2634 C CA . PRO B 1 21 ? 18.211 12.764 -2.29 1 44.51 21 PRO B CA 1
ATOM 2635 C C . PRO B 1 21 ? 18.783 11.582 -3.07 1 44.51 21 PRO B C 1
ATOM 2637 O O . PRO B 1 21 ? 19.895 11.666 -3.597 1 44.51 21 PRO B O 1
ATOM 2640 N N . LYS B 1 22 ? 18.332 10.533 -2.827 1 46.36 22 LYS B N 1
ATOM 2641 C CA . LYS B 1 22 ? 18.85 9.385 -3.566 1 46.36 22 LYS B CA 1
ATOM 2642 C C . LYS B 1 22 ? 19.04 9.722 -5.042 1 46.36 22 LYS B C 1
ATOM 2644 O O . LYS B 1 22 ? 18.156 10.309 -5.67 1 46.36 22 LYS B O 1
ATOM 2649 N N . ASP B 1 23 ? 20.158 10.004 -5.568 1 43.78 23 ASP B N 1
ATOM 2650 C CA . ASP B 1 23 ? 20.725 10.462 -6.833 1 43.78 23 ASP B CA 1
ATOM 2651 C C . ASP B 1 23 ? 19.718 10.312 -7.972 1 43.78 23 ASP B C 1
ATOM 2653 O O . ASP B 1 23 ? 19.616 11.185 -8.836 1 43.78 23 ASP B O 1
ATOM 2657 N N . GLY B 1 24 ? 18.902 9.245 -8.182 1 47.46 24 GLY B N 1
ATOM 2658 C CA . GLY B 1 24 ? 18.191 8.941 -9.413 1 47.46 24 GLY B CA 1
ATOM 2659 C C . GLY B 1 24 ? 16.773 9.481 -9.433 1 47.46 24 GLY B C 1
ATOM 2660 O O . GLY B 1 24 ? 16.085 9.397 -10.452 1 47.46 24 GLY B O 1
ATOM 2661 N N . ILE B 1 25 ? 16.183 9.946 -8.293 1 54.87 25 ILE B N 1
ATOM 2662 C CA . ILE B 1 25 ? 14.781 10.336 -8.188 1 54.87 25 ILE B CA 1
ATOM 2663 C C . ILE B 1 25 ? 14.622 11.801 -8.587 1 54.87 25 ILE B C 1
ATOM 2665 O O . ILE B 1 25 ? 13.531 12.232 -8.969 1 54.87 25 ILE B O 1
ATOM 2669 N N . THR B 1 26 ? 15.556 12.594 -8.626 1 56.45 26 THR B N 1
ATOM 2670 C CA . THR B 1 26 ? 15.489 14.046 -8.737 1 56.45 26 THR B CA 1
ATOM 2671 C C . THR B 1 26 ? 14.762 14.458 -10.014 1 56.45 26 THR B C 1
ATOM 2673 O O . THR B 1 26 ? 14.04 15.457 -10.029 1 56.45 26 THR B O 1
ATOM 2676 N N . GLY B 1 27 ? 14.75 13.565 -10.954 1 70.98 27 GLY B N 1
ATOM 2677 C CA . GLY B 1 27 ? 14.073 14.01 -12.161 1 70.98 27 GLY B CA 1
ATOM 2678 C C . GLY B 1 27 ? 12.583 13.724 -12.149 1 70.98 27 GLY B C 1
ATOM 2679 O O . GLY B 1 27 ? 11.827 14.307 -12.93 1 70.98 27 GLY B O 1
ATOM 2680 N N . LEU B 1 28 ? 12.152 13.092 -11.082 1 87.02 28 LEU B N 1
ATOM 2681 C CA . LEU B 1 28 ? 10.757 12.666 -11.089 1 87.02 28 LEU B CA 1
ATOM 2682 C C . LEU B 1 28 ? 9.919 13.534 -10.156 1 87.02 28 LEU B C 1
ATOM 2684 O O . LEU B 1 28 ? 8.69 13.555 -10.259 1 87.02 28 LEU B O 1
ATOM 2688 N N . ILE B 1 29 ? 10.595 14.282 -9.324 1 94.37 29 ILE B N 1
ATOM 2689 C CA . ILE B 1 29 ? 9.944 15.147 -8.346 1 94.37 29 ILE B CA 1
ATOM 2690 C C . ILE B 1 29 ? 10.375 16.595 -8.57 1 94.37 29 ILE B C 1
ATOM 2692 O O . ILE B 1 29 ? 11.552 16.868 -8.817 1 94.37 29 ILE B O 1
ATOM 2696 N N . ARG B 1 30 ? 9.419 17.486 -8.549 1 96.57 30 ARG B N 1
ATOM 2697 C CA . ARG B 1 30 ? 9.712 18.911 -8.668 1 96.57 30 ARG B CA 1
ATOM 2698 C C . ARG B 1 30 ? 9.57 19.613 -7.322 1 96.57 30 ARG B C 1
ATOM 2700 O O . ARG B 1 30 ? 8.588 19.403 -6.606 1 96.57 30 ARG B O 1
ATOM 2707 N N . MET B 1 31 ? 10.553 20.34 -6.981 1 96.51 31 MET B N 1
ATOM 2708 C CA . MET B 1 31 ? 10.557 21.126 -5.75 1 96.51 31 MET B CA 1
ATOM 2709 C C . MET B 1 31 ? 10.583 22.619 -6.058 1 96.51 31 MET B C 1
ATOM 2711 O O . MET B 1 31 ? 11.302 23.059 -6.957 1 96.51 31 MET B O 1
ATOM 2715 N N . SER B 1 32 ? 9.807 23.389 -5.383 1 97.04 32 SER B N 1
ATOM 2716 C CA . SER B 1 32 ? 9.879 24.835 -5.563 1 97.04 32 SER B CA 1
ATOM 2717 C C . SER B 1 32 ? 11.259 25.37 -5.193 1 97.04 32 SER B C 1
ATOM 2719 O O . SER B 1 32 ? 11.973 24.76 -4.395 1 97.04 32 SER B O 1
ATOM 2721 N N . ASN B 1 33 ? 11.586 26.507 -5.73 1 96.45 33 ASN B N 1
ATOM 2722 C CA . ASN B 1 33 ? 12.871 27.13 -5.43 1 96.45 33 ASN B CA 1
ATOM 2723 C C . ASN B 1 33 ? 13.007 27.446 -3.943 1 96.45 33 ASN B C 1
ATOM 2725 O O . ASN B 1 33 ? 14.073 27.248 -3.357 1 96.45 33 ASN B O 1
ATOM 2729 N N . GLU B 1 34 ? 11.954 27.908 -3.42 1 97.29 34 GLU B N 1
ATOM 2730 C CA . GLU B 1 34 ? 11.966 28.282 -2.009 1 97.29 34 GLU B CA 1
ATOM 2731 C C . GLU B 1 34 ? 12.275 27.079 -1.122 1 97.29 34 GLU B C 1
ATOM 2733 O O . GLU B 1 34 ? 13.091 27.173 -0.202 1 97.29 34 GLU B O 1
ATOM 2738 N N . VAL B 1 35 ? 11.648 25.965 -1.396 1 98 35 VAL B N 1
ATOM 2739 C CA . VAL B 1 35 ? 11.841 24.752 -0.607 1 98 35 VAL B CA 1
ATOM 2740 C C . VAL B 1 35 ? 13.254 24.214 -0.825 1 98 35 VAL B C 1
ATOM 2742 O O . VAL B 1 35 ? 13.943 23.857 0.134 1 98 35 VAL B O 1
ATOM 2745 N N . SER B 1 36 ? 13.668 24.171 -2.082 1 96.68 36 SER B N 1
ATOM 2746 C CA . SER B 1 36 ? 14.999 23.677 -2.417 1 96.68 36 SER B CA 1
ATOM 2747 C C . SER B 1 36 ? 16.083 24.486 -1.714 1 96.68 36 SER B C 1
ATOM 2749 O O . SER B 1 36 ? 17.026 23.919 -1.158 1 96.68 36 SER B O 1
ATOM 2751 N N . GLU B 1 37 ? 15.95 25.775 -1.723 1 96.71 37 GLU B N 1
ATOM 2752 C CA . GLU B 1 37 ? 16.918 26.666 -1.089 1 96.71 37 GLU B CA 1
ATOM 2753 C C . GLU B 1 37 ? 16.948 26.461 0.423 1 96.71 37 GLU B C 1
ATOM 2755 O O . GLU B 1 37 ? 18.022 26.405 1.026 1 96.71 37 GLU B O 1
ATOM 2760 N N . ALA B 1 38 ? 15.801 26.362 0.96 1 97.18 38 ALA B N 1
ATOM 2761 C CA . ALA B 1 38 ? 15.726 26.173 2.406 1 97.18 38 ALA B CA 1
ATOM 2762 C C . ALA B 1 38 ? 16.402 24.871 2.825 1 97.18 38 ALA B C 1
ATOM 2764 O O . ALA B 1 38 ? 17.169 24.846 3.791 1 97.18 38 ALA B O 1
ATOM 2765 N N . LEU B 1 39 ? 16.103 23.824 2.122 1 95.54 39 LEU B N 1
ATOM 2766 C CA . LEU B 1 39 ? 16.675 22.524 2.457 1 95.54 39 LEU B CA 1
ATOM 2767 C C . LEU B 1 39 ? 18.191 22.537 2.286 1 95.54 39 LEU B C 1
ATOM 2769 O O . LEU B 1 39 ? 18.918 21.994 3.12 1 95.54 39 LEU B O 1
ATOM 2773 N N . SER B 1 40 ? 18.679 23.127 1.205 1 94.6 40 SER B N 1
ATOM 2774 C CA . SER B 1 40 ? 20.109 23.161 0.915 1 94.6 40 SER B CA 1
ATOM 2775 C C . SER B 1 40 ? 20.8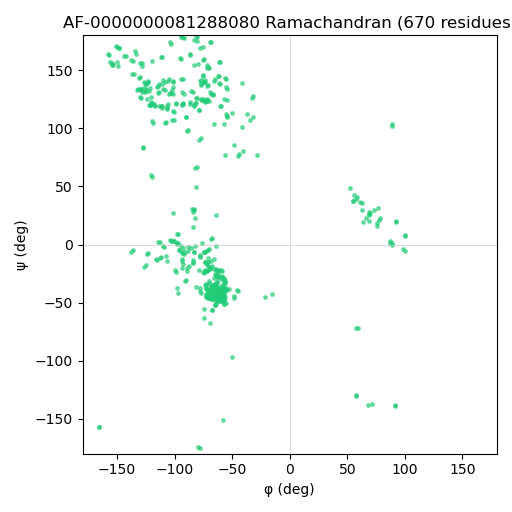69 23.957 1.97 1 94.6 40 SER B C 1
ATOM 2777 O O . SER B 1 40 ? 22.044 23.69 2.229 1 94.6 40 SER B O 1
ATOM 2779 N N . CYS B 1 41 ? 20.218 24.874 2.619 1 94.36 41 CYS B N 1
ATOM 2780 C CA . CYS B 1 41 ? 20.87 25.729 3.606 1 94.36 41 CYS B CA 1
ATOM 2781 C C . CYS B 1 41 ? 20.588 25.241 5.021 1 94.36 41 CYS B C 1
ATOM 2783 O O . CYS B 1 41 ? 20.909 25.926 5.994 1 94.36 41 CYS B O 1
ATOM 2785 N N . GLY B 1 42 ? 19.904 24.169 5.052 1 93.46 42 GLY B N 1
ATOM 2786 C CA . GLY B 1 42 ? 19.603 23.61 6.36 1 93.46 42 GLY B CA 1
ATOM 2787 C C . GLY B 1 42 ? 18.48 24.336 7.076 1 93.46 42 GLY B C 1
ATOM 2788 O O . GLY B 1 42 ? 18.42 24.337 8.307 1 93.46 42 GLY B O 1
ATOM 2789 N N . GLY B 1 43 ? 17.702 25.01 6.332 1 96.07 43 GLY B N 1
ATOM 2790 C CA . GLY B 1 43 ? 16.583 25.758 6.884 1 96.07 43 GLY B CA 1
ATOM 2791 C C . GLY B 1 43 ? 15.414 24.876 7.281 1 96.07 43 GLY B C 1
ATOM 2792 O O . GLY B 1 43 ? 15.423 23.67 7.022 1 96.07 43 GLY B O 1
ATOM 2793 N N . ALA B 1 44 ? 14.48 25.475 7.969 1 98.44 44 ALA B N 1
ATOM 2794 C CA . ALA B 1 44 ? 13.282 24.789 8.447 1 98.44 44 ALA B CA 1
ATOM 2795 C C . ALA B 1 44 ? 12.229 24.694 7.346 1 98.44 44 ALA B C 1
ATOM 2797 O O . ALA B 1 44 ? 11.853 25.705 6.749 1 98.44 44 ALA B O 1
ATOM 2798 N N . VAL B 1 45 ? 11.839 23.492 7.026 1 98.82 45 VAL B N 1
ATOM 2799 C CA . VAL B 1 45 ? 10.784 23.244 6.048 1 98.82 45 VAL B CA 1
ATOM 2800 C C . VAL B 1 45 ? 9.698 22.369 6.671 1 98.82 45 VAL B C 1
ATOM 2802 O O . VAL B 1 45 ? 9.997 21.44 7.424 1 98.82 45 VAL B O 1
ATOM 2805 N N . VAL B 1 46 ? 8.468 22.689 6.415 1 98.94 46 VAL B N 1
ATOM 2806 C CA . VAL B 1 46 ? 7.327 21.924 6.905 1 98.94 46 VAL B CA 1
ATOM 2807 C C . VAL B 1 46 ? 6.484 21.441 5.726 1 98.94 46 VAL B C 1
ATOM 2809 O O . VAL B 1 46 ? 5.994 22.248 4.933 1 98.94 46 VAL B O 1
ATOM 2812 N N . ALA B 1 47 ? 6.323 20.146 5.589 1 98.91 47 ALA B N 1
ATOM 2813 C CA . ALA B 1 47 ? 5.439 19.592 4.567 1 98.91 47 ALA B CA 1
ATOM 2814 C C . ALA B 1 47 ? 3.974 19.749 4.963 1 98.91 47 ALA B C 1
ATOM 2816 O O . ALA B 1 47 ? 3.634 19.676 6.146 1 98.91 47 ALA B O 1
ATOM 2817 N N . LEU B 1 48 ? 3.118 19.984 4 1 98.83 48 LEU B N 1
ATOM 2818 C CA . LEU B 1 48 ? 1.67 20.091 4.145 1 98.83 48 LEU B CA 1
ATOM 2819 C C . LEU B 1 48 ? 0.955 19.207 3.129 1 98.83 48 LEU B C 1
ATOM 2821 O O . LEU B 1 48 ? 1.42 19.055 1.996 1 98.83 48 LEU B O 1
ATOM 2825 N N . GLU B 1 49 ? -0.161 18.622 3.546 1 97.06 49 GLU B N 1
ATOM 2826 C CA . GLU B 1 49 ? -0.907 17.777 2.618 1 97.06 49 GLU B CA 1
ATOM 2827 C C . GLU B 1 49 ? -1.876 18.603 1.777 1 97.06 49 GLU B C 1
ATOM 2829 O O . GLU B 1 49 ? -2.199 19.739 2.129 1 97.06 49 GLU B O 1
ATOM 2834 N N . SER B 1 50 ? -2.326 17.996 0.718 1 98.04 50 SER B N 1
ATOM 2835 C CA . SER B 1 50 ? -3.229 18.718 -0.172 1 98.04 50 SER B CA 1
ATOM 2836 C C . SER B 1 50 ? -4.63 18.116 -0.144 1 98.04 50 SER B C 1
ATOM 2838 O O . SER B 1 50 ? -5.579 18.714 -0.655 1 98.04 50 SER B O 1
ATOM 2840 N N . THR B 1 51 ? -4.81 16.95 0.451 1 95.75 51 THR B N 1
ATOM 2841 C CA . THR B 1 51 ? -6.133 16.341 0.525 1 95.75 51 THR B CA 1
ATOM 2842 C C . THR B 1 51 ? -7.1 17.24 1.291 1 95.75 51 THR B C 1
ATOM 2844 O O . THR B 1 51 ? -8.283 17.317 0.954 1 95.75 51 THR B O 1
ATOM 2847 N N . ILE B 1 52 ? -6.66 17.898 2.369 1 92.58 52 ILE B N 1
ATOM 2848 C CA . ILE B 1 52 ? -7.52 18.781 3.148 1 92.58 52 ILE B CA 1
ATOM 2849 C C . ILE B 1 52 ? -8.011 19.93 2.269 1 92.58 52 ILE B C 1
ATOM 2851 O O . ILE B 1 52 ? -9.105 20.458 2.481 1 92.58 52 ILE B O 1
ATOM 2855 N N . ILE B 1 53 ? -7.244 20.304 1.259 1 95.58 53 ILE B N 1
ATOM 2856 C CA . ILE B 1 53 ? -7.57 21.411 0.365 1 95.58 53 ILE B CA 1
ATOM 2857 C C . ILE B 1 53 ? -8.632 20.968 -0.639 1 95.58 53 ILE B C 1
ATOM 2859 O O . ILE B 1 53 ? -9.606 21.685 -0.878 1 95.58 53 ILE B O 1
ATOM 2863 N N . SER B 1 54 ? -8.518 19.769 -1.17 1 94.46 54 SER B N 1
ATOM 2864 C CA . SER B 1 54 ? -9.398 19.306 -2.238 1 94.46 54 SER B CA 1
ATOM 2865 C C . SER B 1 54 ? -10.629 18.604 -1.674 1 94.46 54 SER B C 1
ATOM 2867 O O . SER B 1 54 ? -11.704 18.648 -2.274 1 94.46 54 SER B O 1
ATOM 2869 N N . HIS B 1 55 ? -10.499 17.945 -0.503 1 91.63 55 HIS B N 1
ATOM 2870 C CA . HIS B 1 55 ? -11.554 17.046 -0.046 1 91.63 55 HIS B CA 1
ATOM 2871 C C . HIS B 1 55 ? -12.051 17.44 1.341 1 91.63 55 HIS B C 1
ATOM 2873 O O . HIS B 1 55 ? -13.059 16.912 1.817 1 91.63 55 HIS B O 1
ATOM 2879 N N . GLY B 1 56 ? -11.391 18.349 1.956 1 86.59 56 GLY B N 1
ATOM 2880 C CA . GLY B 1 56 ? -11.71 18.609 3.351 1 86.59 56 GLY B CA 1
ATOM 2881 C C . GLY B 1 56 ? -12.624 19.804 3.542 1 86.59 56 GLY B C 1
ATOM 2882 O O . GLY B 1 56 ? -13.269 19.939 4.583 1 86.59 56 GLY B O 1
ATOM 2883 N N . MET B 1 57 ? -12.659 20.722 2.604 1 89.03 57 MET B N 1
ATOM 2884 C CA . MET B 1 57 ? -13.417 21.965 2.708 1 89.03 57 MET B CA 1
ATOM 2885 C C . MET B 1 57 ? -13.89 22.431 1.335 1 89.03 57 MET B C 1
ATOM 2887 O O . MET B 1 57 ? -13.256 22.132 0.321 1 89.03 57 MET B O 1
ATOM 2891 N N . PRO B 1 58 ? -14.961 23.167 1.367 1 90.32 58 PRO B N 1
ATOM 2892 C CA . PRO B 1 58 ? -15.45 23.656 0.076 1 90.32 58 PRO B CA 1
ATOM 2893 C C . PRO B 1 58 ? -14.675 24.873 -0.426 1 90.32 58 PRO B C 1
ATOM 2895 O O . PRO B 1 58 ? -14.127 25.634 0.375 1 90.32 58 PRO B O 1
ATOM 2898 N N . TYR B 1 59 ? -14.66 25.096 -1.729 1 93.51 59 TYR B N 1
ATOM 2899 C CA . TYR B 1 59 ? -14.144 26.324 -2.324 1 93.51 59 TYR B CA 1
ATOM 2900 C C . TYR B 1 59 ? -15.087 27.493 -2.067 1 93.51 59 TYR B C 1
ATOM 2902 O O . TYR B 1 59 ? -16.308 27.345 -2.156 1 93.51 59 TYR B O 1
ATOM 2910 N N . PRO B 1 60 ? -14.569 28.635 -1.716 1 95.54 60 PRO B N 1
ATOM 2911 C CA . PRO B 1 60 ? -13.162 29.043 -1.72 1 95.54 60 PRO B CA 1
ATOM 2912 C C . PRO B 1 60 ? -12.507 28.918 -0.346 1 95.54 60 PRO B C 1
ATOM 2914 O O . PRO B 1 60 ? -11.348 29.304 -0.172 1 95.54 60 PRO B O 1
ATOM 2917 N N . GLU B 1 61 ? -13.225 28.461 0.661 1 94.56 61 GLU B N 1
ATOM 2918 C CA . GLU B 1 61 ? -12.716 28.332 2.023 1 94.56 61 GLU B CA 1
ATOM 2919 C C . GLU B 1 61 ? -11.457 27.47 2.063 1 94.56 61 GLU B C 1
ATOM 2921 O O . GLU B 1 61 ? -10.526 27.755 2.819 1 94.56 61 GLU B O 1
ATOM 2926 N N . ASN B 1 62 ? -11.477 26.441 1.278 1 96.28 62 ASN B N 1
ATOM 2927 C CA . ASN B 1 62 ? -10.323 25.55 1.21 1 96.28 62 ASN B CA 1
ATOM 2928 C C . ASN B 1 62 ? -9.06 26.3 0.796 1 96.28 62 ASN B C 1
ATOM 2930 O O . ASN B 1 62 ? -8.003 26.13 1.407 1 96.28 62 ASN B O 1
ATOM 2934 N N . LEU B 1 63 ? -9.153 27.171 -0.18 1 97.56 63 LEU B N 1
ATOM 2935 C CA . LEU B 1 63 ? -8.013 27.959 -0.637 1 97.56 63 LEU B CA 1
ATOM 2936 C C . LEU B 1 63 ? -7.568 28.944 0.439 1 97.56 63 LEU B C 1
ATOM 2938 O O . LEU B 1 63 ? -6.37 29.102 0.685 1 97.56 63 LEU B O 1
ATOM 2942 N N . GLU B 1 64 ? -8.486 29.61 1.048 1 97.59 64 GLU B N 1
ATOM 2943 C CA . GLU B 1 64 ? -8.188 30.581 2.097 1 97.59 64 GLU B CA 1
ATOM 2944 C C . GLU B 1 64 ? -7.46 29.923 3.266 1 97.59 64 GLU B C 1
ATOM 2946 O O . GLU B 1 64 ? -6.479 30.467 3.778 1 97.59 64 GLU B O 1
ATOM 2951 N N . VAL B 1 65 ? -7.963 28.804 3.658 1 97.41 65 VAL B N 1
ATOM 2952 C CA . VAL B 1 65 ? -7.362 28.09 4.779 1 97.41 65 VAL B CA 1
ATOM 2953 C C . VAL B 1 65 ? -5.962 27.614 4.398 1 97.41 65 VAL B C 1
ATOM 2955 O O . VAL B 1 65 ? -5.031 27.695 5.204 1 97.41 65 VAL B O 1
ATOM 2958 N N . ALA B 1 66 ? -5.825 27.099 3.165 1 98.11 66 ALA B N 1
ATOM 2959 C CA . ALA B 1 66 ? -4.513 26.658 2.699 1 98.11 66 ALA B CA 1
ATOM 2960 C C . ALA B 1 66 ? -3.495 27.792 2.774 1 98.11 66 ALA B C 1
ATOM 2962 O O . ALA B 1 66 ? -2.374 27.599 3.251 1 98.11 66 ALA B O 1
ATOM 2963 N N . LYS B 1 67 ? -3.888 28.951 2.331 1 98.35 67 LYS B N 1
ATOM 2964 C CA . LYS B 1 67 ? -3.015 30.121 2.362 1 98.35 67 LYS B CA 1
ATOM 2965 C C . LYS B 1 67 ? -2.707 30.54 3.797 1 98.35 67 LYS B C 1
ATOM 2967 O O . LYS B 1 67 ? -1.576 30.919 4.109 1 98.35 67 LYS B O 1
ATOM 2972 N N . ALA B 1 68 ? -3.704 30.509 4.599 1 98.49 68 ALA B N 1
ATOM 2973 C CA . ALA B 1 68 ? -3.527 30.889 5.999 1 98.49 68 ALA B CA 1
ATOM 2974 C C . ALA B 1 68 ? -2.542 29.958 6.7 1 98.49 68 ALA B C 1
ATOM 2976 O O . ALA B 1 68 ? -1.71 30.406 7.492 1 98.49 68 ALA B O 1
ATOM 2977 N N . VAL B 1 69 ? -2.661 28.692 6.449 1 98.62 69 VAL B N 1
ATOM 2978 C CA . VAL B 1 69 ? -1.783 27.701 7.061 1 98.62 69 VAL B CA 1
ATOM 2979 C C . VAL B 1 69 ? -0.343 27.94 6.613 1 98.62 69 VAL B C 1
ATOM 2981 O O . VAL B 1 69 ? 0.581 27.912 7.43 1 98.62 69 VAL B O 1
ATOM 2984 N N . GLU B 1 70 ? -0.117 28.152 5.334 1 98.72 70 GLU B N 1
ATOM 2985 C CA . GLU B 1 70 ? 1.226 28.45 4.845 1 98.72 70 GLU B CA 1
ATOM 2986 C C . GLU B 1 70 ? 1.773 29.726 5.477 1 98.72 70 GLU B C 1
ATOM 2988 O O . GLU B 1 70 ? 2.958 29.802 5.81 1 98.72 70 GLU B O 1
ATOM 2993 N N . ALA B 1 71 ? 0.919 30.727 5.615 1 98.72 71 ALA B N 1
ATOM 2994 C CA . ALA B 1 71 ? 1.332 31.988 6.226 1 98.72 71 ALA B CA 1
ATOM 2995 C C . ALA B 1 71 ? 1.771 31.779 7.673 1 98.72 71 ALA B C 1
ATOM 2997 O O . ALA B 1 71 ? 2.725 32.409 8.135 1 98.72 71 ALA B O 1
ATOM 2998 N N . ILE B 1 72 ? 1.057 30.986 8.371 1 98.82 72 ILE B N 1
ATOM 2999 C CA . ILE B 1 72 ? 1.396 30.694 9.76 1 98.82 72 ILE B CA 1
ATOM 3000 C C . ILE B 1 72 ? 2.767 30.026 9.827 1 98.82 72 ILE B C 1
ATOM 3002 O O . ILE B 1 72 ? 3.593 30.372 10.675 1 98.82 72 ILE B O 1
ATOM 3006 N N . VAL B 1 73 ? 3.013 29.045 8.926 1 98.85 73 VAL B N 1
ATOM 3007 C CA . VAL B 1 73 ? 4.303 28.365 8.872 1 98.85 73 VAL B CA 1
ATOM 3008 C C . VAL B 1 73 ? 5.415 29.385 8.639 1 98.85 73 VAL B C 1
ATOM 3010 O O . VAL B 1 73 ? 6.426 29.384 9.346 1 98.85 73 VAL B O 1
ATOM 3013 N N . ARG B 1 74 ? 5.204 30.331 7.728 1 98.66 74 ARG B N 1
ATOM 3014 C CA . ARG B 1 74 ? 6.186 31.365 7.416 1 98.66 74 ARG B CA 1
ATOM 3015 C C . ARG B 1 74 ? 6.396 32.298 8.603 1 98.66 74 ARG B C 1
ATOM 3017 O O . ARG B 1 74 ? 7.526 32.692 8.898 1 98.66 74 ARG B O 1
ATOM 3024 N N . HIS B 1 75 ? 5.317 32.662 9.169 1 98.66 75 HIS B N 1
ATOM 3025 C CA . HIS B 1 75 ? 5.358 33.587 10.296 1 98.66 75 HIS B CA 1
ATOM 3026 C C . HIS B 1 75 ? 6.241 33.049 11.418 1 98.66 75 HIS B C 1
ATOM 3028 O O . HIS B 1 75 ? 6.888 33.822 12.129 1 98.66 75 HIS B O 1
ATOM 3034 N N . HIS B 1 76 ? 6.296 31.76 11.551 1 98.62 76 HIS B N 1
ATOM 3035 C CA . HIS B 1 76 ? 7.068 31.155 12.63 1 98.62 76 HIS B CA 1
ATOM 3036 C C . HIS B 1 76 ? 8.449 30.724 12.146 1 98.62 76 HIS B C 1
ATOM 3038 O O . HIS B 1 76 ? 9.133 29.948 12.817 1 98.62 76 HIS B O 1
ATOM 3044 N N . GLY B 1 77 ? 8.838 31.097 10.92 1 98.32 77 GLY B N 1
ATOM 3045 C CA . GLY B 1 77 ? 10.229 31.02 10.501 1 98.32 77 GLY B CA 1
ATOM 3046 C C . GLY B 1 77 ? 10.528 29.801 9.649 1 98.32 77 GLY B C 1
ATOM 3047 O O . GLY B 1 77 ? 11.689 29.519 9.345 1 98.32 77 GLY B O 1
ATOM 3048 N N . ALA B 1 78 ? 9.505 29.079 9.279 1 98.79 78 ALA B N 1
ATOM 3049 C CA . ALA B 1 78 ? 9.713 27.9 8.442 1 98.79 78 ALA B CA 1
ATOM 3050 C C . ALA B 1 78 ? 9.151 28.116 7.04 1 98.79 78 ALA B C 1
ATOM 3052 O O . ALA B 1 78 ? 8.353 29.031 6.818 1 98.79 78 ALA B O 1
ATOM 3053 N N . VAL B 1 79 ? 9.579 27.323 6.092 1 98.84 79 VAL B N 1
ATOM 3054 C CA . VAL B 1 79 ? 9.096 27.363 4.716 1 98.84 79 VAL B CA 1
ATOM 3055 C C . VAL B 1 79 ? 8.043 26.278 4.505 1 98.84 79 VAL B C 1
ATOM 3057 O O . VAL B 1 79 ? 8.301 25.097 4.753 1 98.84 79 VAL B O 1
ATOM 3060 N N . PRO B 1 80 ? 6.843 26.684 4.116 1 98.86 80 PRO B N 1
ATOM 3061 C CA . PRO B 1 80 ? 5.821 25.672 3.839 1 98.86 80 PRO B CA 1
ATOM 3062 C C . PRO B 1 80 ? 6.067 24.929 2.528 1 98.86 80 PRO B C 1
ATOM 3064 O O . PRO B 1 80 ? 6.508 25.531 1.546 1 98.86 80 PRO B O 1
ATOM 3067 N N . ALA B 1 81 ? 5.838 23.634 2.526 1 98.84 81 ALA B N 1
ATOM 3068 C CA . ALA B 1 81 ? 5.937 22.783 1.343 1 98.84 81 ALA B CA 1
ATOM 3069 C C . ALA B 1 81 ? 4.664 21.966 1.147 1 98.84 81 ALA B C 1
ATOM 3071 O O . ALA B 1 81 ? 4.599 20.801 1.544 1 98.84 81 ALA B O 1
ATOM 3072 N N . THR B 1 82 ? 3.668 22.573 0.528 1 98.81 82 THR B N 1
ATOM 3073 C CA . THR B 1 82 ? 2.464 21.828 0.176 1 98.81 82 THR B CA 1
ATOM 3074 C C . THR B 1 82 ? 2.759 20.809 -0.921 1 98.81 82 THR B C 1
ATOM 3076 O O . THR B 1 82 ? 3.349 21.148 -1.949 1 98.81 82 THR B O 1
ATOM 3079 N N . VAL B 1 83 ? 2.347 19.593 -0.678 1 98.74 83 VAL B N 1
ATOM 3080 C CA . VAL B 1 83 ? 2.708 18.494 -1.568 1 98.74 83 VAL B CA 1
ATOM 3081 C C . VAL B 1 83 ? 1.482 18.05 -2.363 1 98.74 83 VAL B C 1
ATOM 3083 O O . VAL B 1 83 ? 0.404 17.857 -1.797 1 98.74 83 VAL B O 1
ATOM 3086 N N . ALA B 1 84 ? 1.594 17.874 -3.672 1 98.74 84 ALA B N 1
ATOM 3087 C CA . ALA B 1 84 ? 0.548 17.367 -4.556 1 98.74 84 ALA B CA 1
ATOM 3088 C C . ALA B 1 84 ? 1.147 16.766 -5.825 1 98.74 84 ALA B C 1
ATOM 3090 O O . ALA B 1 84 ? 2.34 16.926 -6.091 1 98.74 84 ALA B O 1
ATOM 3091 N N . ILE B 1 85 ? 0.384 16.018 -6.485 1 98.23 85 ILE B N 1
ATOM 3092 C CA . ILE B 1 85 ? 0.742 15.55 -7.82 1 98.23 85 ILE B CA 1
ATOM 3093 C C . ILE B 1 85 ? -0.071 16.306 -8.868 1 98.23 85 ILE B C 1
ATOM 3095 O O . ILE B 1 85 ? -1.303 16.313 -8.82 1 98.23 85 ILE B O 1
ATOM 3099 N N . LEU B 1 86 ? 0.585 16.993 -9.767 1 97.87 86 LEU B N 1
ATOM 3100 C CA . LEU B 1 86 ? -0.071 17.719 -10.848 1 97.87 86 LEU B CA 1
ATOM 3101 C C . LEU B 1 86 ? 0.391 17.205 -12.207 1 97.87 86 LEU B C 1
ATOM 3103 O O . LEU B 1 86 ? 1.586 17.226 -12.51 1 97.87 86 LEU B O 1
ATOM 3107 N N . ASP B 1 87 ? -0.557 16.719 -12.979 1 96.92 87 ASP B N 1
ATOM 3108 C CA . ASP B 1 87 ? -0.284 16.176 -14.306 1 96.92 87 ASP B CA 1
ATOM 3109 C C . ASP B 1 87 ? 0.779 15.082 -14.244 1 96.92 87 ASP B C 1
ATOM 3111 O O . ASP B 1 87 ? 1.714 15.071 -15.047 1 96.92 87 ASP B O 1
ATOM 3115 N N . GLY B 1 88 ? 0.703 14.327 -13.224 1 96.7 88 GLY B N 1
ATOM 3116 C CA . GLY B 1 88 ? 1.571 13.169 -13.083 1 96.7 88 GLY B CA 1
ATOM 3117 C C . GLY B 1 88 ? 2.905 13.498 -12.44 1 96.7 88 GLY B C 1
ATOM 3118 O O . GLY B 1 88 ? 3.767 12.627 -12.305 1 96.7 88 GLY B O 1
ATOM 3119 N N . ILE B 1 89 ? 3.113 14.718 -12.027 1 97.14 89 ILE B N 1
ATOM 3120 C CA . ILE B 1 89 ? 4.388 15.136 -11.455 1 97.14 89 ILE B CA 1
ATOM 3121 C C . ILE B 1 89 ? 4.201 15.487 -9.98 1 97.14 89 ILE B C 1
ATOM 3123 O O . ILE B 1 89 ? 3.415 16.375 -9.642 1 97.14 89 ILE B O 1
ATOM 3127 N N . PRO B 1 90 ? 4.888 14.77 -9.103 1 98.03 90 PRO B N 1
ATOM 3128 C CA . PRO B 1 90 ? 4.862 15.182 -7.698 1 98.03 90 PRO B CA 1
ATOM 3129 C C . PRO B 1 90 ? 5.555 16.523 -7.464 1 98.03 90 PRO B C 1
ATOM 3131 O O . PRO B 1 90 ? 6.678 16.731 -7.931 1 98.03 90 PRO B O 1
ATOM 3134 N N . PHE B 1 91 ? 4.865 17.431 -6.777 1 98.11 91 PHE B N 1
ATOM 3135 C CA . PHE B 1 91 ? 5.389 18.746 -6.43 1 98.11 91 PHE B CA 1
ATOM 3136 C C . PHE B 1 91 ? 5.551 18.883 -4.921 1 98.11 91 PHE B C 1
ATOM 3138 O O . PHE B 1 91 ? 4.649 18.527 -4.16 1 98.11 91 PHE B O 1
ATOM 3145 N N . ILE B 1 92 ? 6.704 19.324 -4.516 1 98.32 92 ILE B N 1
ATOM 3146 C CA . ILE B 1 92 ? 6.978 19.698 -3.132 1 98.32 92 ILE B CA 1
ATOM 3147 C C . ILE B 1 92 ? 7.09 21.217 -3.021 1 98.32 92 ILE B C 1
ATOM 3149 O O . ILE B 1 92 ? 8.148 21.789 -3.294 1 98.32 92 ILE B O 1
ATOM 3153 N N . GLY B 1 93 ? 6.062 21.845 -2.471 1 98.43 93 GLY B N 1
ATOM 3154 C CA . GLY B 1 93 ? 5.939 23.293 -2.51 1 98.43 93 GLY B CA 1
ATOM 3155 C C . GLY B 1 93 ? 5.207 23.797 -3.74 1 98.43 93 GLY B C 1
ATOM 3156 O O . GLY B 1 93 ? 5.803 23.936 -4.81 1 98.43 93 GLY B O 1
ATOM 3157 N N . LEU B 1 94 ? 3.939 24.151 -3.578 1 98.12 94 LEU B N 1
ATOM 3158 C CA . LEU B 1 94 ? 3.128 24.659 -4.678 1 98.12 94 LEU B CA 1
ATOM 3159 C C . LEU B 1 94 ? 3.186 26.182 -4.739 1 98.12 94 LEU B C 1
ATOM 3161 O O . LEU B 1 94 ? 3.22 26.848 -3.702 1 98.12 94 LEU B O 1
ATOM 3165 N N . ASP B 1 95 ? 3.199 26.678 -5.928 1 96.76 95 ASP B N 1
ATOM 3166 C CA . ASP B 1 95 ? 3.02 28.122 -6.044 1 96.76 95 ASP B CA 1
ATOM 3167 C C . ASP B 1 95 ? 1.543 28.502 -5.955 1 96.76 95 ASP B C 1
ATOM 3169 O O . ASP B 1 95 ? 0.681 27.632 -5.813 1 96.76 95 ASP B O 1
ATOM 3173 N N . SER B 1 96 ? 1.278 29.793 -6.021 1 96.61 96 SER B N 1
ATOM 3174 C CA . SER B 1 96 ? -0.073 30.296 -5.793 1 96.61 96 SER B CA 1
ATOM 3175 C C . SER B 1 96 ? -1.037 29.799 -6.864 1 96.61 96 SER B C 1
ATOM 3177 O O . SER B 1 96 ? -2.198 29.504 -6.574 1 96.61 96 SER B O 1
ATOM 3179 N N . GLN B 1 97 ? -0.596 29.684 -8.061 1 97.44 97 GLN B N 1
ATOM 3180 C CA . GLN B 1 97 ? -1.447 29.235 -9.157 1 97.44 97 GLN B CA 1
ATOM 3181 C C . GLN B 1 97 ? -1.775 27.751 -9.027 1 97.44 97 GLN B C 1
ATOM 3183 O O . GLN B 1 97 ? -2.913 27.338 -9.259 1 97.44 97 GLN B O 1
ATOM 3188 N N . GLN B 1 98 ? -0.776 27.02 -8.751 1 97.74 98 GLN B N 1
ATOM 3189 C CA . GLN B 1 98 ? -0.962 25.586 -8.559 1 97.74 98 GLN B CA 1
ATOM 3190 C C . GLN B 1 98 ? -1.91 25.305 -7.396 1 97.74 98 GLN B C 1
ATOM 3192 O O . GLN B 1 98 ? -2.779 24.436 -7.493 1 97.74 98 GLN B O 1
ATOM 3197 N N . LEU B 1 99 ? -1.721 26.044 -6.337 1 97.77 99 LEU B N 1
ATOM 3198 C CA . LEU B 1 99 ? -2.572 25.904 -5.161 1 97.77 99 LEU B CA 1
ATOM 3199 C C . LEU B 1 99 ? -4.023 26.23 -5.497 1 97.77 99 LEU B C 1
ATOM 3201 O O . LEU B 1 99 ? -4.937 25.513 -5.082 1 97.77 99 LEU B O 1
ATOM 3205 N N . GLU B 1 100 ? -4.22 27.269 -6.199 1 97.76 100 GLU B N 1
ATOM 3206 C CA . GLU B 1 100 ? -5.563 27.676 -6.601 1 97.76 100 GLU B CA 1
ATOM 3207 C C . GLU B 1 100 ? -6.202 26.64 -7.521 1 97.76 100 GLU B C 1
ATOM 3209 O O . GLU B 1 100 ? -7.391 26.34 -7.396 1 97.76 100 GLU B O 1
ATOM 3214 N N . ARG B 1 101 ? -5.415 26.164 -8.41 1 97.29 101 ARG B N 1
ATOM 3215 C CA . ARG B 1 101 ? -5.904 25.131 -9.317 1 97.29 101 ARG B CA 1
ATOM 3216 C C . ARG B 1 101 ? -6.394 23.91 -8.544 1 97.29 101 ARG B C 1
ATOM 3218 O O . ARG B 1 101 ? -7.493 23.41 -8.795 1 97.29 101 ARG B O 1
ATOM 3225 N N . LEU B 1 102 ? -5.646 23.497 -7.644 1 97.03 102 LEU B N 1
ATOM 3226 C CA . LEU B 1 102 ? -5.996 22.344 -6.82 1 97.03 102 LEU B CA 1
ATOM 3227 C C . LEU B 1 102 ? -7.277 22.606 -6.035 1 97.03 102 LEU B C 1
ATOM 3229 O O . LEU B 1 102 ? -8.147 21.736 -5.951 1 97.03 102 LEU B O 1
ATOM 3233 N N . ALA B 1 103 ? -7.379 23.753 -5.451 1 97.28 103 ALA B N 1
ATOM 3234 C CA . ALA B 1 103 ? -8.54 24.13 -4.649 1 97.28 103 ALA B CA 1
ATOM 3235 C C . ALA B 1 103 ? -9.807 24.159 -5.499 1 97.28 103 ALA B C 1
ATOM 3237 O O . ALA B 1 103 ? -10.869 23.715 -5.055 1 97.28 103 ALA B O 1
ATOM 3238 N N . LYS B 1 104 ? -9.684 24.628 -6.687 1 97.39 104 LYS B N 1
ATOM 3239 C CA . LYS B 1 104 ? -10.829 24.762 -7.583 1 97.39 104 LYS B CA 1
ATOM 3240 C C . LYS B 1 104 ? -11.284 23.4 -8.1 1 97.39 104 LYS B C 1
ATOM 3242 O O . LYS B 1 104 ? -12.483 23.162 -8.264 1 97.39 104 LYS B O 1
ATOM 3247 N N . LEU B 1 105 ? -10.339 22.551 -8.361 1 95.74 105 LEU B N 1
ATOM 3248 C CA . LEU B 1 105 ? -10.685 21.219 -8.847 1 95.74 105 LEU B CA 1
ATOM 3249 C C . LEU B 1 105 ? -11.42 20.423 -7.774 1 95.74 105 LEU B C 1
ATOM 3251 O O . LEU B 1 105 ? -12.296 19.613 -8.087 1 95.74 105 LEU B O 1
ATOM 3255 N N . GLY B 1 106 ? -10.989 20.627 -6.562 1 93.04 106 GLY B N 1
ATOM 3256 C CA . GLY B 1 106 ? -11.68 20.002 -5.446 1 93.04 106 GLY B CA 1
ATOM 3257 C C . GLY B 1 106 ? -11.744 18.49 -5.556 1 93.04 106 GLY B C 1
ATOM 3258 O O . GLY B 1 106 ? -10.725 17.836 -5.79 1 93.04 106 GLY B O 1
ATOM 3259 N N . PRO B 1 107 ? -12.869 17.934 -5.407 1 89.97 107 PRO B N 1
ATOM 3260 C CA . PRO B 1 107 ? -13.02 16.478 -5.353 1 89.97 107 PRO B CA 1
ATOM 3261 C C . PRO B 1 107 ? -12.785 15.81 -6.706 1 89.97 107 PRO B C 1
ATOM 3263 O O . PRO B 1 107 ? -12.765 14.58 -6.796 1 89.97 107 PRO B O 1
ATOM 3266 N N . LYS B 1 108 ? -12.572 16.572 -7.752 1 93.47 108 LYS B N 1
ATOM 3267 C CA . LYS B 1 108 ? -12.226 15.996 -9.049 1 93.47 108 LYS B CA 1
ATOM 3268 C C . LYS B 1 108 ? -10.799 15.456 -9.047 1 93.47 108 LYS B C 1
ATOM 3270 O O . LYS B 1 108 ? -10.439 14.635 -9.893 1 93.47 108 LYS B O 1
ATOM 3275 N N . VAL B 1 109 ? -10.04 16.012 -8.125 1 96 109 VAL B N 1
ATOM 3276 C CA . VAL B 1 109 ? -8.684 15.5 -7.958 1 96 109 VAL B CA 1
ATOM 3277 C C . VAL B 1 109 ? -8.722 14.18 -7.19 1 96 109 VAL B C 1
ATOM 3279 O O . VAL B 1 109 ? -9.493 14.029 -6.24 1 96 109 VAL B O 1
ATOM 3282 N N . ARG B 1 110 ? -7.912 13.257 -7.546 1 96.18 110 ARG B N 1
ATOM 3283 C CA . ARG B 1 110 ? -7.899 11.959 -6.88 1 96.18 110 ARG B CA 1
ATOM 3284 C C . ARG B 1 110 ? -7.305 12.066 -5.48 1 96.18 110 ARG B C 1
ATOM 3286 O O . ARG B 1 110 ? -6.206 12.597 -5.306 1 96.18 110 ARG B O 1
ATOM 3293 N N . LYS B 1 111 ? -8.094 11.642 -4.534 1 96.21 111 LYS B N 1
ATOM 3294 C CA . LYS B 1 111 ? -7.489 11.429 -3.223 1 96.21 111 LYS B CA 1
ATOM 3295 C C . LYS B 1 111 ? -6.374 10.39 -3.294 1 96.21 111 LYS B C 1
ATOM 3297 O O . LYS B 1 111 ? -6.622 9.228 -3.626 1 96.21 111 LYS B O 1
ATOM 3302 N N . THR B 1 112 ? -5.163 10.782 -2.954 1 97.72 112 THR B N 1
ATOM 3303 C CA . THR B 1 112 ? -4.002 9.962 -3.279 1 97.72 112 THR B CA 1
ATOM 3304 C C . THR B 1 112 ? -3.272 9.532 -2.01 1 97.72 112 THR B C 1
ATOM 3306 O O . THR B 1 112 ? -2.588 10.339 -1.377 1 97.72 112 THR B O 1
ATOM 3309 N N . ALA B 1 113 ? -3.426 8.328 -1.638 1 97.76 113 ALA B N 1
ATOM 3310 C CA . ALA B 1 113 ? -2.61 7.683 -0.612 1 97.76 113 ALA B CA 1
ATOM 3311 C C . ALA B 1 113 ? -1.407 6.977 -1.232 1 97.76 113 ALA B C 1
ATOM 3313 O O . ALA B 1 113 ? -1.216 7.016 -2.45 1 97.76 113 ALA B O 1
ATOM 3314 N N . ARG B 1 114 ? -0.59 6.416 -0.443 1 96.87 114 ARG B N 1
ATOM 3315 C CA . ARG B 1 114 ? 0.619 5.755 -0.924 1 96.87 114 ARG B CA 1
ATOM 3316 C C . ARG B 1 114 ? 0.305 4.811 -2.08 1 96.87 114 ARG B C 1
ATOM 3318 O O . ARG B 1 114 ? 1.001 4.814 -3.097 1 96.87 114 ARG B O 1
ATOM 3325 N N . ARG B 1 115 ? -0.749 3.984 -1.969 1 96.64 115 ARG B N 1
ATOM 3326 C CA . ARG B 1 115 ? -1.08 2.953 -2.948 1 96.64 115 ARG B CA 1
ATOM 3327 C C . ARG B 1 115 ? -1.43 3.572 -4.297 1 96.64 115 ARG B C 1
ATOM 3329 O O . ARG B 1 115 ? -1.42 2.887 -5.322 1 96.64 115 ARG B O 1
ATOM 3336 N N . ASP B 1 116 ? -1.825 4.823 -4.326 1 97.52 116 ASP B N 1
ATOM 3337 C CA . ASP B 1 116 ? -2.371 5.474 -5.513 1 97.52 116 ASP B CA 1
ATOM 3338 C C . ASP B 1 116 ? -1.275 6.187 -6.302 1 97.52 116 ASP B C 1
ATOM 3340 O O . ASP B 1 116 ? -1.48 6.566 -7.457 1 97.52 116 ASP B O 1
ATOM 3344 N N . ILE B 1 117 ? -0.112 6.418 -5.676 1 98.01 117 ILE B N 1
ATOM 3345 C CA . ILE B 1 117 ? 0.921 7.297 -6.213 1 98.01 117 ILE B CA 1
ATOM 3346 C C . ILE B 1 117 ? 1.334 6.82 -7.603 1 98.01 117 ILE B C 1
ATOM 3348 O O . ILE B 1 117 ? 1.325 7.597 -8.561 1 98.01 117 ILE B O 1
ATOM 3352 N N . ALA B 1 118 ? 1.656 5.557 -7.747 1 96.67 118 ALA B N 1
ATOM 3353 C CA . ALA B 1 118 ? 2.157 5.024 -9.011 1 96.67 118 ALA B CA 1
ATOM 3354 C C . ALA B 1 118 ? 1.141 5.223 -10.132 1 96.67 118 ALA B C 1
ATOM 3356 O O . ALA B 1 118 ? 1.505 5.597 -11.249 1 96.67 118 ALA B O 1
ATOM 3357 N N . HIS B 1 119 ? -0.091 5.007 -9.815 1 97.16 119 HIS B N 1
ATOM 3358 C CA . HIS B 1 119 ? -1.147 5.121 -10.814 1 97.16 119 HIS B CA 1
ATOM 3359 C C . HIS B 1 119 ? -1.327 6.567 -11.264 1 97.16 119 HIS B C 1
ATOM 3361 O O . HIS B 1 119 ? -1.455 6.837 -12.461 1 97.16 119 HIS B O 1
ATOM 3367 N N . VAL B 1 120 ? -1.376 7.492 -10.303 1 97.39 120 VAL B N 1
ATOM 3368 C CA . VAL B 1 120 ? -1.571 8.905 -10.612 1 97.39 120 VAL B CA 1
ATOM 3369 C C . VAL B 1 120 ? -0.419 9.41 -11.477 1 97.39 120 VAL B C 1
ATOM 3371 O O . VAL B 1 120 ? -0.636 10.129 -12.455 1 97.39 120 VAL B O 1
ATOM 3374 N N . VAL B 1 121 ? 0.742 9.024 -11.185 1 96.58 121 VAL B N 1
ATOM 3375 C CA . VAL B 1 121 ? 1.916 9.433 -11.95 1 96.58 121 VAL B CA 1
ATOM 3376 C C . VAL B 1 121 ? 1.869 8.806 -13.342 1 96.58 121 VAL B C 1
ATOM 3378 O O . VAL B 1 121 ? 2.042 9.499 -14.348 1 96.58 121 VAL B O 1
ATOM 3381 N N . ALA B 1 122 ? 1.584 7.528 -13.405 1 95.11 122 ALA B N 1
ATOM 3382 C CA . ALA B 1 122 ? 1.598 6.776 -14.656 1 95.11 122 ALA B CA 1
ATOM 3383 C C . ALA B 1 122 ? 0.543 7.303 -15.625 1 95.11 122 ALA B C 1
ATOM 3385 O O . ALA B 1 122 ? 0.744 7.283 -16.842 1 95.11 122 ALA B O 1
ATOM 3386 N N . THR B 1 123 ? -0.553 7.799 -15.11 1 95.75 123 THR B N 1
ATOM 3387 C CA . THR B 1 123 ? -1.656 8.252 -15.95 1 95.75 123 THR B CA 1
ATOM 3388 C C . THR B 1 123 ? -1.59 9.762 -16.161 1 95.75 123 THR B C 1
ATOM 3390 O O . THR B 1 123 ? -2.506 10.354 -16.736 1 95.75 123 THR B O 1
ATOM 3393 N N . ARG B 1 124 ? -0.596 10.441 -15.63 1 95.89 124 ARG B N 1
ATOM 3394 C CA . ARG B 1 124 ? -0.414 11.886 -15.719 1 95.89 124 ARG B CA 1
ATOM 3395 C C . ARG B 1 124 ? -1.617 12.626 -15.144 1 95.89 124 ARG B C 1
ATOM 3397 O O . ARG B 1 124 ? -2.123 13.569 -15.756 1 95.89 124 ARG B O 1
ATOM 3404 N N . GLY B 1 125 ? -2.072 12.078 -14.045 1 96.26 125 GLY B N 1
ATOM 3405 C CA . GLY B 1 125 ? -3.24 12.651 -13.395 1 96.26 125 GLY B CA 1
ATOM 3406 C C . GLY B 1 125 ? -2.889 13.651 -12.31 1 96.26 125 GLY B C 1
ATOM 3407 O O . GLY B 1 125 ? -1.716 13.972 -12.111 1 96.26 125 GLY B O 1
ATOM 3408 N N . ASN B 1 126 ? -3.987 14.21 -11.696 1 98.11 126 ASN B N 1
ATOM 3409 C CA . ASN B 1 126 ? -3.857 15.079 -10.532 1 98.11 126 ASN B CA 1
ATOM 3410 C C . ASN B 1 126 ? -4.217 14.346 -9.242 1 98.11 126 ASN B C 1
ATOM 3412 O O . ASN B 1 126 ? -5.214 13.625 -9.19 1 98.11 126 ASN B O 1
ATOM 3416 N N . GLY B 1 127 ? -3.313 14.488 -8.284 1 98.3 127 GLY B N 1
ATOM 3417 C CA . GLY B 1 127 ? -3.526 13.814 -7.013 1 98.3 127 GLY B CA 1
ATOM 3418 C C . GLY B 1 127 ? -3.355 14.73 -5.816 1 98.3 127 GLY B C 1
ATOM 3419 O O . GLY B 1 127 ? -2.358 15.448 -5.714 1 98.3 127 GLY B O 1
ATOM 3420 N N . ALA B 1 128 ? -4.362 14.755 -4.953 1 98.39 128 ALA B N 1
ATOM 3421 C CA . ALA B 1 128 ? -4.251 15.378 -3.637 1 98.39 128 ALA B CA 1
ATOM 3422 C C . ALA B 1 128 ? -3.699 14.395 -2.608 1 98.39 128 ALA B C 1
ATOM 3424 O O . ALA B 1 128 ? -4.311 13.358 -2.342 1 98.39 128 ALA B O 1
ATOM 3425 N N . THR B 1 129 ? -2.644 14.737 -2.006 1 98.49 129 THR B N 1
ATOM 3426 C CA . THR B 1 129 ? -1.905 13.764 -1.21 1 98.49 129 THR B CA 1
ATOM 3427 C C . THR B 1 129 ? -2.472 13.678 0.204 1 98.49 129 THR B C 1
ATOM 3429 O O . THR B 1 129 ? -2.71 14.704 0.846 1 98.49 129 THR B O 1
ATOM 3432 N N . THR B 1 130 ? -2.694 12.464 0.649 1 97.98 130 THR B N 1
ATOM 3433 C CA . THR B 1 130 ? -3.053 12.168 2.031 1 97.98 130 THR B CA 1
ATOM 3434 C C . THR B 1 130 ? -1.818 12.186 2.927 1 97.98 130 THR B C 1
ATOM 3436 O O . THR B 1 130 ? -0.719 12.509 2.471 1 97.98 130 THR B O 1
ATOM 3439 N N . VAL B 1 131 ? -2.022 11.804 4.198 1 98.52 131 VAL B N 1
ATOM 3440 C CA . VAL B 1 131 ? -0.935 11.727 5.168 1 98.52 131 VAL B CA 1
ATOM 3441 C C . VAL B 1 131 ? 0.135 10.759 4.669 1 98.52 131 VAL B C 1
ATOM 3443 O O . VAL B 1 131 ? 1.316 11.109 4.604 1 98.52 131 VAL B O 1
ATOM 3446 N N . SER B 1 132 ? -0.221 9.581 4.217 1 98.48 132 SER B N 1
ATOM 3447 C CA . SER B 1 132 ? 0.747 8.568 3.81 1 98.48 132 SER B CA 1
ATOM 3448 C C . SER B 1 132 ? 1.54 9.02 2.588 1 98.48 132 SER B C 1
ATOM 3450 O O . SER B 1 132 ? 2.767 8.907 2.561 1 98.48 132 SER B O 1
ATOM 3452 N N . ALA B 1 133 ? 0.847 9.556 1.589 1 98.54 133 ALA B N 1
ATOM 3453 C CA . ALA B 1 133 ? 1.533 10.002 0.379 1 98.54 133 ALA B CA 1
ATOM 3454 C C . ALA B 1 133 ? 2.444 11.191 0.672 1 98.54 133 ALA B C 1
ATOM 3456 O O . ALA B 1 133 ? 3.558 11.271 0.148 1 98.54 133 ALA B O 1
ATOM 3457 N N . THR B 1 134 ? 1.986 12.132 1.483 1 98.76 134 THR B N 1
ATOM 3458 C CA . THR B 1 134 ? 2.794 13.292 1.844 1 98.76 134 THR B CA 1
ATOM 3459 C C . THR B 1 134 ? 4.058 12.863 2.583 1 98.76 134 THR B C 1
ATOM 3461 O O . THR B 1 134 ? 5.14 13.399 2.336 1 98.76 134 THR B O 1
ATOM 3464 N N . MET B 1 135 ? 3.915 11.899 3.485 1 98.65 135 MET B N 1
ATOM 3465 C CA . MET B 1 135 ? 5.078 11.381 4.199 1 98.65 135 MET B CA 1
ATOM 3466 C C . MET B 1 135 ? 6.106 10.813 3.226 1 98.65 135 MET B C 1
ATOM 3468 O O . MET B 1 135 ? 7.305 11.059 3.37 1 98.65 135 MET B O 1
ATOM 3472 N N . VAL B 1 136 ? 5.619 10.042 2.232 1 97.95 136 VAL B N 1
ATOM 3473 C CA . VAL B 1 136 ? 6.505 9.438 1.242 1 97.95 136 VAL B CA 1
ATOM 3474 C C . VAL B 1 136 ? 7.319 10.525 0.544 1 97.95 136 VAL B C 1
ATOM 3476 O O . VAL B 1 136 ? 8.55 10.463 0.511 1 97.95 136 VAL B O 1
ATOM 3479 N N . PHE B 1 137 ? 6.672 11.547 0.038 1 98.07 137 PHE B N 1
ATOM 3480 C CA . PHE B 1 137 ? 7.337 12.581 -0.745 1 98.07 137 PHE B CA 1
ATOM 3481 C C . PHE B 1 137 ? 8.227 13.443 0.142 1 98.07 137 PHE B C 1
ATOM 3483 O O . PHE B 1 137 ? 9.32 13.842 -0.266 1 98.07 137 PHE B O 1
ATOM 3490 N N . ALA B 1 138 ? 7.76 13.779 1.365 1 98.28 138 ALA B N 1
ATOM 3491 C CA . ALA B 1 138 ? 8.58 14.549 2.297 1 98.28 138 ALA B CA 1
ATOM 3492 C C . ALA B 1 138 ? 9.881 13.817 2.616 1 98.28 138 ALA B C 1
ATOM 3494 O O . ALA B 1 138 ? 10.96 14.412 2.577 1 98.28 138 ALA B O 1
ATOM 3495 N N . SER B 1 139 ? 9.774 12.559 2.904 1 97.36 139 SER B N 1
ATOM 3496 C CA . SER B 1 139 ? 10.935 11.745 3.244 1 97.36 139 SER B CA 1
ATOM 3497 C C . SER B 1 139 ? 11.917 11.669 2.08 1 97.36 139 SER B C 1
ATOM 3499 O O . SER B 1 139 ? 13.133 11.698 2.283 1 97.36 139 SER B O 1
ATOM 3501 N N . MET B 1 140 ? 11.429 11.59 0.903 1 95.56 140 MET B N 1
ATOM 3502 C CA . MET B 1 140 ? 12.251 11.457 -0.297 1 95.56 140 MET B CA 1
ATOM 3503 C C . MET B 1 140 ? 13.2 12.642 -0.44 1 95.56 140 MET B C 1
ATOM 3505 O O . MET B 1 140 ? 14.288 12.507 -1.003 1 95.56 140 MET B O 1
ATOM 3509 N N . VAL B 1 141 ? 12.763 13.785 0.065 1 95.52 141 VAL B N 1
ATOM 3510 C CA . VAL B 1 141 ? 13.569 14.978 -0.173 1 95.52 141 VAL B CA 1
ATOM 3511 C C . VAL B 1 141 ? 14.164 15.472 1.143 1 95.52 141 VAL B C 1
ATOM 3513 O O . VAL B 1 141 ? 14.714 16.574 1.209 1 95.52 141 VAL B O 1
ATOM 3516 N N . GLY B 1 142 ? 13.896 14.75 2.223 1 95.92 142 GLY B N 1
ATOM 3517 C CA . GLY B 1 142 ? 14.597 15.016 3.469 1 95.92 142 GLY B CA 1
ATOM 3518 C C . GLY B 1 142 ? 13.87 16.002 4.364 1 95.92 142 GLY B C 1
ATOM 3519 O O . GLY B 1 142 ? 14.489 16.66 5.203 1 95.92 142 GLY B O 1
ATOM 3520 N N . ILE B 1 143 ? 12.589 16.198 4.166 1 98.05 143 ILE B N 1
ATOM 3521 C CA . ILE B 1 143 ? 11.802 17.023 5.076 1 98.05 143 ILE B CA 1
ATOM 3522 C C . ILE B 1 143 ? 11.367 16.192 6.281 1 98.05 143 ILE B C 1
ATOM 3524 O O . ILE B 1 143 ? 10.574 15.258 6.145 1 98.05 143 ILE B O 1
ATOM 3528 N N . PRO B 1 144 ? 11.721 16.544 7.396 1 98.06 144 PRO B N 1
ATOM 3529 C CA . PRO B 1 144 ? 11.512 15.644 8.532 1 98.06 144 PRO B CA 1
ATOM 3530 C C . PRO B 1 144 ? 10.2 15.912 9.265 1 98.06 144 PRO B C 1
ATOM 3532 O O . PRO B 1 144 ? 9.819 15.15 10.157 1 98.06 144 PRO B O 1
ATOM 3535 N N . ILE B 1 145 ? 9.443 16.982 8.919 1 98.88 145 ILE B N 1
ATOM 3536 C CA . ILE B 1 145 ? 8.24 17.342 9.662 1 98.88 145 ILE B CA 1
ATOM 3537 C C . ILE B 1 145 ? 7.093 17.607 8.689 1 98.88 145 ILE B C 1
ATOM 3539 O O . ILE B 1 145 ? 7.267 18.309 7.69 1 98.88 145 ILE B O 1
ATOM 3543 N N . PHE B 1 146 ? 5.973 17.06 8.942 1 98.82 146 PHE B N 1
ATOM 3544 C CA . PHE B 1 146 ? 4.721 17.16 8.2 1 98.82 146 PHE B CA 1
ATOM 3545 C C . PHE B 1 146 ? 3.575 17.556 9.123 1 98.82 146 PHE B C 1
ATOM 3547 O O . PHE B 1 146 ? 3.442 17.015 10.223 1 98.82 146 PHE B O 1
ATOM 3554 N N . VAL B 1 147 ? 2.8 18.537 8.717 1 98.85 147 VAL B N 1
ATOM 3555 C CA . VAL B 1 147 ? 1.66 19 9.502 1 98.85 147 VAL B CA 1
ATOM 3556 C C . VAL B 1 147 ? 0.359 18.621 8.797 1 98.85 147 VAL B C 1
ATOM 3558 O O . VAL B 1 147 ? 0.248 18.749 7.575 1 98.85 147 VAL B O 1
ATOM 3561 N N . THR B 1 148 ? -0.614 18.17 9.532 1 98.34 148 THR B N 1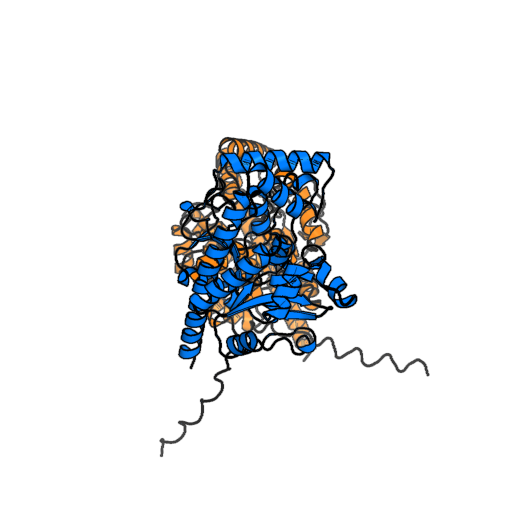
ATOM 3562 C CA . THR B 1 148 ? -1.947 17.849 9.035 1 98.34 148 THR B CA 1
ATOM 3563 C C . THR B 1 148 ? -3.001 18.104 10.109 1 98.34 148 THR B C 1
ATOM 3565 O O . THR B 1 148 ? -2.67 18.497 11.23 1 98.34 148 THR B O 1
ATOM 3568 N N . GLY B 1 149 ? -4.248 18.076 9.779 1 96.7 149 GLY B N 1
ATOM 3569 C CA . GLY B 1 149 ? -5.307 18.177 10.771 1 96.7 149 GLY B CA 1
ATOM 3570 C C . GLY B 1 149 ? -5.377 16.974 11.693 1 96.7 149 GLY B C 1
ATOM 3571 O O . GLY B 1 149 ? -5.314 17.118 12.916 1 96.7 149 GLY B O 1
ATOM 3572 N N . GLY B 1 150 ? -5.511 15.856 11.146 1 97.43 150 GLY B N 1
ATOM 3573 C CA . GLY B 1 150 ? -5.583 14.559 11.801 1 97.43 150 GLY B CA 1
ATOM 3574 C C . GLY B 1 150 ? -5.129 13.416 10.912 1 97.43 150 GLY B C 1
ATOM 3575 O O . GLY B 1 150 ? -5.213 13.506 9.685 1 97.43 150 GLY B O 1
ATOM 3576 N N . ILE B 1 151 ? -4.684 12.374 11.536 1 98.33 151 ILE B N 1
ATOM 3577 C CA . ILE B 1 151 ? -4.271 11.228 10.734 1 98.33 151 ILE B CA 1
ATOM 3578 C C . ILE B 1 151 ? -5.424 10.232 10.625 1 98.33 151 ILE B C 1
ATOM 3580 O O . ILE B 1 151 ? -6.399 10.317 11.376 1 98.33 151 ILE B O 1
ATOM 3584 N N . GLY B 1 152 ? -5.342 9.379 9.648 1 97.52 152 GLY B N 1
ATOM 3585 C CA . GLY B 1 152 ? -6.203 8.207 9.62 1 97.52 152 GLY B CA 1
ATOM 3586 C C . GLY B 1 152 ? -5.861 7.19 10.692 1 97.52 152 GLY B C 1
ATOM 3587 O O . GLY B 1 152 ? -4.859 7.335 11.396 1 97.52 152 GLY B O 1
ATOM 3588 N N . GLY B 1 153 ? -6.665 6.191 10.793 1 97.81 153 GLY B N 1
ATOM 3589 C CA . GLY B 1 153 ? -6.517 5.164 11.812 1 97.81 153 GLY B CA 1
ATOM 3590 C C . GLY B 1 153 ? -7.348 3.926 11.536 1 97.81 153 GLY B C 1
ATOM 3591 O O . GLY B 1 153 ? -7.6 3.586 10.378 1 97.81 153 GLY B O 1
ATOM 3592 N N . VAL B 1 154 ? -7.597 3.238 12.606 1 97.74 154 VAL B N 1
ATOM 3593 C CA . VAL B 1 154 ? -8.509 2.103 12.519 1 97.74 154 VAL B CA 1
ATOM 3594 C C . VAL B 1 154 ? -9.952 2.601 12.472 1 97.74 154 VAL B C 1
ATOM 3596 O O . VAL B 1 154 ? -10.369 3.396 13.317 1 97.74 154 VAL B O 1
ATOM 3599 N N . HIS B 1 155 ? -10.667 2.176 11.454 1 95.71 155 HIS B N 1
ATOM 3600 C CA . HIS B 1 155 ? -12.069 2.566 11.36 1 95.71 155 HIS B CA 1
ATOM 3601 C C . HIS B 1 155 ? -12.911 1.851 12.411 1 95.71 155 HIS B C 1
ATOM 3603 O O . HIS B 1 155 ? -12.52 0.794 12.913 1 95.71 155 HIS B O 1
ATOM 3609 N N . ARG B 1 156 ? -14.017 2.492 12.746 1 92.55 156 ARG B N 1
ATOM 3610 C CA . ARG B 1 156 ? -14.953 1.816 13.638 1 92.55 156 ARG B CA 1
ATOM 3611 C C . ARG B 1 156 ? -15.389 0.474 13.059 1 92.55 156 ARG B C 1
ATOM 3613 O O . ARG B 1 156 ? -15.687 0.374 11.868 1 92.55 156 ARG B O 1
ATOM 3620 N N . HIS B 1 157 ? -15.249 -0.603 13.767 1 90.91 157 HIS B N 1
ATOM 3621 C CA . HIS B 1 157 ? -15.511 -1.986 13.384 1 90.91 157 HIS B CA 1
ATOM 3622 C C . HIS B 1 157 ? -14.412 -2.524 12.474 1 90.91 157 HIS B C 1
ATOM 3624 O O . HIS B 1 157 ? -14.618 -3.508 11.76 1 90.91 157 HIS B O 1
ATOM 3630 N N . GLY B 1 158 ? -13.353 -1.864 12.527 1 91.62 158 GLY B N 1
ATOM 3631 C CA . GLY B 1 158 ? -12.219 -2.295 11.725 1 91.62 158 GLY B CA 1
ATOM 3632 C C . GLY B 1 158 ? -11.71 -3.672 12.103 1 91.62 158 GLY B C 1
ATOM 3633 O O . GLY B 1 158 ? -11.091 -4.357 11.286 1 91.62 158 GLY B O 1
ATOM 3634 N N . GLU B 1 159 ? -11.953 -4.081 13.346 1 91.33 159 GLU B N 1
ATOM 3635 C CA . GLU B 1 159 ? -11.562 -5.42 13.774 1 91.33 159 GLU B CA 1
ATOM 3636 C C . GLU B 1 159 ? -12.288 -6.492 12.966 1 91.33 159 GLU B C 1
ATOM 3638 O O . GLU B 1 159 ? -11.794 -7.613 12.827 1 91.33 159 GLU B O 1
ATOM 3643 N N . ASN B 1 160 ? -13.395 -6.116 12.426 1 91.43 160 ASN B N 1
ATOM 3644 C CA . ASN B 1 160 ? -14.163 -7.042 11.6 1 91.43 160 ASN B CA 1
ATOM 3645 C C . ASN B 1 160 ? -13.878 -6.837 10.115 1 91.43 160 ASN B C 1
ATOM 3647 O O . ASN B 1 160 ? -13.673 -7.804 9.379 1 91.43 160 ASN B O 1
ATOM 3651 N N . THR B 1 161 ? -13.791 -5.58 9.683 1 92.11 161 THR B N 1
ATOM 3652 C CA . THR B 1 161 ? -13.686 -5.255 8.265 1 92.11 161 THR B CA 1
ATOM 3653 C C . THR B 1 161 ? -12.226 -5.222 7.823 1 92.11 161 THR B C 1
ATOM 3655 O O . THR B 1 161 ? -11.934 -5.229 6.626 1 92.11 161 THR B O 1
ATOM 3658 N N . MET B 1 162 ? -11.254 -5.056 8.769 1 94.08 162 MET B N 1
ATOM 3659 C CA . MET B 1 162 ? -9.821 -4.902 8.532 1 94.08 162 MET B CA 1
ATOM 3660 C C . MET B 1 162 ? -9.528 -3.594 7.804 1 94.08 162 MET B C 1
ATOM 3662 O O . MET B 1 162 ? -8.525 -3.485 7.096 1 94.08 162 MET B O 1
ATOM 3666 N N . ASP B 1 163 ? -10.51 -2.591 7.944 1 94.96 163 ASP B N 1
ATOM 3667 C CA . ASP B 1 163 ? -10.333 -1.256 7.38 1 94.96 163 ASP B CA 1
ATOM 3668 C C . ASP B 1 163 ? -9.414 -0.408 8.256 1 94.96 163 ASP B C 1
ATOM 3670 O O . ASP B 1 163 ? -9.866 0.213 9.221 1 94.96 163 ASP B O 1
ATOM 3674 N N . VAL B 1 164 ? -8.13 -0.454 8.004 1 97.25 164 VAL B N 1
ATOM 3675 C CA . VAL B 1 164 ? -7.084 0.276 8.713 1 97.25 164 VAL B CA 1
ATOM 3676 C C . VAL B 1 164 ? -6.327 1.173 7.737 1 97.25 164 VAL B C 1
ATOM 3678 O O . VAL B 1 164 ? -5.856 0.71 6.695 1 97.25 164 VAL B O 1
ATOM 3681 N N . SER B 1 165 ? -6.228 2.456 8.071 1 97.61 165 SER B N 1
ATOM 3682 C CA . SER B 1 165 ? -5.593 3.451 7.213 1 97.61 165 SER B CA 1
ATOM 3683 C C . SER B 1 165 ? -4.124 3.12 6.976 1 97.61 165 SER B C 1
ATOM 3685 O O . SER B 1 165 ? -3.42 2.7 7.897 1 97.61 165 SER B O 1
ATOM 3687 N N . SER B 1 166 ? -3.654 3.423 5.764 1 97.72 166 SER B N 1
ATOM 3688 C CA . SER B 1 166 ? -2.246 3.254 5.422 1 97.72 166 SER B CA 1
ATOM 3689 C C . SER B 1 166 ? -1.376 4.284 6.134 1 97.72 166 SER B C 1
ATOM 3691 O O . SER B 1 166 ? -0.15 4.162 6.154 1 97.72 166 SER B O 1
ATOM 3693 N N . ASP B 1 167 ? -1.95 5.327 6.754 1 98.36 167 ASP B N 1
ATOM 3694 C CA . ASP B 1 167 ? -1.184 6.277 7.554 1 98.36 167 ASP B CA 1
ATOM 3695 C C . ASP B 1 167 ? -0.372 5.56 8.63 1 98.36 167 ASP B C 1
ATOM 3697 O O . ASP B 1 167 ? 0.768 5.936 8.909 1 98.36 167 ASP B O 1
ATOM 3701 N N . LEU B 1 168 ? -0.99 4.527 9.216 1 98.59 168 LEU B N 1
ATOM 3702 C CA . LEU B 1 168 ? -0.392 3.877 10.377 1 98.59 168 LEU B CA 1
ATOM 3703 C C . LEU B 1 168 ? 0.815 3.039 9.969 1 98.59 168 LEU B C 1
ATOM 3705 O O . LEU B 1 168 ? 1.855 3.076 10.63 1 98.59 168 LEU B O 1
ATOM 3709 N N . THR B 1 169 ? 0.689 2.281 8.879 1 98.17 169 THR B N 1
ATOM 3710 C CA . THR B 1 169 ? 1.833 1.505 8.413 1 98.17 169 THR B CA 1
ATOM 3711 C C . THR B 1 169 ? 2.911 2.422 7.842 1 98.17 169 THR B C 1
ATOM 3713 O O . THR B 1 169 ? 4.104 2.131 7.956 1 98.17 169 THR B O 1
ATOM 3716 N N . GLU B 1 170 ? 2.515 3.538 7.221 1 98.41 170 GLU B N 1
ATOM 3717 C CA . GLU B 1 170 ? 3.496 4.497 6.723 1 98.41 170 GLU B CA 1
ATOM 3718 C C . GLU B 1 170 ? 4.31 5.098 7.865 1 98.41 170 GLU B C 1
ATOM 3720 O O . GLU B 1 170 ? 5.534 5.207 7.772 1 98.41 170 GLU B O 1
ATOM 3725 N N . LEU B 1 171 ? 3.632 5.473 8.956 1 98.63 171 LEU B N 1
ATOM 3726 C CA . LEU B 1 171 ? 4.332 5.954 10.142 1 98.63 171 LEU B CA 1
ATOM 3727 C C . LEU B 1 171 ? 5.323 4.912 10.649 1 98.63 171 LEU B C 1
ATOM 3729 O O . LEU B 1 171 ? 6.36 5.26 11.218 1 98.63 171 LEU B O 1
ATOM 3733 N N . GLY B 1 172 ? 5.035 3.708 10.415 1 98.01 172 GLY B N 1
ATOM 3734 C CA . GLY B 1 172 ? 5.885 2.626 10.885 1 98.01 172 GLY B CA 1
ATOM 3735 C C . GLY B 1 172 ? 7.126 2.43 10.035 1 98.01 172 GLY B C 1
ATOM 3736 O O . GLY B 1 172 ? 8.075 1.766 10.458 1 98.01 172 GLY B O 1
ATOM 3737 N N . ARG B 1 173 ? 7.161 3.104 8.85 1 96.66 173 ARG B N 1
ATOM 3738 C CA . ARG B 1 173 ? 8.272 2.748 7.973 1 96.66 173 ARG B CA 1
ATOM 3739 C C . ARG B 1 173 ? 8.91 3.993 7.364 1 96.66 173 ARG B C 1
ATOM 3741 O O . ARG B 1 173 ? 9.883 3.894 6.614 1 96.66 173 ARG B O 1
ATOM 3748 N N . THR B 1 174 ? 8.365 5.186 7.594 1 97.46 174 THR B N 1
ATOM 3749 C CA . THR B 1 174 ? 8.871 6.428 7.022 1 97.46 174 THR B CA 1
ATOM 3750 C C . THR B 1 174 ? 9.265 7.41 8.122 1 97.46 174 THR B C 1
ATOM 3752 O O . THR B 1 174 ? 8.436 7.78 8.956 1 97.46 174 THR B O 1
ATOM 3755 N N . PRO B 1 175 ? 10.467 7.87 8.157 1 97.85 175 PRO B N 1
ATOM 3756 C CA . PRO B 1 175 ? 10.969 8.687 9.264 1 97.85 175 PRO B CA 1
ATOM 3757 C C . PRO B 1 175 ? 10.581 10.158 9.135 1 97.85 175 PRO B C 1
ATOM 3759 O O . PRO B 1 175 ? 11.452 11.019 8.984 1 97.85 175 PRO B O 1
ATOM 3762 N N . VAL B 1 176 ? 9.342 10.455 9.219 1 98.68 176 VAL B N 1
ATOM 3763 C CA . VAL B 1 176 ? 8.778 11.801 9.219 1 98.68 176 VAL B CA 1
ATOM 3764 C C . VAL B 1 176 ? 7.918 12.001 10.465 1 98.68 176 VAL B C 1
ATOM 3766 O O . VAL B 1 176 ? 7.131 11.125 10.831 1 98.68 176 VAL B O 1
ATOM 3769 N N . ALA B 1 177 ? 8.104 13.088 11.167 1 98.91 177 ALA B N 1
ATOM 3770 C CA . ALA B 1 177 ? 7.243 13.437 12.293 1 98.91 177 ALA B CA 1
ATOM 3771 C C . ALA B 1 177 ? 5.954 14.099 11.814 1 98.91 177 ALA B C 1
ATOM 3773 O O . ALA B 1 177 ? 5.992 15.082 11.07 1 98.91 177 ALA B O 1
ATOM 3774 N N . VAL B 1 178 ? 4.879 13.571 12.23 1 98.94 178 VAL B N 1
ATOM 3775 C CA . VAL B 1 178 ? 3.58 14.102 11.829 1 98.94 178 VAL B CA 1
ATOM 3776 C C . VAL B 1 178 ? 2.936 14.836 13.003 1 98.94 178 VAL B C 1
ATOM 3778 O O . VAL B 1 178 ? 2.682 14.24 14.052 1 98.94 178 VAL B O 1
ATOM 3781 N N . VAL B 1 179 ? 2.729 16.125 12.825 1 98.92 179 VAL B N 1
ATOM 3782 C CA . VAL B 1 179 ? 2.043 16.955 13.81 1 98.92 179 VAL B CA 1
ATOM 3783 C C . VAL B 1 179 ? 0.556 17.033 13.474 1 98.92 179 VAL B C 1
ATOM 3785 O O . VAL B 1 179 ? 0.18 17.495 12.394 1 98.92 179 VAL B O 1
ATOM 3788 N N . SER B 1 180 ? -0.282 16.624 14.362 1 98.68 180 SER B N 1
ATOM 3789 C CA . SER B 1 180 ? -1.721 16.56 14.125 1 98.68 180 SER B CA 1
ATOM 3790 C C . SER B 1 180 ? -2.503 16.76 15.419 1 98.68 180 SER B C 1
ATOM 3792 O O . SER B 1 180 ? -1.918 16.811 16.502 1 98.68 180 SER B O 1
ATOM 3794 N N . ALA B 1 181 ? -3.776 16.925 15.275 1 97.66 181 ALA B N 1
ATOM 3795 C CA . ALA B 1 181 ? -4.657 16.972 16.439 1 97.66 181 ALA B CA 1
ATOM 3796 C C . ALA B 1 181 ? -5.031 15.567 16.902 1 97.66 181 ALA B C 1
ATOM 3798 O O . ALA B 1 181 ? -6.14 15.343 17.392 1 97.66 181 ALA B O 1
ATOM 3799 N N . GLY B 1 182 ? -4.111 14.647 16.649 1 97.27 182 GLY B N 1
ATOM 3800 C CA . GLY B 1 182 ? -4.356 13.243 16.936 1 97.27 182 GLY B CA 1
ATOM 3801 C C . GLY B 1 182 ? -4.944 12.487 15.759 1 97.27 182 GLY B C 1
ATOM 3802 O O . GLY B 1 182 ? -4.462 12.61 14.631 1 97.27 182 GLY B O 1
ATOM 3803 N N . VAL B 1 183 ? -5.878 11.652 16.106 1 96.68 183 VAL B N 1
ATOM 3804 C CA . VAL B 1 183 ? -6.598 10.823 15.145 1 96.68 183 VAL B CA 1
ATOM 3805 C C . VAL B 1 183 ? -8.003 11.383 14.93 1 96.68 183 VAL B C 1
ATOM 3807 O O . VAL B 1 183 ? -8.657 11.818 15.88 1 96.68 183 VAL B O 1
ATOM 3810 N N . LYS B 1 184 ? -8.46 11.312 13.681 1 93.92 184 LYS B N 1
ATOM 3811 C CA . LYS B 1 184 ? -9.799 11.818 13.395 1 93.92 184 LYS B CA 1
ATOM 3812 C C . LYS B 1 184 ? -10.842 11.145 14.282 1 93.92 184 LYS B C 1
ATOM 3814 O O . LYS B 1 184 ? -10.82 9.925 14.459 1 93.92 184 LYS B O 1
ATOM 3819 N N . SER B 1 185 ? -11.741 11.925 14.817 1 90.84 185 SER B N 1
ATOM 3820 C CA . SER B 1 185 ? -12.677 11.498 15.851 1 90.84 185 SER B CA 1
ATOM 3821 C C . SER B 1 185 ? -13.649 10.45 15.319 1 90.84 185 SER B C 1
ATOM 3823 O O . SER B 1 185 ? -14.256 9.708 16.094 1 90.84 185 SER B O 1
ATOM 3825 N N . ILE B 1 186 ? -13.827 10.387 14.069 1 91.54 186 ILE B N 1
ATOM 3826 C CA . ILE B 1 186 ? -14.758 9.449 13.45 1 91.54 186 ILE B CA 1
ATOM 3827 C C . ILE B 1 186 ? -14.171 8.04 13.486 1 91.54 186 ILE B C 1
ATOM 3829 O O . IL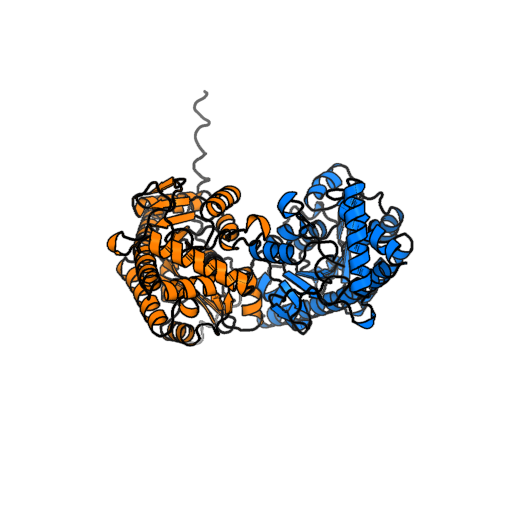E B 1 186 ? -14.852 7.068 13.149 1 91.54 186 ILE B O 1
ATOM 3833 N N . LEU B 1 187 ? -12.967 7.918 13.908 1 95.91 187 LEU B N 1
ATOM 3834 C CA . LEU B 1 187 ? -12.243 6.652 13.893 1 95.91 187 LEU B CA 1
ATOM 3835 C C . LEU B 1 187 ? -12.176 6.048 15.292 1 95.91 187 LEU B C 1
ATOM 3837 O O . LEU B 1 187 ? -12.694 6.629 16.249 1 95.91 187 LEU B O 1
ATOM 3841 N N . ASP B 1 188 ? -11.655 4.835 15.415 1 95.92 188 ASP B N 1
ATOM 3842 C CA . ASP B 1 188 ? -11.468 4.124 16.676 1 95.92 188 ASP B CA 1
ATOM 3843 C C . ASP B 1 188 ? -10.104 4.438 17.287 1 95.92 188 ASP B C 1
ATOM 3845 O O . ASP B 1 188 ? -9.108 3.787 16.965 1 95.92 188 ASP B O 1
ATOM 3849 N N . ILE B 1 189 ? -10.073 5.378 18.245 1 96.74 189 ILE B N 1
ATOM 3850 C CA . ILE B 1 189 ? -8.823 5.932 18.752 1 96.74 189 ILE B CA 1
ATOM 3851 C C . ILE B 1 189 ? -8.081 4.873 19.565 1 96.74 189 ILE B C 1
ATOM 3853 O O . ILE B 1 189 ? -6.888 4.643 19.354 1 96.74 189 ILE B O 1
ATOM 3857 N N . PRO B 1 190 ? -8.752 4.077 20.511 1 97.26 190 PRO B N 1
ATOM 3858 C CA . PRO B 1 190 ? -8.029 3.041 21.253 1 97.26 190 PRO B CA 1
ATOM 3859 C C . PRO B 1 190 ? -7.373 2.009 20.337 1 97.26 190 PRO B C 1
ATOM 3861 O O . PRO B 1 190 ? -6.207 1.659 20.532 1 97.26 190 PRO B O 1
ATOM 3864 N N . ARG B 1 191 ? -8.069 1.551 19.331 1 97.75 191 ARG B N 1
ATOM 3865 C CA . ARG B 1 191 ? -7.509 0.559 18.419 1 97.75 191 ARG B CA 1
ATOM 3866 C C . ARG B 1 191 ? -6.384 1.158 17.582 1 97.75 191 ARG B C 1
ATOM 3868 O O . ARG B 1 191 ? -5.416 0.471 17.25 1 97.75 191 ARG B O 1
ATOM 3875 N N . THR B 1 192 ? -6.539 2.433 17.242 1 98.45 192 THR B N 1
ATOM 3876 C CA . THR B 1 192 ? -5.495 3.11 16.479 1 98.45 192 THR B CA 1
ATOM 3877 C C . THR B 1 192 ? -4.199 3.182 17.282 1 98.45 192 THR B C 1
ATOM 3879 O O . THR B 1 192 ? -3.121 2.904 16.755 1 98.45 192 THR B O 1
ATOM 3882 N N . LEU B 1 193 ? -4.292 3.472 18.539 1 98.37 193 LEU B N 1
ATOM 3883 C CA . LEU B 1 193 ? -3.11 3.563 19.39 1 98.37 193 LEU B CA 1
ATOM 3884 C C . LEU B 1 193 ? -2.436 2.202 19.531 1 98.37 193 LEU B C 1
ATOM 3886 O O . LEU B 1 193 ? -1.207 2.109 19.509 1 98.37 193 LEU B O 1
ATOM 3890 N N . GLU B 1 194 ? -3.202 1.145 19.685 1 98.08 194 GLU B N 1
ATOM 3891 C CA . GLU B 1 194 ? -2.647 -0.203 19.748 1 98.08 194 GLU B CA 1
ATOM 3892 C C . GLU B 1 194 ? -1.933 -0.569 18.45 1 98.08 194 GLU B C 1
ATOM 3894 O O . GLU B 1 194 ? -0.863 -1.181 18.474 1 98.08 194 GLU B O 1
ATOM 3899 N N . TYR B 1 195 ? -2.57 -0.21 17.389 1 98.29 195 TYR B N 1
ATOM 3900 C CA . TYR B 1 195 ? -1.974 -0.508 16.091 1 98.29 195 TYR B CA 1
ATOM 3901 C C . TYR B 1 195 ? -0.658 0.238 15.911 1 98.29 195 TYR B C 1
ATOM 3903 O O . TYR B 1 195 ? 0.31 -0.316 15.386 1 98.29 195 TYR B O 1
ATOM 3911 N N . LEU B 1 196 ? -0.624 1.495 16.319 1 98.41 196 LEU B N 1
ATOM 3912 C CA . LEU B 1 196 ? 0.604 2.28 16.238 1 98.41 196 LEU B CA 1
ATOM 3913 C C . LEU B 1 196 ? 1.706 1.652 17.084 1 98.41 196 LEU B C 1
ATOM 3915 O O . LEU B 1 196 ? 2.87 1.631 16.678 1 98.41 196 LEU B O 1
ATOM 3919 N N . GLU B 1 197 ? 1.373 1.156 18.245 1 97.9 197 GLU B N 1
ATOM 3920 C CA . GLU B 1 197 ? 2.348 0.44 19.064 1 97.9 197 GLU B CA 1
ATOM 3921 C C . GLU B 1 197 ? 2.908 -0.77 18.323 1 97.9 197 GLU B C 1
ATOM 3923 O O . GLU B 1 197 ? 4.119 -1.003 18.33 1 97.9 197 GLU B O 1
ATOM 3928 N N . THR B 1 198 ? 2.032 -1.535 17.711 1 97.31 198 THR B N 1
ATOM 3929 C CA . THR B 1 198 ? 2.436 -2.701 16.934 1 97.31 198 THR B CA 1
ATOM 3930 C C . THR B 1 198 ? 3.409 -2.303 15.828 1 97.31 198 THR B C 1
ATOM 3932 O O . THR B 1 198 ? 4.368 -3.025 15.548 1 97.31 198 THR B O 1
ATOM 3935 N N . GLN B 1 199 ? 3.234 -1.126 15.233 1 97.54 199 GLN B N 1
ATOM 3936 C CA . GLN B 1 199 ? 4.066 -0.645 14.135 1 97.54 199 GLN B CA 1
ATOM 3937 C C . GLN B 1 199 ? 5.353 -0.013 14.655 1 97.54 199 GLN B C 1
ATOM 3939 O O . GLN B 1 199 ? 6.187 0.446 13.871 1 97.54 199 GLN B O 1
ATOM 3944 N N . GLY B 1 200 ? 5.493 0.148 16.009 1 97.37 200 GLY B N 1
ATOM 3945 C CA . GLY B 1 200 ? 6.702 0.712 16.59 1 97.37 200 GLY B CA 1
ATOM 3946 C C . GLY B 1 200 ? 6.786 2.219 16.446 1 97.37 200 GLY B C 1
ATOM 3947 O O . GLY B 1 200 ? 7.88 2.777 16.332 1 97.37 200 GLY B O 1
ATOM 3948 N N . VAL B 1 201 ? 5.644 2.888 16.448 1 98.3 201 VAL B N 1
ATOM 3949 C CA . VAL B 1 201 ? 5.607 4.331 16.234 1 98.3 201 VAL B CA 1
ATOM 3950 C C . VAL B 1 201 ? 5.641 5.054 17.578 1 98.3 201 VAL B C 1
ATOM 3952 O O . VAL B 1 201 ? 4.888 4.712 18.493 1 98.3 201 VAL B O 1
ATOM 3955 N N . CYS B 1 202 ? 6.498 6.017 17.713 1 98.57 202 CYS B N 1
ATOM 3956 C CA . CYS B 1 202 ? 6.494 6.891 18.881 1 98.57 202 CYS B CA 1
ATOM 3957 C C . CYS B 1 202 ? 5.335 7.88 18.818 1 98.57 202 CYS B C 1
ATOM 3959 O O . CYS B 1 202 ? 5.194 8.616 17.84 1 98.57 202 CYS B O 1
ATOM 3961 N N . VAL B 1 203 ? 4.537 7.87 19.819 1 98.74 203 VAL B N 1
ATOM 3962 C CA . VAL B 1 203 ? 3.385 8.761 19.915 1 98.74 203 VAL B CA 1
ATOM 3963 C C . VAL B 1 203 ? 3.543 9.68 21.124 1 98.74 203 VAL B C 1
ATOM 3965 O O . VAL B 1 203 ? 3.635 9.211 22.261 1 98.74 203 VAL B O 1
ATOM 3968 N N . ALA B 1 204 ? 3.549 10.977 20.85 1 98.66 204 ALA B N 1
ATOM 3969 C CA . ALA B 1 204 ? 3.706 11.964 21.915 1 98.66 204 ALA B CA 1
ATOM 3970 C C . ALA B 1 204 ? 2.579 12.992 21.881 1 98.66 204 ALA B C 1
ATOM 3972 O O . ALA B 1 204 ? 2.158 13.426 20.806 1 98.66 204 ALA B O 1
ATOM 3973 N N . ALA B 1 205 ? 2.103 13.356 22.991 1 98.61 205 ALA B N 1
ATOM 3974 C CA . ALA B 1 205 ? 1.121 14.431 23.104 1 98.61 205 ALA B CA 1
ATOM 3975 C C . ALA B 1 205 ? 1.777 15.727 23.572 1 98.61 205 ALA B C 1
ATOM 3977 O O . ALA B 1 205 ? 2.659 15.707 24.434 1 98.61 205 ALA B O 1
ATOM 3978 N N . TYR B 1 206 ? 1.392 16.807 23.038 1 98.62 206 TYR B N 1
ATOM 3979 C CA . TYR B 1 206 ? 1.987 18.115 23.291 1 98.62 206 TYR B CA 1
ATOM 3980 C C . TYR B 1 206 ? 1.303 18.807 24.465 1 98.62 206 TYR B C 1
ATOM 3982 O O . TYR B 1 206 ? 0.129 19.175 24.378 1 98.62 206 TYR B O 1
ATOM 3990 N N . LYS B 1 207 ? 1.962 18.959 25.64 1 97.97 207 LYS B N 1
ATOM 3991 C CA . LYS B 1 207 ? 1.571 19.708 26.831 1 97.97 207 LYS B CA 1
ATOM 3992 C C . LYS B 1 207 ? 0.387 19.049 27.532 1 97.97 207 LYS B C 1
ATOM 3994 O O . LYS B 1 207 ? -0.464 19.734 28.102 1 97.97 207 LYS B O 1
ATOM 3999 N N . THR B 1 208 ? 0.22 17.756 27.342 1 97.43 208 THR B N 1
ATOM 4000 C CA . THR B 1 208 ? -0.858 17.011 27.982 1 97.43 208 THR B CA 1
ATOM 4001 C C . THR B 1 208 ? -0.483 15.539 28.133 1 97.43 208 THR B C 1
ATOM 4003 O O . THR B 1 208 ? 0.381 15.036 27.411 1 97.43 208 THR B O 1
ATOM 4006 N N . ASP B 1 209 ? -1.083 14.856 29.055 1 97.18 209 ASP B N 1
ATOM 4007 C CA . ASP B 1 209 ? -0.923 13.418 29.244 1 97.18 209 ASP B CA 1
ATOM 4008 C C . ASP B 1 209 ? -2.044 12.645 28.553 1 97.18 209 ASP B C 1
ATOM 4010 O O . ASP B 1 209 ? -2.01 11.414 28.492 1 97.18 209 ASP B O 1
ATOM 4014 N N . GLU B 1 210 ? -2.94 13.417 28.041 1 96.45 210 GLU B N 1
ATOM 4015 C CA . GLU B 1 210 ? -4.103 12.84 27.374 1 96.45 210 GLU B CA 1
ATOM 4016 C C . GLU B 1 210 ? -3.957 12.902 25.857 1 96.45 210 GLU B C 1
ATOM 4018 O O . GLU B 1 210 ? -3.53 13.922 25.31 1 96.45 210 GLU B O 1
ATOM 4023 N N . PHE B 1 211 ? -4.273 11.715 25.244 1 97.6 211 PHE B N 1
ATOM 4024 C CA . PHE B 1 211 ? -4.263 11.734 23.786 1 97.6 211 PHE B CA 1
ATOM 4025 C C . PHE B 1 211 ? -5.475 12.484 23.246 1 97.6 211 PHE B C 1
ATOM 4027 O O . PHE B 1 211 ? -6.613 12.176 23.605 1 97.6 211 PHE B O 1
ATOM 4034 N N . PRO B 1 212 ? -5.302 13.511 22.426 1 96.18 212 PRO B N 1
ATOM 4035 C CA . PRO B 1 212 ? -6.442 14.295 21.946 1 96.18 212 PRO B CA 1
ATOM 4036 C C . PRO B 1 212 ? -7.26 13.56 20.887 1 96.18 212 PRO B C 1
ATOM 4038 O O . PRO B 1 212 ? -6.762 12.624 20.256 1 96.18 212 PRO B O 1
ATOM 4041 N N . ALA B 1 213 ? -8.503 13.998 20.717 1 93.69 213 ALA B N 1
ATOM 4042 C CA . ALA B 1 213 ? -9.454 13.39 19.79 1 93.69 213 ALA B CA 1
ATOM 4043 C C . ALA B 1 213 ? -9.919 14.398 18.742 1 93.69 213 ALA B C 1
ATOM 4045 O O . ALA B 1 213 ? -11.12 14.629 18.585 1 93.69 213 ALA B O 1
ATOM 4046 N N . PHE B 1 214 ? -9.021 14.907 18.005 1 94.86 214 PHE B N 1
ATOM 4047 C CA . PHE B 1 214 ? -9.264 15.75 16.841 1 94.86 214 PHE B CA 1
ATOM 4048 C C . PHE B 1 214 ? -10.091 16.972 17.221 1 94.86 214 PHE B C 1
ATOM 4050 O O . PHE B 1 214 ? -9.541 18.003 17.615 1 94.86 214 PHE B O 1
ATOM 4057 N N . PHE B 1 215 ? -11.428 16.861 17.523 1 92.35 215 PHE B N 1
ATOM 4058 C CA . PHE B 1 215 ? -12.307 17.987 17.814 1 92.35 215 PHE B CA 1
ATOM 4059 C C . PHE B 1 215 ? -12.336 18.277 19.31 1 92.35 215 PHE B C 1
ATOM 4061 O O . PHE B 1 215 ? -12.908 19.28 19.742 1 92.35 215 PHE B O 1
ATOM 4068 N N . THR B 1 216 ? -11.724 17.439 20.064 1 91.09 216 THR B N 1
ATOM 4069 C CA . THR B 1 216 ? -11.687 17.59 21.514 1 91.09 216 THR B CA 1
ATOM 4070 C C . THR B 1 216 ? -10.29 17.296 22.054 1 91.09 216 THR B C 1
ATOM 4072 O O . THR B 1 216 ? -9.597 16.411 21.547 1 91.09 216 THR B O 1
ATOM 4075 N N . PRO B 1 217 ? -9.957 18 23.091 1 92.53 217 PRO B N 1
ATOM 4076 C CA . PRO B 1 217 ? -8.623 17.763 23.649 1 92.53 217 PRO B CA 1
ATOM 4077 C C . PRO B 1 217 ? -8.521 16.433 24.391 1 92.53 217 PRO B C 1
ATOM 4079 O O . PRO B 1 217 ? -7.419 15.996 24.734 1 92.53 217 PRO B O 1
ATOM 4082 N N . ILE B 1 218 ? -9.699 15.759 24.506 1 90.59 218 ILE B N 1
ATOM 4083 C CA . ILE B 1 218 ? -9.737 14.558 25.332 1 90.59 218 ILE B CA 1
ATOM 4084 C C . ILE B 1 218 ? -10.364 13.409 24.545 1 90.59 218 ILE B C 1
ATOM 4086 O O . ILE B 1 218 ? -11.407 13.58 23.91 1 90.59 218 ILE B O 1
ATOM 4090 N N . SER B 1 219 ? -9.714 12.223 24.581 1 91.82 219 SER B N 1
ATOM 4091 C CA . SER B 1 219 ? -10.248 11.036 23.923 1 91.82 219 SER B CA 1
ATOM 4092 C C . SER B 1 219 ? -10.604 9.955 24.938 1 91.82 219 SER B C 1
ATOM 4094 O O . SER B 1 219 ? -11.298 8.991 24.608 1 91.82 219 SER B O 1
ATOM 4096 N N . GLY B 1 220 ? -10.142 10.137 26.172 1 92.97 220 GLY B N 1
ATOM 4097 C CA . GLY B 1 220 ? -10.264 9.097 27.181 1 92.97 220 GLY B CA 1
ATOM 4098 C C . GLY B 1 220 ? -9.09 8.137 27.195 1 92.97 220 GLY B C 1
ATOM 4099 O O . GLY B 1 220 ? -9.042 7.218 28.015 1 92.97 220 GLY B O 1
ATOM 4100 N N . CYS B 1 221 ? -8.073 8.316 26.339 1 96.78 221 CYS B N 1
ATOM 4101 C CA . CYS B 1 221 ? -6.873 7.489 26.273 1 96.78 221 CYS B CA 1
ATOM 4102 C C . CYS B 1 221 ? -5.654 8.256 26.77 1 96.78 221 CYS B C 1
ATOM 4104 O O . CYS B 1 221 ? -5.51 9.449 26.494 1 96.78 221 CYS B O 1
ATOM 4106 N N . LYS B 1 222 ? -4.825 7.604 27.457 1 96.89 222 LYS B N 1
ATOM 4107 C CA . LYS B 1 222 ? -3.555 8.191 27.875 1 96.89 222 LYS B CA 1
ATOM 4108 C C . LYS B 1 222 ? -2.554 8.213 26.723 1 96.89 222 LYS B C 1
ATOM 4110 O O . LYS B 1 222 ? -2.46 7.251 25.958 1 96.89 222 LYS B O 1
ATOM 4115 N N . ALA B 1 223 ? -1.877 9.317 26.618 1 96.46 223 ALA B N 1
ATOM 4116 C CA . ALA B 1 223 ? -0.807 9.376 25.625 1 96.46 223 ALA B CA 1
ATOM 4117 C C . ALA B 1 223 ? 0.403 8.561 26.073 1 96.46 223 ALA B C 1
ATOM 4119 O O . ALA B 1 223 ? 0.759 8.565 27.253 1 96.46 223 ALA B O 1
ATOM 4120 N N . PRO B 1 224 ? 1.074 7.854 25.173 1 95.84 224 PRO B N 1
ATOM 4121 C CA . PRO B 1 224 ? 2.253 7.065 25.541 1 95.84 224 PRO B CA 1
ATOM 4122 C C . PRO B 1 224 ? 3.383 7.922 26.106 1 95.84 224 PRO B C 1
ATOM 4124 O O . PRO B 1 224 ? 4.114 7.477 26.995 1 95.84 224 PRO B O 1
ATOM 4127 N N . CYS B 1 225 ? 3.564 9.117 25.512 1 96.78 225 CYS B N 1
ATOM 4128 C CA . CYS B 1 225 ? 4.571 10.055 25.994 1 96.78 225 CYS B CA 1
ATOM 4129 C C . CYS B 1 225 ? 4.068 11.49 25.903 1 96.78 225 CYS B C 1
ATOM 4131 O O . CYS B 1 225 ? 3.088 11.766 25.209 1 96.78 225 CYS B O 1
ATOM 4133 N N . ARG B 1 226 ? 4.746 12.354 26.638 1 97.86 226 ARG B N 1
ATOM 4134 C CA . ARG B 1 226 ? 4.429 13.778 26.661 1 97.86 226 ARG B CA 1
ATOM 4135 C C . ARG B 1 226 ? 5.642 14.615 26.268 1 97.86 226 ARG B C 1
ATOM 4137 O O . ARG B 1 226 ? 6.774 14.284 26.627 1 97.86 226 ARG B O 1
ATOM 4144 N N . ILE B 1 227 ? 5.391 15.638 25.516 1 97.97 227 ILE B N 1
ATOM 4145 C CA . ILE B 1 227 ? 6.377 16.676 25.237 1 97.97 227 ILE B CA 1
ATOM 4146 C C . ILE B 1 227 ? 5.777 18.049 25.532 1 97.97 227 ILE B C 1
ATOM 4148 O O . ILE B 1 227 ? 4.571 18.254 25.374 1 97.97 227 ILE B O 1
ATOM 4152 N N . ASP B 1 228 ? 6.653 19.025 25.811 1 98.34 228 ASP B N 1
ATOM 4153 C CA . ASP B 1 228 ? 6.067 20.239 26.369 1 98.34 228 ASP B CA 1
ATOM 4154 C C . ASP B 1 228 ? 6.483 21.47 25.567 1 98.34 228 ASP B C 1
ATOM 4156 O O . ASP B 1 228 ? 5.878 22.536 25.695 1 98.34 228 ASP B O 1
ATOM 4160 N N . THR B 1 229 ? 7.559 21.358 24.791 1 98.49 229 THR B N 1
ATOM 4161 C CA . THR B 1 229 ? 8.046 22.515 24.047 1 98.49 229 THR B CA 1
ATOM 4162 C C . THR B 1 229 ? 8.418 22.122 22.62 1 98.49 229 THR B C 1
ATOM 4164 O O . THR B 1 229 ? 8.632 20.943 22.33 1 98.49 229 THR B O 1
ATOM 4167 N N . PRO B 1 230 ? 8.434 23.117 21.743 1 98.46 230 PRO B N 1
ATOM 4168 C CA . PRO B 1 230 ? 8.939 22.849 20.394 1 98.46 230 PRO B CA 1
ATOM 4169 C C . PRO B 1 230 ? 10.355 22.278 20.397 1 98.46 230 PRO B C 1
ATOM 4171 O O . PRO B 1 230 ? 10.696 21.46 19.539 1 98.46 230 PRO B O 1
ATOM 4174 N N . GLU B 1 231 ? 11.156 22.664 21.342 1 98.37 231 GLU B N 1
ATOM 4175 C CA . GLU B 1 231 ? 12.512 22.139 21.469 1 98.37 231 GLU B CA 1
ATOM 4176 C C . GLU B 1 231 ? 12.498 20.656 21.831 1 98.37 231 GLU B C 1
ATOM 4178 O O . GLU B 1 231 ? 13.335 19.888 21.353 1 98.37 231 GLU B O 1
ATOM 4183 N N . ASP B 1 232 ? 11.574 20.295 22.705 1 98.45 232 ASP B N 1
ATOM 4184 C CA . ASP B 1 232 ? 11.407 18.878 23.014 1 98.45 232 ASP B CA 1
ATOM 4185 C C . ASP B 1 232 ? 11.063 18.079 21.76 1 98.45 232 ASP B C 1
ATOM 4187 O O . ASP B 1 232 ? 11.582 16.98 21.555 1 98.45 232 ASP B O 1
ATOM 4191 N N . CYS B 1 233 ? 10.149 18.651 20.961 1 98.39 233 CYS B N 1
ATOM 4192 C CA . CYS B 1 233 ? 9.796 18.021 19.694 1 98.39 233 CYS B CA 1
ATOM 4193 C C . CYS B 1 233 ? 11.029 17.822 18.822 1 98.39 233 CYS B C 1
ATOM 4195 O O . CYS B 1 233 ? 11.238 16.738 18.273 1 98.39 233 CYS B O 1
ATOM 4197 N N . ALA B 1 234 ? 11.791 18.86 18.724 1 98.54 234 ALA B N 1
ATOM 4198 C CA . ALA B 1 234 ? 12.992 18.839 17.893 1 98.54 234 ALA B CA 1
ATOM 4199 C C . ALA B 1 234 ? 13.964 17.759 18.361 1 98.54 234 ALA B C 1
ATOM 4201 O O . ALA B 1 234 ? 14.523 17.023 17.544 1 98.54 234 ALA B O 1
ATOM 4202 N N . ARG B 1 235 ? 14.206 17.634 19.678 1 98.16 235 ARG B N 1
ATOM 4203 C CA . ARG B 1 235 ? 15.117 16.633 20.224 1 98.16 235 ARG B CA 1
ATOM 4204 C C . ARG B 1 235 ? 14.612 15.222 19.944 1 98.16 235 ARG B C 1
ATOM 4206 O O . ARG B 1 235 ? 15.4 14.322 19.646 1 98.16 235 ARG B O 1
ATOM 4213 N N . LEU B 1 236 ? 13.34 15.095 20.093 1 98.05 236 LEU B N 1
ATOM 4214 C CA . LEU B 1 236 ? 12.724 13.802 19.816 1 98.05 236 LEU B CA 1
ATOM 4215 C C . LEU B 1 236 ? 12.948 13.393 18.364 1 98.05 236 LEU B C 1
ATOM 4217 O O . LEU B 1 236 ? 13.359 12.263 18.089 1 98.05 236 LEU B O 1
ATOM 4221 N N . ILE B 1 237 ? 12.678 14.288 17.477 1 98.34 237 ILE B N 1
ATOM 4222 C CA . ILE B 1 237 ? 12.823 14.034 16.048 1 98.34 237 ILE B CA 1
ATOM 4223 C C . ILE B 1 237 ? 14.29 13.769 15.717 1 98.34 237 ILE B C 1
ATOM 4225 O O . ILE B 1 237 ? 14.609 12.819 14.999 1 98.34 237 ILE B O 1
ATOM 4229 N N . ASP B 1 238 ? 15.143 14.554 16.24 1 97.56 238 ASP B N 1
ATOM 4230 C CA . ASP B 1 238 ? 16.575 14.411 15.998 1 97.56 238 ASP B CA 1
ATOM 4231 C C . ASP B 1 238 ? 17.08 13.052 16.477 1 97.56 238 ASP B C 1
ATOM 4233 O O . ASP B 1 238 ? 17.886 12.409 15.8 1 97.56 238 ASP B O 1
ATOM 4237 N N . GLY B 1 239 ? 16.673 12.657 17.686 1 97.02 239 GLY B N 1
ATOM 4238 C CA . GLY B 1 239 ? 17.048 11.348 18.196 1 97.02 239 GLY B CA 1
ATOM 4239 C C . GLY B 1 239 ? 16.616 10.209 17.292 1 97.02 239 GLY B C 1
ATOM 4240 O O . GLY B 1 239 ? 17.389 9.282 17.04 1 97.02 239 GLY B O 1
ATOM 4241 N N . ASN B 1 240 ? 15.441 10.323 16.792 1 97.5 240 ASN B N 1
ATOM 4242 C CA . ASN B 1 240 ? 14.905 9.311 15.888 1 97.5 240 ASN B CA 1
ATOM 4243 C C . ASN B 1 240 ? 15.727 9.213 14.606 1 97.5 240 ASN B C 1
ATOM 4245 O O . ASN B 1 240 ? 16.026 8.113 14.138 1 97.5 240 ASN B O 1
ATOM 4249 N N . LEU B 1 241 ? 15.999 10.323 14.064 1 95.96 241 LEU B N 1
ATOM 4250 C CA . LEU B 1 241 ? 16.734 10.39 12.805 1 95.96 241 LEU B CA 1
ATOM 4251 C C . LEU B 1 241 ? 18.179 9.939 12.995 1 95.96 241 LEU B C 1
ATOM 4253 O O . LEU B 1 241 ? 18.707 9.176 12.184 1 95.96 241 LEU B O 1
ATOM 4257 N N . LYS B 1 242 ? 18.837 10.321 14.047 1 94.68 242 LYS B N 1
ATOM 4258 C CA . LYS B 1 242 ? 20.236 9.993 14.308 1 94.68 242 LYS B CA 1
ATOM 4259 C C . LYS B 1 242 ? 20.418 8.494 14.527 1 94.68 242 LYS B C 1
ATOM 4261 O O . LYS B 1 242 ? 21.442 7.925 14.144 1 94.68 242 LYS B O 1
ATOM 4266 N N . LEU B 1 243 ? 19.455 7.901 15.127 1 96.65 243 LEU B N 1
ATOM 4267 C CA . LEU B 1 243 ? 19.522 6.465 15.377 1 96.65 243 LEU B CA 1
ATOM 4268 C C . LEU B 1 243 ? 19.067 5.679 14.152 1 96.65 243 LEU B C 1
ATOM 4270 O O . LEU B 1 243 ? 19.115 4.447 14.147 1 96.65 243 LEU B O 1
ATOM 4274 N N . ASN B 1 244 ? 18.591 6.406 13.168 1 95.36 244 ASN B N 1
ATOM 4275 C CA . ASN B 1 244 ? 18.112 5.794 11.933 1 95.36 244 ASN B CA 1
ATOM 4276 C C . ASN B 1 244 ? 17.035 4.747 12.207 1 95.36 244 ASN B C 1
ATOM 4278 O O . ASN B 1 244 ? 17.115 3.624 11.709 1 95.36 244 ASN B O 1
ATOM 4282 N N . LEU B 1 245 ? 16.109 4.999 13.077 1 94.07 245 LEU B N 1
ATOM 4283 C CA . LEU B 1 245 ? 15.067 4.061 13.479 1 94.07 245 LEU B CA 1
ATOM 4284 C C . LEU B 1 245 ? 14.093 3.808 12.333 1 94.07 245 LEU B C 1
ATOM 4286 O O . LEU B 1 245 ? 13.327 2.841 12.366 1 94.07 245 LEU B O 1
ATOM 4290 N N . GLN B 1 246 ? 14.03 4.543 11.282 1 93.26 246 GLN B N 1
ATOM 4291 C CA . GLN B 1 246 ? 13.301 4.359 10.032 1 93.26 246 GLN B CA 1
ATOM 4292 C C . GLN B 1 246 ? 11.793 4.369 10.268 1 93.26 246 GLN B C 1
ATOM 4294 O O . GLN B 1 246 ? 11.037 3.752 9.515 1 93.26 246 GLN B O 1
ATOM 4299 N N . SER B 1 247 ? 11.325 4.902 11.365 1 97 247 SER B N 1
ATOM 4300 C CA . SER B 1 247 ? 9.906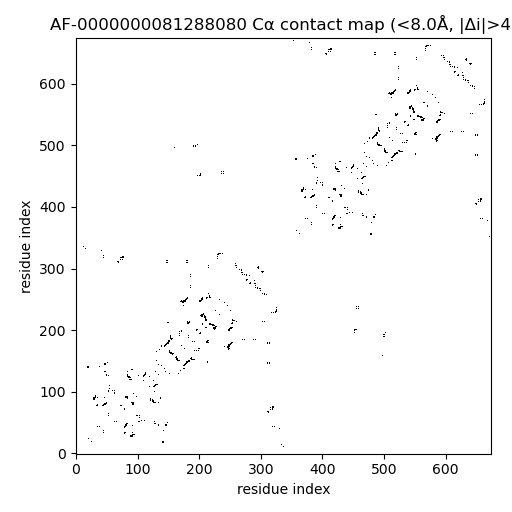 5.075 11.658 1 97 247 SER B CA 1
ATOM 4301 C C . SER B 1 247 ? 9.56 6.545 11.868 1 97 247 SER B C 1
ATOM 4303 O O . SER B 1 247 ? 10.442 7.364 12.134 1 97 247 SER B O 1
ATOM 4305 N N . GLY B 1 248 ? 8.291 6.866 11.697 1 98.13 248 GLY B N 1
ATOM 4306 C CA . GLY B 1 248 ? 7.801 8.205 11.982 1 98.13 248 GLY B CA 1
ATOM 4307 C C . GLY B 1 248 ? 7.479 8.423 13.448 1 98.13 248 GLY B C 1
ATOM 4308 O O . GLY B 1 248 ? 7.72 7.545 14.279 1 98.13 248 GLY B O 1
ATOM 4309 N N . ILE B 1 249 ? 7.114 9.647 13.768 1 98.79 249 ILE B N 1
ATOM 4310 C CA . ILE B 1 249 ? 6.645 10.076 15.081 1 98.79 249 ILE B CA 1
ATOM 4311 C C . ILE B 1 249 ? 5.298 10.782 14.943 1 98.79 249 ILE B C 1
ATOM 4313 O O . ILE B 1 249 ? 5.097 11.574 14.019 1 98.79 249 ILE B O 1
ATOM 4317 N N . LEU B 1 250 ? 4.423 10.424 15.788 1 98.9 250 LEU B N 1
ATOM 4318 C CA . LEU B 1 250 ? 3.173 11.174 15.854 1 98.9 250 LEU B CA 1
ATOM 4319 C C . LEU B 1 250 ? 3.185 12.147 17.029 1 98.9 250 LEU B C 1
ATOM 4321 O O . LEU B 1 250 ? 3.312 11.731 18.183 1 98.9 250 LEU B O 1
ATOM 4325 N N . ILE B 1 251 ? 3.15 13.383 16.735 1 98.87 251 ILE B N 1
ATOM 4326 C CA . ILE B 1 251 ? 3.015 14.431 17.741 1 98.87 251 ILE B CA 1
ATOM 4327 C C . ILE B 1 251 ? 1.577 14.944 17.762 1 98.87 251 ILE B C 1
ATOM 4329 O O . ILE B 1 251 ? 1.156 15.668 16.857 1 98.87 251 ILE B O 1
ATOM 4333 N N . ALA B 1 252 ? 0.872 14.596 18.777 1 98.81 252 ALA B N 1
ATOM 4334 C CA . ALA B 1 252 ? -0.54 14.948 18.903 1 98.81 252 ALA B CA 1
ATOM 4335 C C . ALA B 1 252 ? -0.714 16.246 19.685 1 98.81 252 ALA B C 1
ATOM 4337 O O . ALA B 1 252 ? -0.319 16.334 20.85 1 98.81 252 ALA B O 1
ATOM 4338 N N . VAL B 1 253 ? -1.322 17.211 19.028 1 98.64 253 VAL B N 1
ATOM 4339 C CA . VAL B 1 253 ? -1.527 18.535 19.606 1 98.64 253 VAL B CA 1
ATOM 4340 C C . VAL B 1 253 ? -3.012 18.754 19.883 1 98.64 253 VAL B C 1
ATOM 4342 O O . VAL B 1 253 ? -3.825 18.784 18.956 1 98.64 253 VAL B O 1
ATOM 4345 N N . PRO B 1 254 ? -3.364 18.934 21.101 1 97.5 254 PRO B N 1
ATOM 4346 C CA . PRO B 1 254 ? -4.781 19.168 21.387 1 97.5 254 PRO B CA 1
ATOM 4347 C C . PRO B 1 254 ? -5.298 20.471 20.784 1 97.5 254 PRO B C 1
ATOM 4349 O O . PRO B 1 254 ? -4.58 21.474 20.764 1 97.5 254 PRO B O 1
ATOM 4352 N N . ILE B 1 255 ? -6.507 20.429 20.324 1 96.15 255 ILE B N 1
ATOM 4353 C CA . ILE B 1 255 ? -7.15 21.657 19.87 1 96.15 255 ILE B CA 1
ATOM 4354 C C . ILE B 1 255 ? -7.268 22.639 21.034 1 96.15 255 ILE B C 1
ATOM 4356 O O . ILE B 1 255 ? -7.564 22.24 22.163 1 96.15 255 ILE B O 1
ATOM 4360 N N . PRO B 1 256 ? -7.005 23.896 20.757 1 94.4 256 PRO B N 1
ATOM 4361 C CA . PRO B 1 256 ? -7.194 24.87 21.834 1 94.4 256 PRO B CA 1
ATOM 4362 C C . PRO B 1 256 ? -8.607 24.845 22.412 1 94.4 256 PRO B C 1
ATOM 4364 O O . PRO B 1 256 ? -9.58 24.699 21.667 1 94.4 256 PRO B O 1
ATOM 4367 N N . GLN B 1 257 ? -8.68 25.024 23.618 1 90.29 257 GLN B N 1
ATOM 4368 C CA . GLN B 1 257 ? -9.937 24.906 24.349 1 90.29 257 GLN B CA 1
ATOM 4369 C C . GLN B 1 257 ? -11.003 25.827 23.763 1 90.29 257 GLN B C 1
ATOM 4371 O O . GLN B 1 257 ? -12.17 25.445 23.656 1 90.29 257 GLN B O 1
ATOM 4376 N N . LYS B 1 258 ? -10.656 26.975 23.368 1 89.82 258 LYS B N 1
ATOM 4377 C CA . LYS B 1 258 ? -11.591 27.982 22.875 1 89.82 258 LYS B CA 1
ATOM 4378 C C . LYS B 1 258 ? -12.212 27.554 21.549 1 89.82 258 LYS B C 1
ATOM 4380 O O . LYS B 1 258 ? -13.256 28.074 21.149 1 89.82 258 LYS B O 1
ATOM 4385 N N . HIS B 1 259 ? -11.608 26.642 20.899 1 89.11 259 HIS B N 1
ATOM 4386 C CA . HIS B 1 259 ? -12.094 26.222 19.59 1 89.11 259 HIS B CA 1
ATOM 4387 C C . HIS B 1 259 ? -12.688 24.818 19.647 1 89.11 259 HIS B C 1
ATOM 4389 O O . HIS B 1 259 ? -13.138 24.288 18.628 1 89.11 259 HIS B O 1
ATOM 4395 N N . SER B 1 260 ? -12.614 24.256 20.847 1 85.81 260 SER B N 1
ATOM 4396 C CA . SER B 1 260 ? -13.106 22.888 20.978 1 85.81 260 SER B CA 1
ATOM 4397 C C . SER B 1 260 ? -14.628 22.837 20.885 1 85.81 260 SER B C 1
ATOM 4399 O O . SER B 1 260 ? -15.316 23.72 21.399 1 85.81 260 SER B O 1
ATOM 4401 N N . ALA B 1 261 ? -15.099 22.037 19.991 1 74.33 261 ALA B N 1
ATOM 4402 C CA . ALA B 1 261 ? -16.54 21.806 19.934 1 74.33 261 ALA B CA 1
ATOM 4403 C C . ALA B 1 261 ? -17.006 20.951 21.109 1 74.33 261 ALA B C 1
ATOM 4405 O O . ALA B 1 261 ? -16.211 20.226 21.712 1 74.33 261 ALA B O 1
ATOM 4406 N N . SER B 1 262 ? -18.203 21.189 21.425 1 75.42 262 SER B N 1
ATOM 4407 C CA . SER B 1 262 ? -18.732 20.349 22.495 1 75.42 262 SER B CA 1
ATOM 4408 C C . SER B 1 262 ? -18.581 18.869 22.161 1 75.42 262 SER B C 1
ATOM 4410 O O . SER B 1 262 ? -19.092 18.403 21.14 1 75.42 262 SER B O 1
ATOM 4412 N N . GLY B 1 263 ? -17.778 18.287 22.879 1 74.27 263 GLY B N 1
ATOM 4413 C CA . GLY B 1 263 ? -17.483 16.875 22.691 1 74.27 263 GLY B CA 1
ATOM 4414 C C . GLY B 1 263 ? -18.726 16.025 22.509 1 74.27 263 GLY B C 1
ATOM 4415 O O . GLY B 1 263 ? -18.779 15.176 21.618 1 74.27 263 GLY B O 1
ATOM 4416 N N . ASN B 1 264 ? -19.705 16.355 23.256 1 81.23 264 ASN B N 1
ATOM 4417 C CA . ASN B 1 264 ? -20.931 15.565 23.216 1 81.23 264 ASN B CA 1
ATOM 4418 C C . ASN B 1 264 ? -21.694 15.778 21.912 1 81.23 264 ASN B C 1
ATOM 4420 O O . ASN B 1 264 ? -22.232 14.828 21.34 1 81.23 264 ASN B O 1
ATOM 4424 N N . MET B 1 265 ? -21.749 17.021 21.541 1 86.84 265 MET B N 1
ATOM 4425 C CA . MET B 1 265 ? -22.45 17.337 20.3 1 86.84 265 MET B CA 1
ATOM 4426 C C . MET B 1 265 ? -21.775 16.666 19.108 1 86.84 265 MET B C 1
ATOM 4428 O O . MET B 1 265 ? -22.449 16.101 18.245 1 86.84 265 MET B O 1
ATOM 4432 N N . ILE B 1 266 ? -20.521 16.697 19.109 1 87.08 266 ILE B N 1
ATOM 4433 C CA . ILE B 1 266 ? -19.763 16.125 18.001 1 87.08 266 ILE B CA 1
ATOM 4434 C C . ILE B 1 266 ? -19.889 14.604 18.02 1 87.08 266 ILE B C 1
ATOM 4436 O O . ILE B 1 266 ? -20.089 13.978 16.977 1 87.08 266 ILE B O 1
ATOM 4440 N N . GLU B 1 267 ? -19.814 14.073 19.197 1 86.89 267 GLU B N 1
ATOM 4441 C CA . GLU B 1 267 ? -19.901 12.621 19.313 1 86.89 267 GLU B CA 1
ATOM 4442 C C . GLU B 1 267 ? -21.255 12.108 18.831 1 86.89 267 GLU B C 1
ATOM 4444 O O . GLU B 1 267 ? -21.331 11.076 18.162 1 86.89 267 GLU B O 1
ATOM 4449 N N . SER B 1 268 ? -22.237 12.832 19.222 1 92.41 268 SER B N 1
ATOM 4450 C CA . SER B 1 268 ? -23.57 12.452 18.766 1 92.41 268 SER B CA 1
ATOM 4451 C C . SER B 1 268 ? -23.679 12.532 17.247 1 92.41 268 SER B C 1
ATOM 4453 O O . SER B 1 268 ? -24.259 11.648 16.613 1 92.41 268 SER B O 1
ATOM 4455 N N . ALA B 1 269 ? -23.145 13.562 16.734 1 94.56 269 ALA B N 1
ATOM 4456 C CA . ALA B 1 269 ? -23.146 13.739 15.285 1 94.56 269 ALA B CA 1
ATOM 4457 C C . ALA B 1 269 ? -22.361 12.626 14.596 1 94.56 269 ALA B C 1
ATOM 4459 O O . ALA B 1 269 ? -22.765 12.135 13.539 1 94.56 269 ALA B O 1
ATOM 4460 N N . ILE B 1 270 ? -21.287 12.193 15.164 1 92.24 270 ILE B N 1
ATOM 4461 C CA . ILE B 1 270 ? -20.437 11.143 14.611 1 92.24 270 ILE B CA 1
ATOM 4462 C C . ILE B 1 270 ? -21.201 9.822 14.586 1 92.24 270 ILE B C 1
ATOM 4464 O O . ILE B 1 270 ? -21.209 9.122 13.57 1 92.24 270 ILE B O 1
ATOM 4468 N N . GLN B 1 271 ? -21.857 9.563 15.668 1 93.28 271 GLN B N 1
ATOM 4469 C CA . GLN B 1 271 ? -22.614 8.318 15.749 1 93.28 271 GLN B CA 1
ATOM 4470 C C . GLN B 1 271 ? -23.712 8.272 14.691 1 93.28 271 GLN B C 1
ATOM 4472 O O . GLN B 1 271 ? -23.914 7.242 14.043 1 93.28 271 GLN B O 1
ATOM 4477 N N . GLN B 1 272 ? -24.364 9.363 14.572 1 95.75 272 GLN B N 1
ATOM 4478 C CA . GLN B 1 272 ? -25.41 9.435 13.557 1 95.75 272 GLN B CA 1
ATOM 4479 C C . GLN B 1 272 ? -24.83 9.272 12.155 1 95.75 272 GLN B C 1
ATOM 4481 O O . GLN B 1 272 ? -25.394 8.557 11.324 1 95.75 272 GLN B O 1
ATOM 4486 N N . ALA B 1 273 ? -23.724 9.942 11.927 1 95.64 273 ALA B N 1
ATOM 4487 C CA . ALA B 1 273 ? -23.08 9.871 10.618 1 95.64 273 ALA B CA 1
ATOM 4488 C C . ALA B 1 273 ? -22.629 8.447 10.304 1 95.64 273 ALA B C 1
ATOM 4490 O O . ALA B 1 273 ? -22.748 7.988 9.165 1 95.64 273 ALA B O 1
ATOM 4491 N N . ILE B 1 274 ? -22.119 7.748 11.271 1 93.48 274 ILE B N 1
ATOM 4492 C CA . ILE B 1 274 ? -21.653 6.377 11.098 1 93.48 274 ILE B CA 1
ATOM 4493 C C . ILE B 1 274 ? -22.83 5.474 10.736 1 93.48 274 ILE B C 1
ATOM 4495 O O . ILE B 1 274 ? -22.721 4.629 9.844 1 93.48 274 ILE B O 1
ATOM 4499 N N . GLN B 1 275 ? -23.911 5.641 11.434 1 94.65 275 GLN B N 1
ATOM 4500 C CA . GLN B 1 275 ? -25.111 4.863 11.145 1 94.65 275 GLN B CA 1
ATOM 4501 C C . GLN B 1 275 ? -25.594 5.105 9.718 1 94.65 275 GLN B C 1
ATOM 4503 O O . GLN B 1 275 ? -25.96 4.163 9.013 1 94.65 275 GLN B O 1
ATOM 4508 N N . GLU B 1 276 ? -25.584 6.325 9.335 1 95.89 276 GLU B N 1
ATOM 4509 C CA . GLU B 1 276 ? -26.02 6.677 7.986 1 95.89 276 GLU B CA 1
ATOM 4510 C C . GLU B 1 276 ? -25.08 6.095 6.934 1 95.89 276 GLU B C 1
ATOM 4512 O O . GLU B 1 276 ? -25.524 5.666 5.867 1 95.89 276 GLU B O 1
ATOM 4517 N N . ALA B 1 277 ? -23.763 6.147 7.225 1 93.6 277 ALA B N 1
ATOM 4518 C CA . ALA B 1 277 ? -22.793 5.556 6.308 1 93.6 277 ALA B CA 1
ATOM 4519 C C . ALA B 1 277 ? -23.071 4.07 6.098 1 93.6 277 ALA B C 1
ATOM 4521 O O . ALA B 1 277 ? -22.982 3.568 4.975 1 93.6 277 ALA B O 1
ATOM 4522 N N . ARG B 1 278 ? -23.383 3.423 7.127 1 90.99 278 ARG B N 1
ATOM 4523 C CA . ARG B 1 278 ? -23.698 2 7.058 1 90.99 278 ARG B CA 1
ATOM 4524 C C . ARG B 1 278 ? -24.959 1.757 6.236 1 90.99 278 ARG B C 1
ATOM 4526 O O . ARG B 1 278 ? -25.001 0.845 5.408 1 90.99 278 ARG B O 1
ATOM 4533 N N . GLU B 1 279 ? -25.969 2.554 6.464 1 94.01 279 GLU B N 1
ATOM 4534 C CA . GLU B 1 279 ? -27.238 2.423 5.754 1 94.01 279 GLU B CA 1
ATOM 4535 C C . GLU B 1 279 ? -27.06 2.662 4.257 1 94.01 279 GLU B C 1
ATOM 4537 O O . GLU B 1 279 ? -27.719 2.019 3.438 1 94.01 279 GLU B O 1
ATOM 4542 N N . ARG B 1 280 ? -26.184 3.487 3.96 1 94.07 280 ARG B N 1
ATOM 4543 C CA . ARG B 1 280 ? -25.955 3.853 2.566 1 94.07 280 ARG B CA 1
ATOM 4544 C C . ARG B 1 280 ? -24.834 3.017 1.958 1 94.07 280 ARG B C 1
ATOM 4546 O O . ARG B 1 280 ? -24.441 3.237 0.811 1 94.07 280 ARG B O 1
ATOM 4553 N N . ARG B 1 281 ? -24.185 2.115 2.686 1 90.11 281 ARG B N 1
ATOM 4554 C CA . ARG B 1 281 ? -23.137 1.195 2.254 1 90.11 281 ARG B CA 1
ATOM 4555 C C . ARG B 1 281 ? -21.922 1.955 1.732 1 90.11 281 ARG B C 1
ATOM 4557 O O . ARG B 1 281 ? -21.377 1.617 0.68 1 90.11 281 ARG B O 1
ATOM 4564 N N . VAL B 1 282 ? -21.663 3.109 2.424 1 89.62 282 VAL B N 1
ATOM 4565 C CA . VAL B 1 282 ? -20.434 3.844 2.142 1 89.62 282 VAL B CA 1
ATOM 4566 C C . VAL B 1 282 ? -19.258 3.175 2.85 1 89.62 282 VAL B C 1
ATOM 4568 O O . VAL B 1 282 ? -19.241 3.074 4.079 1 89.62 282 VAL B O 1
ATOM 4571 N N . THR B 1 283 ? -18.279 2.639 2.071 1 84.97 283 THR B N 1
ATOM 4572 C CA . THR B 1 283 ? -17.189 1.866 2.655 1 84.97 283 THR B CA 1
ATOM 4573 C C . THR B 1 283 ? -15.846 2.303 2.076 1 84.97 283 THR B C 1
ATOM 4575 O O . THR B 1 283 ? -15.798 3.101 1.138 1 84.97 283 THR B O 1
ATOM 4578 N N . GLY B 1 284 ? -14.781 1.908 2.755 1 82.7 284 GLY B N 1
ATOM 4579 C CA . GLY B 1 284 ? -13.441 2.112 2.227 1 82.7 284 GLY B CA 1
ATOM 4580 C C . GLY B 1 284 ? -13.006 3.565 2.25 1 82.7 284 GLY B C 1
A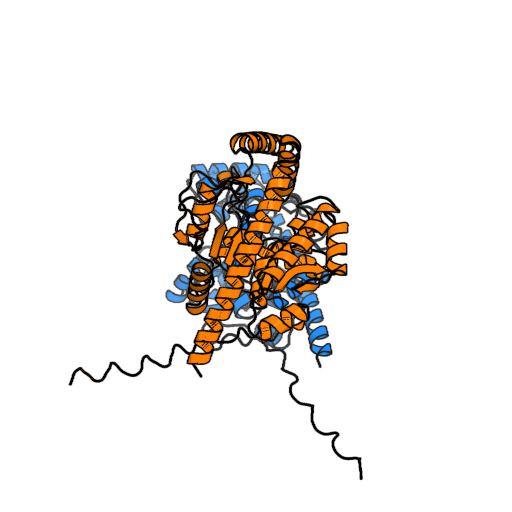TOM 4581 O O . GLY B 1 284 ? -13.25 4.277 3.226 1 82.7 284 GLY B O 1
ATOM 4582 N N . SER B 1 285 ? -12.393 3.963 1.181 1 82.66 285 SER B N 1
ATOM 4583 C CA . SER B 1 285 ? -11.744 5.269 1.117 1 82.66 285 SER B CA 1
ATOM 4584 C C . SER B 1 285 ? -12.771 6.393 1.031 1 82.66 285 SER B C 1
ATOM 4586 O O . SER B 1 285 ? -12.449 7.556 1.284 1 82.66 285 SER B O 1
ATOM 4588 N N . ALA B 1 286 ? -13.974 6.072 0.721 1 87.64 286 ALA B N 1
ATOM 4589 C CA . ALA B 1 286 ? -15.036 7.066 0.592 1 87.64 286 ALA B CA 1
ATOM 4590 C C . ALA B 1 286 ? -15.653 7.389 1.95 1 87.64 286 ALA B C 1
ATOM 4592 O O . ALA B 1 286 ? -16.365 8.385 2.095 1 87.64 286 ALA B O 1
ATOM 4593 N N . GLU B 1 287 ? -15.385 6.633 2.913 1 90.47 287 GLU B N 1
ATOM 4594 C CA . GLU B 1 287 ? -16.061 6.746 4.202 1 90.47 287 GLU B CA 1
ATOM 4595 C C . GLU B 1 287 ? -15.652 8.024 4.929 1 90.47 287 GLU B C 1
ATOM 4597 O O . GLU B 1 287 ? -16.506 8.762 5.425 1 90.47 287 GLU B O 1
ATOM 4602 N N . THR B 1 288 ? -14.408 8.346 4.97 1 90.53 288 THR B N 1
ATOM 4603 C CA . THR B 1 288 ? -13.918 9.477 5.749 1 90.53 288 THR B CA 1
ATOM 4604 C C . THR B 1 288 ? -14.466 10.791 5.199 1 90.53 288 THR B C 1
ATOM 4606 O O . THR B 1 288 ? -15.056 11.581 5.938 1 90.53 288 THR B O 1
ATOM 4609 N N . PRO B 1 289 ? -14.319 11.047 3.897 1 88.93 289 PRO B N 1
ATOM 4610 C CA . PRO B 1 289 ? -14.901 12.287 3.379 1 88.93 289 PRO B CA 1
ATOM 4611 C C . PRO B 1 289 ? -16.405 12.381 3.625 1 88.93 289 PRO B C 1
ATOM 4613 O O . PRO B 1 289 ? -16.916 13.456 3.947 1 88.93 289 PRO B O 1
ATOM 4616 N N . PHE B 1 290 ? -17.149 11.28 3.552 1 92.87 290 PHE B N 1
ATOM 4617 C CA . PHE B 1 290 ? -18.583 11.261 3.815 1 92.87 290 PHE B CA 1
ATOM 4618 C C . PHE B 1 290 ? -18.872 11.616 5.268 1 92.87 290 PHE B C 1
ATOM 4620 O O . PHE B 1 290 ? -19.721 12.465 5.549 1 92.87 290 PHE B O 1
ATOM 4627 N N . LEU B 1 291 ? -18.18 10.991 6.162 1 93.56 291 LEU B N 1
ATOM 4628 C CA . LEU B 1 291 ? -18.419 11.187 7.588 1 93.56 291 LEU B CA 1
ATOM 4629 C C . LEU B 1 291 ? -18.091 12.617 8.003 1 93.56 291 LEU B C 1
ATOM 4631 O O . LEU B 1 291 ? -18.856 13.246 8.738 1 93.56 291 LEU B O 1
ATOM 4635 N N . LEU B 1 292 ? -16.986 13.135 7.536 1 90.87 292 LEU B N 1
ATOM 4636 C CA . LEU B 1 292 ? -16.597 14.494 7.895 1 90.87 292 LEU B CA 1
ATOM 4637 C C . LEU B 1 292 ? -17.614 15.506 7.378 1 90.87 292 LEU B C 1
ATOM 4639 O O . LEU B 1 292 ? -17.979 16.444 8.09 1 90.87 292 LEU B O 1
ATOM 4643 N N . ALA B 1 293 ? -18.069 15.309 6.159 1 91.65 293 ALA B N 1
ATOM 4644 C CA . ALA B 1 293 ? -19.073 16.195 5.575 1 91.65 293 ALA B CA 1
ATOM 4645 C C . ALA B 1 293 ? -20.391 16.111 6.339 1 91.65 293 ALA B C 1
ATOM 4647 O O . ALA B 1 293 ? -21.019 17.134 6.621 1 91.65 293 ALA B O 1
ATOM 4648 N N . ARG B 1 294 ? -20.81 14.924 6.681 1 94.91 294 ARG B N 1
ATOM 4649 C CA . ARG B 1 294 ? -22.085 14.709 7.358 1 94.91 294 ARG B CA 1
ATOM 4650 C C . ARG B 1 294 ? -22.053 15.27 8.776 1 94.91 294 ARG B C 1
ATOM 4652 O O . ARG B 1 294 ? -23.023 15.881 9.229 1 94.91 294 ARG B O 1
ATOM 4659 N N . VAL B 1 295 ? -20.95 15.075 9.485 1 93.95 295 VAL B N 1
ATOM 4660 C CA . VAL B 1 295 ? -20.792 15.619 10.83 1 93.95 295 VAL B CA 1
ATOM 4661 C C . VAL B 1 295 ? -20.867 17.143 10.784 1 93.95 295 VAL B C 1
ATOM 4663 O O . VAL B 1 295 ? -21.472 17.769 11.658 1 93.95 295 VAL B O 1
ATOM 4666 N N . ASN B 1 296 ? -20.253 17.742 9.772 1 92.67 296 ASN B N 1
ATOM 4667 C CA . ASN B 1 296 ? -20.316 19.191 9.614 1 92.67 296 ASN B CA 1
ATOM 4668 C C . ASN B 1 296 ? -21.751 19.673 9.422 1 92.67 296 ASN B C 1
ATOM 4670 O O . ASN B 1 296 ? -22.164 20.664 10.026 1 92.67 296 ASN B O 1
ATOM 4674 N N . GLU B 1 297 ? -22.51 18.967 8.671 1 94.76 297 GLU B N 1
ATOM 4675 C CA . GLU B 1 297 ? -23.915 19.294 8.444 1 94.76 297 GLU B CA 1
ATOM 4676 C C . GLU B 1 297 ? -24.724 19.173 9.732 1 94.76 297 GLU B C 1
ATOM 4678 O O . GLU B 1 297 ? -25.504 20.067 10.068 1 94.76 297 GLU B O 1
ATOM 4683 N N . LEU B 1 298 ? -24.467 18.134 10.435 1 95.27 298 LEU B N 1
ATOM 4684 C CA . LEU B 1 298 ? -25.243 17.817 11.63 1 95.27 298 LEU B CA 1
ATOM 4685 C C . LEU B 1 298 ? -24.919 18.787 12.761 1 95.27 298 LEU B C 1
ATOM 4687 O O . LEU B 1 298 ? -25.735 18.991 13.662 1 95.27 298 LEU B O 1
ATOM 4691 N N . THR B 1 299 ? -23.743 19.39 12.683 1 93.99 299 THR B N 1
ATOM 4692 C CA . THR B 1 299 ? -23.323 20.276 13.763 1 93.99 299 THR B CA 1
ATOM 4693 C C . THR B 1 299 ? -23.482 21.738 13.356 1 93.99 299 THR B C 1
ATOM 4695 O O . THR B 1 299 ? -23.005 22.637 14.052 1 93.99 299 THR B O 1
ATOM 4698 N N . GLY B 1 300 ? -23.997 22.038 12.216 1 91.35 300 GLY B N 1
ATOM 4699 C CA . GLY B 1 300 ? -24.225 23.395 11.745 1 91.35 300 GLY B CA 1
ATOM 4700 C C . GLY B 1 300 ? -22.942 24.143 11.437 1 91.35 300 GLY B C 1
ATOM 4701 O O . GLY B 1 300 ? -22.85 25.35 11.669 1 91.35 300 GLY B O 1
ATOM 4702 N N . GLY B 1 301 ? -21.908 23.401 11.096 1 91.04 301 GLY B N 1
ATOM 4703 C CA . GLY B 1 301 ? -20.666 24.046 10.697 1 91.04 301 GLY B CA 1
ATOM 4704 C C . GLY B 1 301 ? -19.632 24.087 11.806 1 91.04 301 GLY B C 1
ATOM 4705 O O . GLY B 1 301 ? -18.478 24.452 11.573 1 91.04 301 GLY B O 1
ATOM 4706 N N . ALA B 1 302 ? -19.971 23.664 12.994 1 91.16 302 ALA B N 1
ATOM 4707 C CA . ALA B 1 302 ? -19.079 23.738 14.148 1 91.16 302 ALA B CA 1
ATOM 4708 C C . ALA B 1 302 ? -17.852 22.853 13.95 1 91.16 302 ALA B C 1
ATOM 4710 O O . ALA B 1 302 ? -16.744 23.218 14.353 1 91.16 302 ALA B O 1
ATOM 4711 N N . SER B 1 303 ? -18.069 21.752 13.414 1 91.63 303 SER B N 1
ATOM 4712 C CA . SER B 1 303 ? -16.947 20.84 13.217 1 91.63 303 SER B CA 1
ATOM 4713 C C . SER B 1 303 ? -15.955 21.396 12.2 1 91.63 303 SER B C 1
ATOM 4715 O O . SER B 1 303 ? -14.744 21.217 12.344 1 91.63 303 SER B O 1
ATOM 4717 N N . LEU B 1 304 ? -16.448 22.041 11.123 1 91.92 304 LEU B N 1
ATOM 4718 C CA . LEU B 1 304 ? -15.562 22.649 10.138 1 91.92 304 LEU B CA 1
ATOM 4719 C C . LEU B 1 304 ? -14.743 23.774 10.763 1 91.92 304 LEU B C 1
ATOM 4721 O O . LEU B 1 304 ? -13.542 23.889 10.508 1 91.92 304 LEU B O 1
ATOM 4725 N N . PHE B 1 305 ? -15.38 24.58 11.567 1 92.93 305 PHE B N 1
ATOM 4726 C CA . PHE B 1 305 ? -14.685 25.648 12.276 1 92.93 305 PHE B CA 1
ATOM 4727 C C . PHE B 1 305 ? -13.59 25.081 13.171 1 92.93 305 PHE B C 1
ATOM 4729 O O . PHE B 1 305 ? -12.474 25.603 13.203 1 92.93 305 PHE B O 1
ATOM 4736 N N . ALA B 1 306 ? -13.922 24.06 13.853 1 93.35 306 ALA B N 1
ATOM 4737 C CA . ALA B 1 306 ? -12.949 23.398 14.718 1 93.35 306 ALA B CA 1
ATOM 4738 C C . ALA B 1 306 ? -11.793 22.824 13.904 1 93.35 306 ALA B C 1
ATOM 4740 O O . ALA B 1 306 ? -10.633 22.913 14.313 1 93.35 306 ALA B O 1
ATOM 4741 N N . ASN B 1 307 ? -12.102 22.236 12.802 1 93.39 307 ASN B N 1
ATOM 4742 C CA . ASN B 1 307 ? -11.095 21.664 11.914 1 93.39 307 ASN B CA 1
ATOM 4743 C C . ASN B 1 307 ? -10.098 22.719 11.444 1 93.39 307 ASN B C 1
ATOM 4745 O O . ASN B 1 307 ? -8.89 22.476 11.431 1 93.39 307 ASN B O 1
ATOM 4749 N N . ILE B 1 308 ? -10.589 23.871 11.052 1 95.22 308 ILE B N 1
ATOM 4750 C CA . ILE B 1 308 ? -9.747 24.97 10.591 1 95.22 308 ILE B CA 1
ATOM 4751 C C . ILE B 1 308 ? -8.853 25.449 11.732 1 95.22 308 ILE B C 1
ATOM 4753 O O . ILE B 1 308 ? -7.651 25.649 11.545 1 95.22 308 ILE B O 1
ATOM 4757 N N . ALA B 1 309 ? -9.421 25.54 12.913 1 96.17 309 ALA B N 1
ATOM 4758 C CA . ALA B 1 309 ? -8.679 26.017 14.077 1 96.17 309 ALA B CA 1
ATOM 4759 C C . ALA B 1 309 ? -7.562 25.047 14.451 1 96.17 309 ALA B C 1
ATOM 4761 O O . ALA B 1 309 ? -6.447 25.467 14.77 1 96.17 309 ALA B O 1
ATOM 4762 N N . LEU B 1 310 ? -7.89 23.832 14.43 1 96.29 310 LEU B N 1
ATOM 4763 C CA . LEU B 1 310 ? -6.881 22.874 14.87 1 96.29 310 LEU B CA 1
ATOM 4764 C C . LEU B 1 310 ? -5.746 22.778 13.856 1 96.29 310 LEU B C 1
ATOM 4766 O O . LEU B 1 310 ? -4.583 22.617 14.234 1 96.29 310 LEU B O 1
ATOM 4770 N N . VAL B 1 311 ? -6.013 22.813 12.546 1 97.47 311 VAL B N 1
ATOM 4771 C CA . VAL B 1 311 ? -4.936 22.714 11.567 1 97.47 311 VAL B CA 1
ATOM 4772 C C . VAL B 1 311 ? -4.031 23.94 11.668 1 97.47 311 VAL B C 1
ATOM 4774 O O . VAL B 1 311 ? -2.812 23.834 11.511 1 97.47 311 VAL B O 1
ATOM 4777 N N . LYS B 1 312 ? -4.586 25.124 11.905 1 98.16 312 LYS B N 1
ATOM 4778 C CA . LYS B 1 312 ? -3.793 26.335 12.098 1 98.16 312 LYS B CA 1
ATOM 4779 C C . LYS B 1 312 ? -2.9 26.217 13.329 1 98.16 312 LYS B C 1
ATOM 4781 O O . LYS B 1 312 ? -1.731 26.607 13.294 1 98.16 312 LYS B O 1
ATOM 4786 N N . ASN B 1 313 ? -3.488 25.698 14.345 1 98.31 313 ASN B N 1
ATOM 4787 C CA . ASN B 1 313 ? -2.724 25.48 15.568 1 98.31 313 ASN B CA 1
ATOM 4788 C C . ASN B 1 313 ? -1.582 24.493 15.348 1 98.31 313 ASN B C 1
ATOM 4790 O O . ASN B 1 313 ? -0.461 24.72 15.809 1 98.31 313 ASN B O 1
ATOM 4794 N N . ASN B 1 314 ? -1.862 23.375 14.714 1 98.74 314 ASN B N 1
ATOM 4795 C CA . ASN B 1 314 ? -0.84 22.386 14.39 1 98.74 314 ASN B CA 1
ATOM 4796 C C . ASN B 1 314 ? 0.286 22.994 13.559 1 98.74 314 ASN B C 1
ATOM 4798 O O . ASN B 1 314 ? 1.456 22.664 13.755 1 98.74 314 ASN B O 1
ATOM 4802 N N . ALA B 1 315 ? -0.116 23.86 12.589 1 98.84 315 ALA B N 1
ATOM 4803 C CA . ALA B 1 315 ? 0.862 24.51 11.721 1 98.84 315 ALA B CA 1
ATOM 4804 C C . ALA B 1 315 ? 1.831 25.367 12.53 1 98.84 315 ALA B C 1
ATOM 4806 O O . ALA B 1 315 ? 3.035 25.37 12.266 1 98.84 315 ALA B O 1
ATOM 4807 N N . ALA B 1 316 ? 1.317 26.085 13.497 1 98.82 316 ALA B N 1
ATOM 4808 C CA . ALA B 1 316 ? 2.16 26.914 14.355 1 98.82 316 ALA B CA 1
ATOM 4809 C C . ALA B 1 316 ? 3.159 26.061 15.132 1 98.82 316 ALA B C 1
ATOM 4811 O O . ALA B 1 316 ? 4.359 26.343 15.129 1 98.82 316 ALA B O 1
ATOM 4812 N N . ILE B 1 317 ? 2.691 25.016 15.734 1 98.79 317 ILE B N 1
ATOM 4813 C CA . ILE B 1 317 ? 3.536 24.159 16.558 1 98.79 317 ILE B CA 1
ATOM 4814 C C . ILE B 1 317 ? 4.538 23.419 15.676 1 98.79 317 ILE B C 1
ATOM 4816 O O . ILE B 1 317 ? 5.715 23.303 16.025 1 98.79 317 ILE B O 1
ATOM 4820 N N . GLY B 1 318 ? 4.049 22.897 14.532 1 98.87 318 GLY B N 1
ATOM 4821 C CA . GLY B 1 318 ? 4.94 22.224 13.6 1 98.87 318 GLY B CA 1
ATOM 4822 C C . GLY B 1 318 ? 6.057 23.117 13.093 1 98.87 318 GLY B C 1
ATOM 4823 O O . GLY B 1 318 ? 7.208 22.685 12.995 1 98.87 318 GLY B O 1
ATOM 4824 N N . ALA B 1 319 ? 5.726 24.363 12.764 1 98.89 319 ALA B N 1
ATOM 4825 C CA . ALA B 1 319 ? 6.722 25.32 12.288 1 98.89 319 ALA B CA 1
ATOM 4826 C C . ALA B 1 319 ? 7.754 25.621 13.371 1 98.89 319 ALA B C 1
ATOM 4828 O O . ALA B 1 319 ? 8.956 25.663 13.097 1 98.89 319 ALA B O 1
ATOM 4829 N N . GLN B 1 320 ? 7.306 25.822 14.572 1 98.9 320 GLN B N 1
ATOM 4830 C CA . GLN B 1 320 ? 8.205 26.084 15.691 1 98.9 320 GLN B CA 1
ATOM 4831 C C . GLN B 1 320 ? 9.145 24.906 15.93 1 98.9 320 GLN B C 1
ATOM 4833 O O . GLN B 1 320 ? 10.333 25.096 16.195 1 98.9 320 GLN B O 1
ATOM 4838 N N . ALA B 1 321 ? 8.614 23.723 15.879 1 98.86 321 ALA B N 1
ATOM 4839 C CA . ALA B 1 321 ? 9.433 22.523 16.031 1 98.86 321 ALA B CA 1
ATOM 4840 C C . ALA B 1 321 ? 10.476 22.427 14.922 1 98.86 321 ALA B C 1
ATOM 4842 O O . ALA B 1 321 ? 11.623 22.048 15.171 1 98.86 321 ALA B O 1
ATOM 4843 N N . ALA B 1 322 ? 10.049 22.726 13.672 1 98.84 322 ALA B N 1
ATOM 4844 C CA . ALA B 1 322 ? 10.966 22.677 12.536 1 98.84 322 ALA B CA 1
ATOM 4845 C C . ALA B 1 322 ? 12.121 23.657 12.722 1 98.84 322 ALA B C 1
ATOM 4847 O O . ALA B 1 322 ? 13.275 23.325 12.441 1 98.84 322 ALA B O 1
ATOM 4848 N N . VAL B 1 323 ? 11.822 24.842 13.148 1 98.78 323 VAL B N 1
ATOM 4849 C CA . VAL B 1 323 ? 12.845 25.856 13.383 1 98.78 323 VAL B CA 1
ATOM 4850 C C . VAL B 1 323 ? 13.784 25.395 14.496 1 98.78 323 VAL B C 1
ATOM 4852 O O . VAL B 1 323 ? 15.004 25.533 14.384 1 98.78 323 VAL B O 1
ATOM 4855 N N . ALA B 1 324 ? 13.212 24.853 15.561 1 98.75 324 ALA B N 1
ATOM 4856 C CA . ALA B 1 324 ? 14.026 24.337 16.659 1 98.75 324 ALA B CA 1
ATOM 4857 C C . ALA B 1 324 ? 14.946 23.218 16.181 1 98.75 324 ALA B C 1
ATOM 4859 O O . ALA B 1 324 ? 16.101 23.132 16.603 1 98.75 324 ALA B O 1
ATOM 4860 N N . LEU B 1 325 ? 14.44 22.356 15.36 1 98.54 325 LEU B N 1
ATOM 4861 C CA . LEU B 1 325 ? 15.229 21.251 14.827 1 98.54 325 LEU B CA 1
ATOM 4862 C C . LEU B 1 325 ? 16.387 21.769 13.98 1 98.54 325 LEU B C 1
ATOM 4864 O O . LEU B 1 325 ? 17.507 21.262 14.075 1 98.54 325 LEU B O 1
ATOM 4868 N N . ALA B 1 326 ? 16.065 22.736 13.102 1 97.76 326 ALA B N 1
ATOM 4869 C CA . ALA B 1 326 ? 17.104 23.333 12.267 1 97.76 326 ALA B CA 1
ATOM 4870 C C . ALA B 1 326 ? 18.21 23.945 13.121 1 97.76 326 ALA B C 1
ATOM 4872 O O . ALA B 1 326 ? 19.395 23.806 12.807 1 97.76 326 ALA B O 1
ATOM 4873 N N . LYS B 1 327 ? 17.862 24.627 14.156 1 97.1 327 LYS B N 1
ATOM 4874 C CA . LYS B 1 327 ? 18.828 25.222 15.075 1 97.1 327 LYS B CA 1
ATOM 4875 C C . LYS B 1 327 ? 19.677 24.149 15.751 1 97.1 327 LYS B C 1
ATOM 4877 O O . LYS B 1 327 ? 20.89 24.309 15.894 1 97.1 327 LYS B O 1
ATOM 4882 N N . LEU B 1 328 ? 19.005 23.149 16.17 1 96.02 328 LEU B N 1
ATOM 4883 C CA . LEU B 1 328 ? 19.685 22.043 16.835 1 96.02 328 LEU B CA 1
ATOM 4884 C C . LEU B 1 328 ? 20.718 21.407 15.911 1 96.02 328 LEU B C 1
ATOM 4886 O O . LEU B 1 328 ? 21.825 21.077 16.344 1 96.02 328 LEU B O 1
ATOM 4890 N N . ARG B 1 329 ? 20.417 21.211 14.678 1 93.56 329 ARG B N 1
ATOM 4891 C CA . ARG B 1 329 ? 21.292 20.545 13.719 1 93.56 329 ARG B CA 1
ATOM 4892 C C . ARG B 1 329 ? 22.452 21.45 13.317 1 93.56 329 ARG B C 1
ATOM 4894 O O . ARG B 1 329 ? 23.549 20.969 13.024 1 93.56 329 ARG B O 1
ATOM 4901 N N . ARG B 1 330 ? 22.273 22.702 13.22 1 89.78 330 ARG B N 1
ATOM 4902 C CA . ARG B 1 330 ? 23.349 23.649 12.946 1 89.78 330 ARG B CA 1
ATOM 4903 C C . ARG B 1 330 ? 24.351 23.688 14.095 1 89.78 330 ARG B C 1
ATOM 4905 O O . ARG B 1 330 ? 25.555 23.827 13.87 1 89.78 330 ARG B O 1
ATOM 4912 N N . ALA B 1 331 ? 23.834 23.622 15.189 1 85.83 331 ALA B N 1
ATOM 4913 C CA . ALA B 1 331 ? 24.697 23.656 16.367 1 85.83 331 ALA B CA 1
ATOM 4914 C C . ALA B 1 331 ? 25.57 22.407 16.444 1 85.83 331 ALA B C 1
ATOM 4916 O O . ALA B 1 331 ? 26.732 22.478 16.851 1 85.83 331 ALA B O 1
ATOM 4917 N N . THR B 1 332 ? 25.069 21.312 16.068 1 72.48 332 THR B N 1
ATOM 4918 C CA . THR B 1 332 ? 25.824 20.066 16.13 1 72.48 332 THR B CA 1
ATOM 4919 C C . THR B 1 332 ? 26.755 19.936 14.928 1 72.48 332 THR B C 1
ATOM 4921 O O . THR B 1 332 ? 27.796 19.281 15.011 1 72.48 332 THR B O 1
ATOM 4924 N N . GLY B 1 333 ? 26.299 20.413 13.711 1 62.93 333 GLY B N 1
ATOM 4925 C CA . GLY B 1 333 ? 27.19 20.418 12.562 1 62.93 333 GLY B CA 1
ATOM 4926 C C . GLY B 1 333 ? 28.376 21.349 12.731 1 62.93 333 GLY B C 1
ATOM 4927 O O . GLY B 1 333 ? 29.459 21.085 12.204 1 62.93 333 GLY B O 1
ATOM 4928 N N . ALA B 1 334 ? 28.18 22.508 13.367 1 51.46 334 ALA B N 1
ATOM 4929 C CA . ALA B 1 334 ? 29.279 23.42 13.673 1 51.46 334 ALA B CA 1
ATOM 4930 C C . ALA B 1 334 ? 30.252 22.793 14.667 1 51.46 334 ALA B C 1
ATOM 4932 O O . ALA B 1 334 ? 31.455 23.06 14.62 1 51.46 334 ALA B O 1
ATOM 4933 N N . ASP B 1 335 ? 29.773 22.011 15.578 1 45.63 335 ASP B N 1
ATOM 4934 C CA . ASP B 1 335 ? 30.684 21.405 16.545 1 45.63 335 ASP B CA 1
ATOM 4935 C C . ASP B 1 335 ? 31.51 20.295 15.899 1 45.63 335 ASP B C 1
ATOM 4937 O O . ASP B 1 335 ? 32.5 19.836 16.474 1 45.63 335 ASP B O 1
ATOM 4941 N N . SER B 1 336 ? 31.058 19.756 14.87 1 38.89 336 SER B N 1
ATOM 4942 C CA . SER B 1 336 ? 31.835 18.717 14.201 1 38.89 336 SER B CA 1
ATOM 4943 C C . SER B 1 336 ? 32.867 19.321 13.254 1 38.89 336 SER B C 1
ATOM 4945 O O . SER B 1 336 ? 33.658 18.598 12.647 1 38.89 336 SER B O 1
ATOM 4947 N N . CYS B 1 337 ? 32.709 20.624 12.936 1 33.84 337 CYS B N 1
ATOM 4948 C CA . CYS B 1 337 ? 33.832 21.236 12.235 1 33.84 337 CYS B CA 1
ATOM 4949 C C . CYS B 1 337 ? 34.874 21.751 13.22 1 33.84 337 CYS B C 1
ATOM 4951 O O . CYS B 1 337 ? 34.528 22.288 14.273 1 33.84 337 CYS B O 1
#